Protein AF-A0A942V6X8-F1 (afdb_monomer)

pLDDT: mean 91.42, std 11.96, range [37.09, 98.81]

Radius of gyration: 31.57 Å; Cα contacts (8 Å, |Δi|>4): 1277; chains: 1; bounding box: 63×37×101 Å

Foldseek 3Di:
DDFAWDPDFPAQWPPQWTWGAGPPDPQWIFTAHNVRDTQWIFRHDPLETEATGGPPPDQDDLVRLVRVLVVNVVSVRHYDPHRLLSSQWKWKDAPPDDIDTDHQVRVVVVQVDAGELMEIDHNEHADAERERDAQRENYEAECCNHQYQEYEYDEQYEYHYENANRARHQEYHYDYNYEYEYEQEQYAHAEYEAEEQYEYHYHYHCHPDAHEAEAEYNYEYEAAHECEHYAEAEHYYQYAYHYAAELYEYNEEYEHEECAAHEHEAEQYAYAEYEAYYLHAHHYEWAHDPLHGYQEYEHEYNAAHEYHQQRVQNHAYYEHYEQHAHEAHNALPARHAAYEAEEQHAHEHEQENYQYQEYEYFHNAQHEYEYHNHPNHAKYKYFPNYNYHYHYDDAAPDWDDDPTIIIRGRDPDDDDPVSDDPPVVCVVVVVVCVVVVDDD

Solvent-accessible surface area (backbone atoms only — not comparable to full-atom values): 20235 Å² total; per-residue (Å²): 132,85,84,57,67,43,82,59,75,76,41,85,48,75,91,59,21,34,30,23,41,36,61,95,40,91,37,36,36,34,35,26,42,68,86,70,48,73,50,28,39,31,39,36,53,96,59,32,32,61,36,54,44,45,40,95,79,49,78,80,48,74,67,56,33,51,49,52,51,51,49,34,62,75,70,64,42,44,67,42,70,62,22,23,41,68,48,42,22,20,43,40,29,44,67,92,49,75,76,40,80,26,45,44,72,54,43,61,58,55,49,71,45,69,48,58,37,24,43,36,42,41,41,41,43,82,43,69,65,48,58,45,41,53,59,20,32,69,21,38,38,39,38,36,50,34,44,23,39,26,42,33,40,34,40,47,21,27,38,39,38,37,31,40,65,16,79,42,33,39,31,41,38,36,33,36,42,27,35,42,35,40,37,38,28,43,13,37,42,36,39,39,39,35,38,36,52,22,40,39,35,40,38,36,33,46,37,74,35,59,20,37,41,40,36,37,35,37,32,30,45,38,40,40,41,30,51,27,37,29,48,35,42,40,37,32,38,47,26,54,26,44,37,39,39,33,51,25,46,36,76,36,44,42,37,40,31,32,42,27,54,22,37,42,40,39,32,21,30,32,29,54,41,38,39,37,31,33,50,22,51,19,42,39,36,39,32,40,44,98,92,19,24,36,36,32,38,41,36,36,30,42,26,52,22,39,41,40,32,38,52,19,55,45,26,33,35,40,41,37,29,35,48,25,46,21,42,37,40,28,48,50,8,67,19,35,32,35,42,35,42,30,41,35,27,53,20,42,36,36,37,26,49,12,42,33,30,36,42,36,42,30,56,57,23,45,19,40,41,37,36,42,74,36,81,52,38,26,38,43,36,35,29,68,74,45,65,46,53,71,49,62,80,75,78,59,79,42,77,49,72,61,100,60,33,34,37,39,28,52,46,94,65,81,75,64,76,81,79,46,81,60,71,62,58,58,52,51,50,53,52,47,33,71,73,68,74,51,85,135

Mean predicted aligned error: 8.02 Å

Nearest PDB structures (foldseek):
  5vae-assembly5_G  TM=2.318E-01  e=8.429E+00  Streptococcus gordonii

Sequence (440 aa):
MALEFDSSILYKLDNGYYITKVTGEECSLVFKDPENAVVAILESCGGKVTRVAPYRGRILKTLEKHILHKFIRAYKYRLNTEAAEALDLSILRIGDEPEQYLSERQLKKRLKERLSNAHLFVSKLRMNTLRIPSFSKGGIYNLCRAQVSRLIVEKNCDLLIDMRDNPYIDALRVHESFTGSINMSRNTVESIIIDNNCRCDLAVYDSLRCFNLIIADVYSGNLNIKNSCFHAVSIGFYCYAVIKLSDNWGRRDITVGDSFRGSLSINGVNISDVNIGKDCKGKISVTSTEKHGPHQMKIDSDFAGILDVREADELEKIEIGQHARGKFNLLGCPGVKVVKFDKYFSGYADFSESAVEYVRAKYGCSGEMVFLNCENLALLKLPKDKNSAITIEREPLAVESDSNNLYYQFSDTRLPPHYFTPFYRKLYNGIKSMISGEPN

Structure (mmCIF, N/CA/C/O backbone):
data_AF-A0A942V6X8-F1
#
_entry.id   AF-A0A942V6X8-F1
#
loop_
_atom_site.group_PDB
_atom_site.id
_atom_site.type_symbol
_atom_site.label_atom_id
_atom_site.label_alt_id
_atom_site.label_comp_id
_atom_site.label_asym_id
_atom_site.label_entity_id
_atom_site.label_seq_id
_atom_site.pdbx_PDB_ins_code
_atom_site.Cartn_x
_atom_site.Cartn_y
_atom_site.Cartn_z
_atom_site.occupancy
_atom_site.B_iso_or_equiv
_atom_site.auth_seq_id
_atom_site.auth_comp_id
_atom_site.auth_asym_id
_atom_site.auth_atom_id
_atom_site.pdbx_PDB_model_num
ATOM 1 N N . MET A 1 1 ? -1.190 -21.991 47.013 1.00 37.88 1 MET A N 1
ATOM 2 C CA . MET A 1 1 ? -1.628 -21.232 48.203 1.00 37.88 1 MET A CA 1
ATOM 3 C C . MET A 1 1 ? -3.116 -20.971 48.080 1.00 37.88 1 MET A C 1
ATOM 5 O O . MET A 1 1 ? -3.544 -20.543 47.014 1.00 37.88 1 MET A O 1
ATOM 9 N N . ALA A 1 2 ? -3.904 -21.307 49.100 1.00 52.84 2 ALA A N 1
ATOM 10 C CA . ALA A 1 2 ? -5.318 -20.948 49.141 1.00 52.84 2 ALA A CA 1
ATOM 11 C C . ALA A 1 2 ? -5.419 -19.459 49.504 1.00 52.84 2 ALA A C 1
ATOM 13 O O . ALA A 1 2 ? -4.864 -19.049 50.515 1.00 52.84 2 ALA A O 1
ATOM 14 N N . LEU A 1 3 ? -6.058 -18.657 48.651 1.00 57.16 3 LEU A N 1
ATOM 15 C CA . LEU A 1 3 ? -6.374 -17.261 48.963 1.00 57.16 3 LEU A CA 1
ATOM 16 C C . LEU A 1 3 ? -7.417 -17.239 50.087 1.00 57.16 3 LEU A C 1
ATOM 18 O O . LEU A 1 3 ? -8.493 -17.821 49.926 1.00 57.16 3 LEU A O 1
ATOM 22 N N . GLU A 1 4 ? -7.107 -16.581 51.204 1.00 62.81 4 GLU A N 1
ATOM 23 C CA . GLU A 1 4 ? -8.079 -16.302 52.261 1.00 62.81 4 GLU A CA 1
ATOM 24 C C . GLU A 1 4 ? -8.837 -15.012 51.928 1.00 62.81 4 GLU A C 1
ATOM 26 O O . GLU A 1 4 ? -8.256 -13.939 51.749 1.00 62.81 4 GLU A O 1
ATOM 31 N N . PHE A 1 5 ? -10.158 -15.123 51.794 1.00 69.62 5 PHE A N 1
ATOM 32 C CA . PHE A 1 5 ? -11.020 -13.996 51.455 1.00 69.62 5 PHE A CA 1
ATOM 33 C C . PHE A 1 5 ? -11.613 -13.386 52.718 1.00 69.62 5 PHE A C 1
ATOM 35 O O . PHE A 1 5 ? -12.253 -14.093 53.498 1.00 69.62 5 PHE A O 1
ATOM 42 N N . ASP A 1 6 ? -11.474 -12.071 52.871 1.00 63.72 6 ASP A N 1
ATOM 43 C CA . ASP A 1 6 ? -12.158 -11.345 53.931 1.00 63.72 6 ASP A CA 1
ATOM 44 C C . ASP A 1 6 ? -13.679 -11.419 53.687 1.00 63.72 6 ASP A C 1
ATOM 46 O O . ASP A 1 6 ? -14.174 -11.372 52.551 1.00 63.72 6 ASP A O 1
ATOM 50 N N . SER A 1 7 ? -14.429 -11.580 54.773 1.00 64.94 7 SER A N 1
ATOM 51 C CA . SER A 1 7 ? -15.892 -11.590 54.771 1.00 64.94 7 SER A CA 1
ATOM 52 C C . SER A 1 7 ? -16.490 -10.180 54.829 1.00 64.94 7 SER A C 1
ATOM 54 O O . SER A 1 7 ? -17.687 -10.023 54.579 1.00 64.94 7 SER A O 1
ATOM 56 N N . SER A 1 8 ? -15.677 -9.150 55.100 1.00 79.75 8 SER A N 1
ATOM 57 C CA . SER A 1 8 ? -16.140 -7.766 55.151 1.00 79.75 8 SER A CA 1
ATOM 58 C C . SER A 1 8 ? -16.627 -7.281 53.774 1.00 79.75 8 SER A C 1
ATOM 60 O O . SER A 1 8 ? -15.899 -7.238 52.777 1.00 79.75 8 SER A O 1
ATOM 62 N N . ILE A 1 9 ? -17.919 -6.945 53.699 1.00 84.69 9 ILE A N 1
ATOM 63 C CA . ILE A 1 9 ? -18.539 -6.414 52.480 1.00 84.69 9 ILE A CA 1
ATOM 64 C C . ILE A 1 9 ? -18.102 -4.961 52.310 1.00 84.69 9 ILE A C 1
ATOM 66 O O . ILE A 1 9 ? -18.476 -4.097 53.100 1.00 84.69 9 ILE A O 1
ATOM 70 N N . LEU A 1 10 ? -17.353 -4.695 51.242 1.00 88.50 10 LEU A N 1
ATOM 71 C CA . LEU A 1 10 ? -16.885 -3.361 50.880 1.00 88.50 10 LEU A CA 1
ATOM 72 C C . LEU A 1 10 ? -17.953 -2.598 50.082 1.00 88.50 10 LEU A C 1
ATOM 74 O O . LEU A 1 10 ? -18.201 -1.421 50.334 1.00 88.50 10 LEU A O 1
ATOM 78 N N . TYR A 1 11 ? -18.611 -3.281 49.137 1.00 90.81 11 TYR A N 1
ATOM 79 C CA . TYR A 1 11 ? -19.662 -2.706 48.293 1.00 90.81 11 TYR A CA 1
ATOM 80 C C . TYR A 1 11 ? -20.818 -3.684 48.101 1.00 90.81 11 TYR A C 1
ATOM 82 O O . TYR A 1 11 ? -20.599 -4.839 47.742 1.00 90.81 11 TYR A O 1
ATOM 90 N N . LYS A 1 12 ? -22.054 -3.203 48.269 1.00 92.44 12 LYS A N 1
ATOM 91 C CA . LYS A 1 12 ? -23.270 -3.919 47.856 1.00 92.44 12 LYS A CA 1
ATOM 92 C C . LYS A 1 12 ? -23.644 -3.488 46.441 1.00 92.44 12 LYS A C 1
ATOM 94 O O . LYS A 1 12 ? -23.682 -2.292 46.162 1.00 92.44 12 LYS A O 1
ATOM 99 N N . LEU A 1 13 ? -23.896 -4.450 45.561 1.00 93.94 13 LEU A N 1
ATOM 100 C CA . LEU A 1 13 ? -24.188 -4.235 44.145 1.00 93.94 13 LEU A CA 1
ATOM 101 C C . LEU A 1 13 ? -25.603 -4.727 43.801 1.00 93.94 13 LEU A C 1
ATOM 103 O O . LEU A 1 13 ? -26.303 -5.322 44.622 1.00 93.94 13 LEU A O 1
ATOM 107 N N . ASP A 1 14 ? -26.031 -4.463 42.567 1.00 89.31 14 ASP A N 1
ATOM 108 C CA . ASP A 1 14 ? -27.338 -4.891 42.063 1.00 89.31 14 ASP A CA 1
ATOM 109 C C . ASP A 1 14 ? -27.523 -6.419 42.146 1.00 89.31 14 ASP A C 1
ATOM 111 O O . ASP A 1 14 ? -26.570 -7.194 42.050 1.00 89.31 14 ASP A O 1
ATOM 115 N N . ASN A 1 15 ? -28.783 -6.856 42.253 1.00 89.75 15 ASN A N 1
ATOM 116 C CA . ASN A 1 15 ? -29.190 -8.268 42.271 1.00 89.75 15 ASN A CA 1
ATOM 117 C C . ASN A 1 15 ? -28.545 -9.107 43.388 1.00 89.75 15 ASN A C 1
ATOM 119 O O . ASN A 1 15 ? -28.395 -10.313 43.227 1.00 89.75 15 ASN A O 1
ATOM 123 N N . GLY A 1 16 ? -28.152 -8.478 44.499 1.00 91.38 16 GLY A N 1
ATOM 124 C CA . GLY A 1 16 ? -27.569 -9.160 45.657 1.00 91.38 16 GLY A CA 1
ATOM 125 C C . GLY A 1 16 ? -26.090 -9.519 45.507 1.00 91.38 16 GLY A C 1
ATOM 126 O O . GLY A 1 16 ? -25.532 -10.130 46.411 1.00 91.38 16 GLY A O 1
ATOM 127 N N . TYR A 1 17 ? -25.447 -9.139 44.399 1.00 95.81 17 TYR A N 1
ATOM 128 C CA . TYR A 1 17 ? -24.000 -9.279 44.243 1.00 95.81 17 TYR A CA 1
ATOM 129 C C . TYR A 1 17 ? -23.266 -8.290 45.152 1.00 95.81 17 TYR A C 1
ATOM 131 O O . TYR A 1 17 ? -23.802 -7.244 45.526 1.00 95.81 17 TYR A O 1
ATOM 139 N N . TYR A 1 18 ? -22.014 -8.580 45.492 1.00 95.38 18 TYR A N 1
ATOM 140 C CA . TYR A 1 18 ? -21.214 -7.697 46.340 1.00 95.38 18 TYR A CA 1
ATOM 141 C C . TYR A 1 18 ? -19.714 -7.867 46.104 1.00 95.38 18 TYR A C 1
ATOM 143 O O . TYR A 1 18 ? -19.267 -8.812 45.453 1.00 95.38 18 TYR A O 1
ATOM 151 N N . ILE A 1 19 ? -18.932 -6.912 46.607 1.00 94.25 19 ILE A N 1
ATOM 152 C CA . ILE A 1 19 ? -17.469 -6.936 46.561 1.00 94.25 19 ILE A CA 1
ATOM 153 C C . ILE A 1 19 ? -16.912 -6.977 47.983 1.00 94.25 19 ILE A C 1
ATOM 155 O O . ILE A 1 19 ? -17.315 -6.172 48.825 1.00 94.25 19 ILE A O 1
ATOM 159 N N . THR A 1 20 ? -15.966 -7.883 48.232 1.00 92.06 20 THR A N 1
ATOM 160 C CA . THR A 1 20 ? -15.156 -7.951 49.463 1.00 92.06 20 THR A CA 1
ATOM 161 C C . THR A 1 20 ? -13.679 -7.688 49.154 1.00 92.06 20 THR A C 1
ATOM 163 O O . THR A 1 20 ? -13.299 -7.545 47.988 1.00 92.06 20 THR A O 1
ATOM 166 N N . LYS A 1 21 ? -12.834 -7.601 50.185 1.00 85.44 21 LYS A N 1
ATOM 167 C CA . LYS A 1 21 ? -11.371 -7.555 50.032 1.00 85.44 21 LYS A CA 1
ATOM 168 C C . LYS A 1 21 ? -10.755 -8.955 50.101 1.00 85.44 21 LYS A C 1
ATOM 170 O O . LYS A 1 21 ? -11.362 -9.891 50.626 1.00 85.44 21 LYS A O 1
ATOM 175 N N . VAL A 1 22 ? -9.543 -9.093 49.572 1.00 78.81 22 VAL A N 1
ATOM 176 C CA . VAL A 1 22 ? -8.662 -10.225 49.889 1.00 78.81 22 VAL A CA 1
ATOM 177 C C . VAL A 1 22 ? -7.899 -9.884 51.169 1.00 78.81 22 VAL A C 1
ATOM 179 O O . VAL A 1 22 ? -7.382 -8.773 51.306 1.00 78.81 22 VAL A O 1
ATOM 182 N N . THR A 1 23 ? -7.842 -10.811 52.123 1.00 69.06 23 THR A N 1
ATOM 183 C CA . THR A 1 23 ? -7.132 -10.576 53.385 1.00 69.06 23 THR A CA 1
ATOM 184 C C . THR A 1 23 ? -5.634 -10.445 53.104 1.00 69.06 23 THR A C 1
ATOM 186 O O . THR A 1 23 ? -5.041 -11.329 52.494 1.00 69.06 23 THR A O 1
ATOM 189 N N . GLY A 1 24 ? -5.018 -9.338 53.529 1.00 70.06 24 GLY A N 1
ATOM 190 C CA . GLY A 1 24 ? -3.582 -9.090 53.341 1.00 70.06 24 GLY A CA 1
ATOM 191 C C . GLY A 1 24 ? -3.171 -8.517 51.976 1.00 70.06 24 GLY A C 1
ATOM 192 O O . GLY A 1 24 ? -1.995 -8.210 51.801 1.00 70.06 24 GLY A O 1
ATOM 193 N N . GLU A 1 25 ? -4.102 -8.306 51.037 1.00 77.69 25 GLU A N 1
ATOM 194 C CA . GLU A 1 25 ? -3.820 -7.654 49.749 1.00 77.69 25 GLU A CA 1
ATOM 195 C C . GLU A 1 25 ? -4.627 -6.357 49.589 1.00 77.69 25 GLU A C 1
ATOM 197 O O . GLU A 1 25 ? -5.843 -6.368 49.397 1.00 77.69 25 GLU A O 1
ATOM 202 N N . GLU A 1 26 ? -3.944 -5.210 49.615 1.00 76.19 26 GLU A N 1
ATOM 203 C CA . GLU A 1 26 ? -4.601 -3.897 49.497 1.00 76.19 26 GLU A CA 1
ATOM 204 C C . GLU A 1 26 ? -5.165 -3.613 48.099 1.00 76.19 26 GLU A C 1
ATOM 206 O O . GLU A 1 26 ? -6.080 -2.801 47.947 1.00 76.19 26 GLU A O 1
ATOM 211 N N . CYS A 1 27 ? -4.638 -4.296 47.085 1.00 87.81 27 CYS A N 1
ATOM 212 C CA . CYS A 1 27 ? -4.957 -4.066 45.683 1.00 87.81 27 CYS A CA 1
ATOM 213 C C . CYS A 1 27 ? -5.860 -5.136 45.063 1.00 87.81 27 CYS A C 1
ATOM 215 O O . CYS A 1 27 ? -5.900 -5.255 43.841 1.00 87.81 27 CYS A O 1
ATOM 217 N N . SER A 1 28 ? -6.591 -5.906 45.867 1.00 89.81 28 SER A N 1
ATOM 218 C CA . SER A 1 28 ? -7.409 -7.010 45.362 1.00 89.81 28 SER A CA 1
ATOM 219 C C . SER A 1 28 ? -8.838 -6.933 45.881 1.00 89.81 28 SER A C 1
ATOM 221 O O . SER A 1 28 ? -9.101 -6.926 47.086 1.00 89.81 28 SER A O 1
ATOM 223 N N . LEU A 1 29 ? -9.785 -6.889 44.945 1.00 91.88 29 LEU A N 1
ATOM 224 C CA . LEU A 1 29 ? -11.220 -6.905 45.208 1.00 91.88 29 LEU A CA 1
ATOM 225 C C . LEU A 1 29 ? -11.816 -8.233 44.739 1.00 91.88 29 LEU A C 1
ATOM 227 O O . LEU A 1 29 ? -11.479 -8.743 43.673 1.00 91.88 29 LEU A O 1
ATOM 231 N N . VAL A 1 30 ? -12.740 -8.785 45.516 1.00 93.62 30 VAL A N 1
ATOM 232 C CA . VAL A 1 30 ? -13.366 -10.084 45.249 1.00 93.62 30 VAL A CA 1
ATOM 233 C C . VAL A 1 30 ? -14.831 -9.858 44.926 1.00 93.62 30 VAL A C 1
ATOM 235 O O . VAL A 1 30 ? -15.603 -9.466 45.795 1.00 93.62 30 VAL A O 1
ATOM 238 N N . PHE A 1 31 ? -15.226 -10.112 43.683 1.00 95.06 31 PHE A N 1
ATOM 239 C CA . PHE A 1 31 ? -16.615 -10.042 43.246 1.00 95.06 31 PHE A CA 1
ATOM 240 C C . PHE A 1 31 ? -17.327 -11.363 43.550 1.00 95.06 31 PHE A C 1
ATOM 242 O O . PHE A 1 31 ? -16.908 -12.421 43.069 1.00 95.06 31 PHE A O 1
ATOM 249 N N . LYS A 1 32 ? -18.395 -11.296 44.347 1.00 94.25 32 LYS A N 1
ATOM 250 C CA . LYS A 1 32 ? -19.170 -12.443 44.829 1.00 94.25 32 LYS A CA 1
ATOM 251 C C . LYS A 1 32 ? -20.635 -12.344 44.412 1.00 94.25 32 LYS A C 1
ATOM 253 O O . LYS A 1 32 ? -21.176 -11.245 44.260 1.00 94.25 32 LYS A O 1
ATOM 258 N N . ASP A 1 33 ? -21.254 -13.499 44.204 1.00 94.19 33 ASP A N 1
ATOM 259 C CA . ASP A 1 33 ? -22.684 -13.616 43.912 1.00 94.19 33 ASP A CA 1
ATOM 260 C C . ASP A 1 33 ? -23.535 -13.659 45.201 1.00 94.19 33 ASP A C 1
ATOM 262 O O . ASP A 1 33 ? -22.978 -13.670 46.303 1.00 94.19 33 ASP A O 1
ATOM 266 N N . PRO A 1 34 ? -24.879 -13.647 45.097 1.00 93.38 34 PRO A N 1
ATOM 267 C CA . PRO A 1 34 ? -25.763 -13.654 46.267 1.00 93.38 34 PRO A CA 1
ATOM 268 C C . PRO A 1 34 ? -25.620 -14.886 47.171 1.00 93.38 34 PRO A C 1
ATOM 270 O O . PRO A 1 34 ? -26.017 -14.832 48.332 1.00 93.38 34 PRO A O 1
ATOM 273 N N . GLU A 1 35 ? -25.051 -15.982 46.660 1.00 92.44 35 GLU A N 1
ATOM 274 C CA . GLU A 1 35 ? -24.819 -17.234 47.389 1.00 92.44 35 GLU A CA 1
ATOM 275 C C . GLU A 1 35 ? -23.420 -17.276 48.038 1.00 92.44 35 GLU A C 1
ATOM 277 O O . GLU A 1 35 ? -22.990 -18.316 48.536 1.00 92.44 35 GLU A O 1
ATOM 282 N N . ASN A 1 36 ? -22.704 -16.142 48.064 1.00 89.31 36 ASN A N 1
ATOM 283 C CA . ASN A 1 36 ? -21.338 -15.990 48.581 1.00 89.31 36 ASN A CA 1
ATOM 284 C C . ASN A 1 36 ? -20.272 -16.777 47.796 1.00 89.31 36 ASN A C 1
ATOM 286 O O . ASN A 1 36 ? -19.142 -16.936 48.271 1.00 89.31 36 ASN A O 1
ATOM 290 N N . ALA A 1 37 ? -20.572 -17.221 46.572 1.00 91.31 37 ALA A N 1
ATOM 291 C CA . ALA A 1 37 ? -19.572 -17.832 45.711 1.00 91.31 37 ALA A CA 1
ATOM 292 C C . ALA A 1 37 ? -18.709 -16.756 45.036 1.00 91.31 37 ALA A C 1
ATOM 294 O O . ALA A 1 37 ? -19.188 -15.710 44.591 1.00 91.31 37 ALA A O 1
ATOM 295 N N . VAL A 1 38 ? -17.401 -17.016 44.943 1.00 92.75 38 VAL A N 1
ATOM 296 C CA . VAL A 1 38 ? -16.462 -16.112 44.266 1.00 92.75 38 VAL A CA 1
ATOM 297 C C . VAL A 1 38 ? -16.652 -16.215 42.756 1.00 92.75 38 VAL A C 1
ATOM 299 O O . VAL A 1 38 ? -16.515 -17.287 42.164 1.00 92.75 38 VAL A O 1
ATOM 302 N N . VAL A 1 39 ? -16.946 -15.079 42.128 1.00 94.56 39 VAL A N 1
ATOM 303 C CA . VAL A 1 39 ? -17.205 -14.966 40.690 1.00 94.56 39 VAL A CA 1
ATOM 304 C C . VAL A 1 39 ? -15.951 -14.501 39.953 1.00 94.56 39 VAL A C 1
ATOM 306 O O . VAL A 1 39 ? -15.571 -15.103 38.948 1.00 94.56 39 VAL A O 1
ATOM 309 N N . ALA A 1 40 ? -15.294 -13.452 40.452 1.00 94.94 40 ALA A N 1
ATOM 310 C CA . ALA A 1 40 ? -14.061 -12.914 39.880 1.00 94.94 40 ALA A CA 1
ATOM 311 C C . ALA A 1 40 ? -13.207 -12.185 40.922 1.00 94.94 40 ALA A C 1
ATOM 313 O O . ALA A 1 40 ? -13.708 -11.726 41.946 1.00 94.94 40 ALA A O 1
ATOM 314 N N . ILE A 1 41 ? -11.920 -12.048 40.618 1.00 93.44 41 ILE A N 1
ATOM 315 C CA . ILE A 1 41 ? -10.956 -11.230 41.353 1.00 93.44 41 ILE A CA 1
ATOM 316 C C . ILE A 1 41 ? -10.588 -10.040 40.465 1.00 93.44 41 ILE A C 1
ATOM 318 O O . ILE A 1 41 ? -10.298 -10.209 39.279 1.00 93.44 41 ILE A O 1
ATOM 322 N N . LEU A 1 42 ? -10.638 -8.835 41.022 1.00 94.25 42 LEU A N 1
ATOM 323 C CA . LEU A 1 42 ? -10.249 -7.601 40.360 1.00 94.25 42 LEU A CA 1
ATOM 324 C C . LEU A 1 42 ? -8.959 -7.090 41.002 1.00 94.25 42 LEU A C 1
ATOM 326 O O . LEU A 1 42 ? -8.958 -6.737 42.181 1.00 94.25 42 LEU A O 1
ATOM 330 N N . GLU A 1 43 ? -7.888 -7.007 40.216 1.00 93.25 43 GLU A N 1
ATOM 331 C CA . GLU A 1 43 ? -6.659 -6.326 40.630 1.00 93.25 43 GLU A CA 1
ATOM 332 C C . GLU A 1 43 ? -6.879 -4.820 40.455 1.00 93.25 43 GLU A C 1
ATOM 334 O O . GLU A 1 43 ? -7.160 -4.335 39.354 1.00 93.25 43 GLU A O 1
ATOM 339 N N . SER A 1 44 ? -6.836 -4.087 41.561 1.00 90.25 44 SER A N 1
ATOM 340 C CA . SER A 1 44 ? -7.285 -2.710 41.668 1.00 90.25 44 SER A CA 1
ATOM 341 C C . SER A 1 44 ? -6.468 -1.917 42.693 1.00 90.25 44 SER A C 1
ATOM 343 O O . SER A 1 44 ? -6.756 -1.968 43.888 1.00 90.25 44 SER A O 1
ATOM 345 N N . CYS A 1 45 ? -5.547 -1.074 42.223 1.00 86.94 45 CYS A N 1
ATOM 346 C CA . CYS A 1 45 ? -4.826 -0.102 43.054 1.00 86.94 45 CYS A CA 1
ATOM 347 C C . CYS A 1 45 ? -5.226 1.336 42.683 1.00 86.94 45 CYS A C 1
ATOM 349 O O . CYS A 1 45 ? -5.349 1.667 41.502 1.00 86.94 45 CYS A O 1
ATOM 351 N N . GLY A 1 46 ? -5.391 2.223 43.673 1.00 84.62 46 GLY A N 1
ATOM 352 C CA . GLY A 1 46 ? -5.522 3.672 43.436 1.00 84.62 46 GLY A CA 1
ATOM 353 C C . GLY A 1 46 ? -6.681 4.083 42.514 1.00 84.62 46 GLY A C 1
ATOM 354 O O . GLY A 1 46 ? -6.543 5.011 41.717 1.00 84.62 46 GLY A O 1
ATOM 355 N N . GLY A 1 47 ? -7.808 3.362 42.564 1.00 87.88 47 GLY A N 1
ATOM 356 C CA . GLY A 1 47 ? -8.969 3.635 41.708 1.00 87.88 47 GLY A CA 1
ATOM 357 C C . GLY A 1 47 ? -8.798 3.195 40.248 1.00 87.88 47 GLY A C 1
ATOM 358 O O . GLY A 1 47 ? -9.547 3.644 39.379 1.00 87.88 47 GLY A O 1
ATOM 359 N N . LYS A 1 48 ? -7.821 2.334 39.945 1.00 93.50 48 LYS A N 1
ATOM 360 C CA . LYS A 1 48 ? -7.610 1.751 38.617 1.00 93.50 48 LYS A CA 1
ATOM 361 C C . LYS A 1 48 ? -7.659 0.231 38.705 1.00 93.50 48 LYS A C 1
ATOM 363 O O . LYS A 1 48 ? -6.857 -0.361 39.417 1.00 93.50 48 LYS A O 1
ATOM 368 N N . VAL A 1 49 ? -8.559 -0.381 37.944 1.00 95.12 49 VAL A N 1
ATOM 369 C CA . VAL A 1 49 ? -8.620 -1.830 37.754 1.00 95.12 49 VAL A CA 1
ATOM 370 C C . VAL A 1 49 ? -7.712 -2.194 36.583 1.00 95.12 49 VAL A C 1
ATOM 372 O O . VAL A 1 49 ? -7.905 -1.719 35.459 1.00 95.12 49 VAL A O 1
ATOM 375 N N . THR A 1 50 ? -6.702 -3.012 36.852 1.00 94.44 50 THR A N 1
ATOM 376 C CA . THR A 1 50 ? -5.729 -3.478 35.855 1.00 94.44 50 THR A CA 1
ATOM 377 C C . THR A 1 50 ? -6.053 -4.863 35.325 1.00 94.44 50 THR A C 1
ATOM 379 O O . THR A 1 50 ? -5.599 -5.212 34.240 1.00 94.44 50 THR A O 1
ATOM 382 N N . ARG A 1 51 ? -6.868 -5.636 36.050 1.00 94.00 51 ARG A N 1
ATOM 383 C CA . ARG A 1 51 ? -7.256 -6.983 35.640 1.00 94.00 51 ARG A CA 1
ATOM 384 C C . ARG A 1 51 ? -8.601 -7.378 36.228 1.00 94.00 51 ARG A C 1
ATOM 386 O O . ARG A 1 51 ? -8.909 -7.035 37.366 1.00 94.00 51 ARG A O 1
ATOM 393 N N . VAL A 1 52 ? -9.377 -8.143 35.464 1.00 94.81 52 VAL A N 1
ATOM 394 C CA . VAL A 1 52 ? -10.589 -8.821 35.941 1.00 94.81 52 VAL A CA 1
ATOM 395 C C . VAL A 1 52 ? -10.453 -10.301 35.607 1.00 94.81 52 VAL A C 1
ATOM 397 O O . VAL A 1 52 ? -10.614 -10.703 34.457 1.00 94.81 52 VAL A O 1
ATOM 400 N N . ALA A 1 53 ? -10.127 -11.110 36.610 1.00 93.00 53 ALA A N 1
ATOM 401 C CA . ALA A 1 53 ? -9.872 -12.536 36.467 1.00 93.00 53 ALA A CA 1
ATOM 402 C C . ALA A 1 53 ? -11.080 -13.343 36.968 1.00 93.00 53 ALA A C 1
ATOM 404 O O . ALA A 1 53 ? -11.369 -13.331 38.167 1.00 93.00 53 ALA A O 1
ATOM 405 N N . PRO A 1 54 ? -11.798 -14.066 36.094 1.00 92.69 54 PRO A N 1
ATOM 406 C CA . PRO A 1 54 ? -12.833 -14.988 36.538 1.00 92.69 54 PRO A CA 1
ATOM 407 C C . PRO A 1 54 ? -12.261 -16.072 37.462 1.00 92.69 54 PRO A C 1
ATOM 409 O O . PRO A 1 54 ? -11.182 -16.617 37.218 1.00 92.69 54 PRO A O 1
ATOM 412 N N . TYR A 1 55 ? -12.985 -16.414 38.525 1.00 90.88 55 TYR A N 1
ATOM 413 C CA . TYR A 1 55 ? -12.492 -17.367 39.515 1.00 90.88 55 TYR A CA 1
ATOM 414 C C . TYR A 1 55 ? -12.518 -18.805 38.978 1.00 90.88 55 TYR A C 1
ATOM 416 O O . TYR A 1 55 ? -13.509 -19.242 38.392 1.00 90.88 55 TYR A O 1
ATOM 424 N N . ARG A 1 56 ? -11.416 -19.546 39.179 1.00 87.31 56 ARG A N 1
ATOM 425 C CA . ARG A 1 56 ? -11.243 -20.963 38.784 1.00 87.31 56 ARG A CA 1
ATOM 426 C C . ARG A 1 56 ? -11.640 -21.275 37.329 1.00 87.31 56 ARG A C 1
ATOM 428 O O . ARG A 1 56 ? -12.231 -22.313 37.055 1.00 87.31 56 ARG A O 1
ATOM 435 N N . GLY A 1 57 ? -11.327 -20.377 36.394 1.00 76.50 57 GLY A N 1
ATOM 436 C CA . GLY A 1 57 ? -11.579 -20.604 34.964 1.00 76.50 57 GLY A CA 1
ATOM 437 C C . GLY A 1 57 ? -13.049 -20.494 34.542 1.00 76.50 57 GLY A C 1
ATOM 438 O O . GLY A 1 57 ? -13.390 -20.863 33.420 1.00 76.50 57 GLY A O 1
ATOM 439 N N . ARG A 1 58 ? -13.929 -19.973 35.409 1.00 88.00 58 ARG A N 1
ATOM 440 C CA . ARG A 1 58 ? -15.310 -19.621 35.046 1.00 88.00 58 ARG A CA 1
ATOM 441 C C . ARG A 1 58 ? -15.325 -18.592 33.906 1.00 88.00 58 ARG A C 1
ATOM 443 O O . ARG A 1 58 ? -14.403 -17.804 33.751 1.00 88.00 58 ARG A O 1
ATOM 450 N N . ILE A 1 59 ? -16.408 -18.538 33.135 1.00 88.31 59 ILE A N 1
ATOM 451 C CA . ILE A 1 59 ? -16.664 -17.439 32.193 1.00 88.31 59 ILE A CA 1
ATOM 452 C C . ILE A 1 59 ? -17.685 -16.491 32.823 1.00 88.31 59 ILE A C 1
ATOM 454 O O . ILE A 1 59 ? -18.749 -16.927 33.266 1.00 88.31 59 ILE A O 1
ATOM 458 N N . LEU A 1 60 ? -17.369 -15.193 32.858 1.00 92.31 60 LEU A N 1
ATOM 459 C CA . LEU A 1 60 ? -18.293 -14.173 33.356 1.00 92.31 60 LEU A CA 1
ATOM 460 C C . LEU A 1 60 ? -19.544 -14.088 32.478 1.00 92.31 60 LEU A C 1
ATOM 462 O O . LEU A 1 60 ? -19.460 -13.872 31.264 1.00 92.31 60 LEU A O 1
ATOM 466 N N . LYS A 1 61 ? -20.714 -14.192 33.110 1.00 93.44 61 LYS A N 1
ATOM 467 C CA . LYS A 1 61 ? -22.017 -14.029 32.458 1.00 93.44 61 LYS A CA 1
ATOM 468 C C . LYS A 1 61 ? -22.226 -12.570 32.044 1.00 93.44 61 LYS A C 1
ATOM 470 O O . LYS A 1 61 ? -21.692 -11.645 32.653 1.00 93.44 61 LYS A O 1
ATOM 475 N N . THR A 1 62 ? -23.084 -12.333 31.052 1.00 91.69 62 THR A N 1
ATOM 476 C CA . THR A 1 62 ? -23.424 -10.969 30.601 1.00 91.69 62 THR A CA 1
ATOM 477 C C . THR A 1 62 ? -23.960 -10.090 31.736 1.00 91.69 62 THR A C 1
ATOM 479 O O . THR A 1 62 ? -23.603 -8.917 31.818 1.00 91.69 62 THR A O 1
ATOM 482 N N . LEU A 1 63 ? -24.771 -10.660 32.635 1.00 93.56 63 LEU A N 1
ATOM 483 C CA . LEU A 1 63 ? -25.288 -9.953 33.809 1.00 93.56 63 LEU A CA 1
ATOM 484 C C . LEU A 1 63 ? -24.164 -9.515 34.758 1.00 93.56 63 LEU A C 1
ATOM 486 O O . LEU A 1 63 ? -24.145 -8.373 35.200 1.00 93.56 63 LEU A O 1
ATOM 490 N N . GLU A 1 64 ? -23.208 -10.401 35.026 1.00 95.12 64 GLU A N 1
ATOM 491 C CA . GLU A 1 64 ? -22.066 -10.152 35.915 1.00 95.12 64 GLU A CA 1
ATOM 492 C C . GLU A 1 64 ? -21.168 -9.038 35.370 1.00 95.12 64 GLU A C 1
ATOM 494 O O . GLU A 1 64 ? -20.834 -8.100 36.092 1.00 95.12 64 GLU A O 1
ATOM 499 N N . LYS A 1 65 ? -20.862 -9.077 34.065 1.00 94.88 65 LYS A N 1
ATOM 500 C CA . LYS A 1 65 ? -20.126 -7.999 33.385 1.00 94.88 65 LYS A CA 1
ATOM 501 C C . LYS A 1 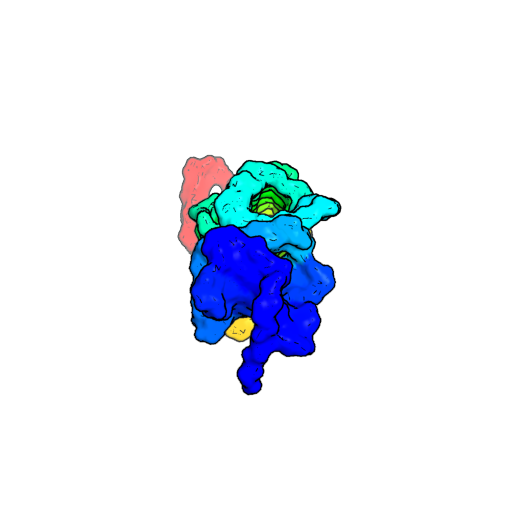65 ? -20.863 -6.662 33.484 1.00 94.88 65 LYS A C 1
ATOM 503 O O . LYS A 1 65 ? -20.243 -5.631 33.730 1.00 94.88 65 LYS A O 1
ATOM 508 N N . HIS A 1 66 ? -22.189 -6.669 33.327 1.00 93.94 66 HIS A N 1
ATOM 509 C CA . HIS A 1 66 ? -23.018 -5.464 33.437 1.00 93.94 66 HIS A CA 1
ATOM 510 C C . HIS A 1 66 ? -23.034 -4.882 34.856 1.00 93.94 66 HIS A C 1
ATOM 512 O O . HIS A 1 66 ? -22.944 -3.664 35.016 1.00 93.94 66 HIS A O 1
ATOM 518 N N . ILE A 1 67 ? -23.097 -5.733 35.883 1.00 95.56 67 ILE A N 1
ATOM 519 C CA . ILE A 1 67 ? -23.008 -5.316 37.290 1.00 95.56 67 ILE A CA 1
ATOM 520 C C . ILE A 1 67 ? -21.643 -4.673 37.568 1.00 95.56 67 ILE A C 1
ATOM 522 O O . ILE A 1 67 ? -21.588 -3.563 38.099 1.00 95.56 67 ILE A O 1
ATOM 526 N N . LEU A 1 68 ? -20.548 -5.310 37.138 1.00 95.44 68 LEU A N 1
ATOM 527 C CA . LEU A 1 68 ? -19.198 -4.756 37.288 1.00 95.44 68 LEU A CA 1
ATOM 528 C C . LEU A 1 68 ? -19.023 -3.439 36.521 1.00 95.44 68 LEU A C 1
ATOM 530 O O . LEU A 1 68 ? -18.441 -2.493 37.045 1.00 95.44 68 LEU A O 1
ATOM 534 N N . HIS A 1 69 ? -19.588 -3.324 35.319 1.00 94.94 69 HIS A N 1
ATOM 535 C CA . HIS A 1 69 ? -19.589 -2.074 34.564 1.00 94.94 69 HIS A CA 1
ATOM 536 C C . HIS A 1 69 ? -20.307 -0.940 35.320 1.00 94.94 69 HIS A C 1
ATOM 538 O O . HIS A 1 69 ? -19.782 0.175 35.399 1.00 94.94 69 HIS A O 1
ATOM 544 N N . LYS A 1 70 ? -21.482 -1.204 35.912 1.00 94.12 70 LYS A N 1
ATOM 545 C CA . LYS A 1 70 ? -22.183 -0.218 36.752 1.00 94.12 70 LYS A CA 1
ATOM 546 C C . LYS A 1 70 ? -21.348 0.192 37.961 1.00 94.12 70 LYS A C 1
ATOM 548 O O . LYS A 1 70 ? -21.252 1.387 38.231 1.00 94.12 70 LYS A O 1
ATOM 553 N N . PHE A 1 71 ? -20.728 -0.772 38.641 1.00 94.06 71 PHE A N 1
ATOM 554 C CA . PHE A 1 71 ? -19.823 -0.523 39.762 1.00 94.06 71 PHE A CA 1
ATOM 555 C C . PHE A 1 71 ? -18.674 0.413 39.358 1.00 94.06 71 PHE A C 1
ATOM 557 O O . PHE A 1 71 ? -18.502 1.474 39.956 1.00 94.06 71 PHE A O 1
ATOM 564 N N . ILE A 1 72 ? -17.958 0.086 38.280 1.00 93.00 72 ILE A N 1
ATOM 565 C CA . ILE A 1 72 ? -16.830 0.883 37.776 1.00 93.00 72 ILE A CA 1
ATOM 566 C C . ILE A 1 72 ? -17.255 2.328 37.501 1.00 93.00 72 ILE A C 1
ATOM 568 O O . ILE A 1 72 ? -16.562 3.264 37.896 1.00 93.00 72 ILE A O 1
ATOM 572 N N . ARG A 1 73 ? -18.427 2.524 36.886 1.00 91.38 73 ARG A N 1
ATOM 573 C CA . ARG A 1 73 ? -18.967 3.861 36.610 1.00 91.38 73 ARG A CA 1
ATOM 574 C C . ARG A 1 73 ? -19.390 4.613 37.868 1.00 91.38 73 ARG A C 1
ATOM 576 O O . ARG A 1 73 ? -19.083 5.796 37.980 1.00 91.38 73 ARG A O 1
ATOM 583 N N . ALA A 1 74 ? -20.094 3.956 38.788 1.00 91.75 74 ALA A N 1
ATOM 584 C CA . ALA A 1 74 ? -20.606 4.578 40.008 1.00 91.75 74 ALA A CA 1
ATOM 585 C C . ALA A 1 74 ? -19.471 5.076 40.914 1.00 91.75 74 ALA A C 1
ATOM 587 O O . ALA A 1 74 ? -19.548 6.177 41.454 1.00 91.75 74 ALA A O 1
ATOM 588 N N . TYR A 1 75 ? -18.393 4.298 41.010 1.00 90.75 75 TYR A N 1
ATOM 589 C CA . TYR A 1 75 ? -17.241 4.598 41.860 1.00 90.75 75 TYR A CA 1
ATOM 590 C C . TYR A 1 75 ? -16.059 5.220 41.099 1.00 90.75 75 TYR A C 1
ATOM 592 O O . TYR A 1 75 ? -14.988 5.396 41.671 1.00 90.75 75 TYR A O 1
ATOM 600 N N . LYS A 1 76 ? -16.256 5.594 39.825 1.00 91.00 76 LYS A N 1
ATOM 601 C CA . LYS A 1 76 ? -15.263 6.267 38.963 1.00 91.00 76 LYS A CA 1
ATOM 602 C C . LYS A 1 76 ? -13.922 5.525 38.858 1.00 91.00 76 LYS A C 1
ATOM 604 O O . LYS A 1 76 ? -12.866 6.154 38.780 1.00 91.00 76 LYS A O 1
ATOM 609 N N . TYR A 1 77 ? -13.962 4.195 38.828 1.00 92.69 77 TYR A N 1
ATOM 610 C CA . TYR A 1 77 ? -12.770 3.399 38.557 1.00 92.69 77 TYR A CA 1
ATOM 611 C C . TYR A 1 77 ? -12.326 3.574 37.108 1.00 92.69 77 TYR A C 1
ATOM 613 O O . TYR A 1 77 ? -13.152 3.622 36.195 1.00 92.69 77 TYR A O 1
ATOM 621 N N . ARG A 1 78 ? -11.010 3.618 36.897 1.00 94.81 78 ARG A N 1
ATOM 622 C CA . ARG A 1 78 ? -10.412 3.542 35.563 1.00 94.81 78 ARG A CA 1
ATOM 623 C C . ARG A 1 78 ? -10.100 2.101 35.189 1.00 94.81 78 ARG A C 1
ATOM 625 O O . ARG A 1 78 ? -9.702 1.322 36.050 1.00 94.81 78 ARG A O 1
ATOM 632 N N . LEU A 1 79 ? -10.229 1.763 33.913 1.00 95.38 79 LEU A N 1
ATOM 633 C CA . LEU A 1 79 ? -9.842 0.467 33.359 1.00 95.38 79 LEU A CA 1
ATOM 634 C C . LEU A 1 79 ? -8.654 0.643 32.419 1.00 95.38 79 LEU A C 1
ATOM 636 O O . LEU A 1 79 ? -8.619 1.582 31.628 1.00 95.38 79 LEU A O 1
ATOM 640 N N . ASN A 1 80 ? -7.698 -0.281 32.463 1.00 94.19 80 ASN A N 1
ATOM 641 C CA . ASN A 1 80 ? -6.815 -0.489 31.315 1.00 94.19 80 ASN A CA 1
ATOM 642 C C . ASN A 1 80 ? -7.535 -1.319 30.231 1.00 94.19 80 ASN A C 1
ATOM 644 O O . ASN A 1 80 ? -8.666 -1.778 30.405 1.00 94.19 80 ASN A O 1
ATOM 648 N N . THR A 1 81 ? -6.862 -1.524 29.100 1.00 94.19 81 THR A N 1
ATOM 649 C CA . THR A 1 81 ? -7.387 -2.304 27.973 1.00 94.19 81 THR A CA 1
ATOM 650 C C . THR A 1 81 ? -7.695 -3.755 28.346 1.00 94.19 81 THR A C 1
ATOM 652 O O . THR A 1 81 ? -8.729 -4.262 27.927 1.00 94.19 81 THR A O 1
ATOM 655 N N . GLU A 1 82 ? -6.865 -4.397 29.175 1.00 94.44 82 GLU A N 1
ATOM 656 C CA . GLU A 1 82 ? -7.056 -5.786 29.627 1.00 94.44 82 GLU A CA 1
ATOM 657 C C . GLU A 1 82 ? -8.318 -5.951 30.490 1.00 94.44 82 GLU A C 1
ATOM 659 O O . GLU A 1 82 ? -9.160 -6.813 30.232 1.00 94.44 82 GLU A O 1
ATOM 664 N N . ALA A 1 83 ? -8.507 -5.088 31.491 1.00 94.88 83 ALA A N 1
ATOM 665 C CA . ALA A 1 83 ? -9.698 -5.118 32.333 1.00 94.88 83 ALA A CA 1
ATOM 666 C C . ALA A 1 83 ? -10.968 -4.773 31.538 1.00 94.88 83 ALA A C 1
ATOM 668 O O . ALA A 1 83 ? -12.013 -5.398 31.731 1.00 94.88 83 ALA A O 1
ATOM 669 N N . ALA A 1 84 ? -10.885 -3.803 30.622 1.00 95.38 84 ALA A N 1
ATOM 670 C CA . ALA A 1 84 ? -11.994 -3.452 29.740 1.00 95.38 84 ALA A CA 1
ATOM 671 C C . ALA A 1 84 ? -12.357 -4.610 28.795 1.00 95.38 84 ALA A C 1
ATOM 673 O O . ALA A 1 84 ? -13.538 -4.894 28.585 1.00 95.38 84 ALA A O 1
ATOM 674 N N . GLU A 1 85 ? -11.359 -5.332 28.286 1.00 93.50 85 GLU A N 1
ATOM 675 C CA . GLU A 1 85 ? -11.541 -6.537 27.482 1.00 93.50 85 GLU A CA 1
ATOM 676 C C . GLU A 1 85 ? -12.308 -7.627 28.230 1.00 93.50 85 GLU A C 1
ATOM 678 O O . GLU A 1 85 ? -13.328 -8.103 27.731 1.00 93.50 85 GLU A O 1
ATOM 683 N N . ALA A 1 86 ? -11.876 -7.978 29.442 1.00 93.38 86 ALA A N 1
ATOM 684 C CA . ALA A 1 86 ? -12.527 -9.007 30.255 1.00 93.38 86 ALA A CA 1
ATOM 685 C C . ALA A 1 86 ? -14.023 -8.716 30.507 1.00 93.38 86 ALA A C 1
ATOM 687 O O . ALA A 1 86 ? -14.845 -9.631 30.643 1.00 93.38 86 ALA A O 1
ATOM 688 N N . LEU A 1 87 ? -14.391 -7.432 30.515 1.00 94.81 87 LEU A N 1
ATOM 689 C CA . LEU A 1 87 ? -15.755 -6.948 30.713 1.00 94.81 87 LEU A CA 1
ATOM 690 C C . LEU A 1 87 ? -16.534 -6.682 29.414 1.00 94.81 87 LEU A C 1
ATOM 692 O O . LEU A 1 87 ? -17.685 -6.254 29.488 1.00 94.81 87 LEU A O 1
ATOM 696 N N . ASP A 1 88 ? -15.968 -6.964 28.237 1.00 94.81 88 ASP A N 1
ATOM 697 C CA . ASP A 1 88 ? -16.540 -6.623 26.923 1.00 94.81 88 ASP A CA 1
ATOM 698 C C . ASP A 1 88 ? -16.829 -5.110 26.752 1.00 94.81 88 ASP A C 1
ATOM 700 O O . ASP A 1 88 ? -17.776 -4.714 26.061 1.00 94.81 88 ASP A O 1
ATOM 704 N N . LEU A 1 89 ? -16.035 -4.248 27.397 1.00 96.50 89 LEU A N 1
ATOM 705 C CA . LEU A 1 89 ? -16.173 -2.792 27.356 1.00 96.50 89 LEU A CA 1
ATOM 706 C C . LEU A 1 89 ? -15.124 -2.175 26.435 1.00 96.50 89 LEU A C 1
ATOM 708 O O . LEU A 1 89 ? -13.940 -2.484 26.511 1.00 96.50 89 LEU A O 1
ATOM 712 N N . SER A 1 90 ? -15.565 -1.267 25.574 1.00 97.62 90 SER A N 1
ATOM 713 C CA . SER A 1 90 ? -14.669 -0.439 24.765 1.00 97.62 90 SER A CA 1
ATOM 714 C C . SER A 1 90 ? -14.351 0.857 25.502 1.00 97.62 90 SER A C 1
ATOM 716 O O . SER A 1 90 ? -15.193 1.359 26.250 1.00 97.62 90 SER A O 1
ATOM 718 N N . ILE A 1 91 ? -13.153 1.396 25.290 1.00 97.56 91 ILE A N 1
ATOM 719 C CA . ILE A 1 91 ? -12.697 2.635 25.930 1.00 97.56 91 ILE A CA 1
ATOM 720 C C . ILE A 1 91 ? -12.736 3.742 24.886 1.00 97.56 91 ILE A C 1
ATOM 722 O O . ILE A 1 91 ? -12.155 3.599 23.810 1.00 97.56 91 ILE A O 1
ATOM 726 N N . LEU A 1 92 ? -13.416 4.839 25.200 1.00 97.38 92 LEU A N 1
ATOM 727 C CA . LEU A 1 92 ? -13.452 6.036 24.371 1.00 97.38 92 LEU A CA 1
ATOM 728 C C . LEU A 1 92 ? -13.044 7.250 25.202 1.00 97.38 92 LEU A C 1
ATOM 730 O O . LEU A 1 92 ? -13.661 7.535 26.224 1.00 97.38 92 LEU A O 1
ATOM 734 N N . ARG A 1 93 ? -12.053 7.998 24.727 1.00 96.44 93 ARG A N 1
ATOM 735 C CA . ARG A 1 93 ? -11.671 9.311 25.261 1.00 96.44 93 ARG A CA 1
ATOM 736 C C . ARG A 1 93 ? -11.788 10.351 24.156 1.00 96.44 93 ARG A C 1
ATOM 738 O O . ARG A 1 93 ? -11.373 10.068 23.037 1.00 96.44 93 ARG A O 1
ATOM 745 N N . ILE A 1 94 ? -12.335 11.527 24.445 1.00 95.56 94 ILE A N 1
ATOM 746 C CA . ILE A 1 94 ? -12.520 12.608 23.466 1.00 95.56 94 ILE A CA 1
ATOM 747 C C . ILE A 1 94 ? -11.850 13.862 24.014 1.00 95.56 94 ILE A C 1
ATOM 749 O O . ILE A 1 94 ? -12.306 14.401 25.016 1.00 95.56 94 ILE A O 1
ATOM 753 N N . GLY A 1 95 ? -10.767 14.315 23.376 1.00 91.81 95 GLY A N 1
ATOM 754 C CA . GLY A 1 95 ? -9.965 15.424 23.902 1.00 91.81 95 GLY A CA 1
ATOM 755 C C . GLY A 1 95 ? -9.558 15.179 25.360 1.00 91.81 95 GLY A C 1
ATOM 756 O O . GLY A 1 95 ? -9.027 14.112 25.679 1.00 91.81 95 GLY A O 1
ATOM 757 N N . ASP A 1 96 ? -9.876 16.140 26.227 1.00 90.19 96 ASP A N 1
ATOM 758 C CA . ASP A 1 96 ? -9.582 16.106 27.667 1.00 90.19 96 ASP A CA 1
ATOM 759 C C . ASP A 1 96 ? -10.729 15.532 28.522 1.00 90.19 96 ASP A C 1
ATOM 761 O O . ASP A 1 96 ? -10.670 15.554 29.754 1.00 90.19 96 ASP A O 1
ATOM 765 N N . GLU A 1 97 ? -11.792 15.013 27.898 1.00 92.50 97 GLU A N 1
ATOM 766 C CA . GLU A 1 97 ? -12.895 14.394 28.633 1.00 92.50 97 GLU A CA 1
ATOM 767 C C . GLU A 1 97 ? -12.454 13.097 29.340 1.00 92.50 97 GLU A C 1
ATOM 769 O O . GLU A 1 97 ? -11.602 12.360 28.828 1.00 92.50 97 GLU A O 1
ATOM 774 N N . PRO A 1 98 ? -13.067 12.754 30.491 1.00 91.25 98 PRO A N 1
ATOM 775 C CA . PRO A 1 98 ? -12.838 11.472 31.145 1.00 91.25 98 PRO A CA 1
ATOM 776 C C . PRO A 1 98 ? -13.134 10.284 30.225 1.00 91.25 98 PRO A C 1
ATOM 778 O O . PRO A 1 98 ? -14.045 10.323 29.396 1.00 91.25 98 PRO A O 1
ATOM 781 N N . GLU A 1 99 ? -12.399 9.190 30.423 1.00 94.62 99 GLU A N 1
ATOM 782 C CA . GLU A 1 99 ? -12.632 7.946 29.693 1.00 94.62 99 GLU A CA 1
ATOM 783 C C . GLU A 1 99 ? -14.062 7.434 29.890 1.00 94.62 99 GLU A C 1
ATOM 785 O O . GLU A 1 99 ? -14.587 7.338 31.003 1.00 94.62 99 GLU A O 1
ATOM 790 N N . GLN A 1 100 ? -14.680 7.059 28.778 1.00 94.88 100 GLN A N 1
ATOM 791 C CA . GLN A 1 100 ? -15.989 6.442 28.732 1.00 94.88 100 GLN A CA 1
ATOM 792 C C . GLN A 1 100 ? -15.817 4.948 28.480 1.00 94.88 100 GLN A C 1
ATOM 794 O O . GLN A 1 100 ? -15.249 4.536 27.467 1.00 94.88 100 GLN A O 1
ATOM 799 N N . TYR A 1 101 ? -16.361 4.136 29.382 1.00 96.50 101 TYR A N 1
ATOM 800 C CA . TYR A 1 101 ? -16.441 2.689 29.215 1.00 96.50 101 TYR A CA 1
ATOM 801 C C . TYR A 1 101 ? -17.794 2.341 28.608 1.00 96.50 101 TYR A C 1
ATOM 803 O O . TYR A 1 101 ? -18.849 2.602 29.192 1.00 96.50 101 TYR A O 1
ATOM 811 N N . LEU A 1 102 ? -17.769 1.821 27.386 1.00 96.00 102 LEU A N 1
ATOM 812 C CA . LEU A 1 102 ? -18.955 1.637 26.566 1.00 96.00 102 LEU A CA 1
ATOM 813 C C . LEU A 1 102 ? -19.190 0.151 26.320 1.00 96.00 102 LEU A C 1
ATOM 815 O O . LEU A 1 102 ? -18.343 -0.543 25.758 1.00 96.00 102 LEU A O 1
ATOM 819 N N . SER A 1 103 ? -20.387 -0.320 26.669 1.00 94.56 103 SER A N 1
ATOM 820 C CA . SER A 1 103 ? -20.887 -1.592 26.141 1.00 94.56 103 SER A CA 1
ATOM 821 C C . SER A 1 103 ? -21.010 -1.523 24.617 1.00 94.56 103 SER A C 1
ATOM 823 O O . SER A 1 103 ? -21.172 -0.443 24.044 1.00 94.56 103 SER A O 1
ATOM 825 N N . GLU A 1 104 ? -21.040 -2.677 23.952 1.00 95.56 104 GLU A N 1
ATOM 826 C CA . GLU A 1 104 ? -21.195 -2.754 22.495 1.00 95.56 104 GLU A CA 1
ATOM 827 C C . GLU A 1 104 ? -22.385 -1.921 21.971 1.00 95.56 104 GLU A C 1
ATOM 829 O O . GLU A 1 104 ? -22.259 -1.187 20.990 1.00 95.56 104 GLU A O 1
ATOM 834 N N . ARG A 1 105 ? -23.545 -1.977 22.644 1.00 94.88 105 ARG A N 1
ATOM 835 C CA . ARG A 1 105 ? -24.738 -1.199 22.260 1.00 94.88 105 ARG A CA 1
ATOM 836 C C . ARG A 1 105 ? -24.494 0.310 22.354 1.00 94.88 105 ARG A C 1
ATOM 838 O O . ARG A 1 105 ? -24.960 1.056 21.492 1.00 94.88 105 ARG A O 1
ATOM 845 N N . GLN A 1 106 ? -23.797 0.761 23.394 1.00 95.62 106 GLN A N 1
ATOM 846 C CA . GLN A 1 106 ? -23.471 2.176 23.585 1.00 95.62 106 GLN A CA 1
ATOM 847 C C . GLN A 1 106 ? -22.445 2.645 22.554 1.00 95.62 106 GLN A C 1
ATOM 849 O O . GLN A 1 106 ? -22.651 3.690 21.939 1.00 95.62 106 GLN A O 1
ATOM 854 N N . LEU A 1 107 ? -21.409 1.841 22.295 1.00 97.06 107 LEU A N 1
ATOM 855 C CA . LEU A 1 107 ? -20.414 2.128 21.267 1.00 97.06 107 LEU A CA 1
ATOM 856 C C . LEU A 1 107 ? -21.070 2.258 19.886 1.00 97.06 107 LEU A C 1
ATOM 858 O O . LEU A 1 107 ? -20.867 3.257 19.204 1.00 97.06 107 LEU A O 1
ATOM 862 N N . LYS A 1 108 ? -21.939 1.313 19.506 1.00 96.69 108 LYS A N 1
ATOM 863 C CA . LYS A 1 108 ? -22.701 1.368 18.245 1.00 96.69 108 LYS A CA 1
ATOM 864 C C . LYS A 1 108 ? -23.494 2.658 18.085 1.00 96.69 108 LYS A C 1
ATOM 866 O O . LYS A 1 108 ? -23.590 3.172 16.978 1.00 96.69 108 LYS A O 1
ATOM 871 N N . LYS A 1 109 ? -24.091 3.169 19.166 1.00 96.06 109 LYS A N 1
ATOM 872 C CA . LYS A 1 109 ? -24.794 4.457 19.136 1.00 96.06 109 LYS A CA 1
ATOM 873 C C . LYS A 1 109 ? -23.801 5.604 18.945 1.00 96.06 109 LYS A C 1
ATOM 875 O O . LYS A 1 109 ? -24.044 6.460 18.105 1.00 96.06 109 LYS A O 1
ATOM 880 N N . ARG A 1 110 ? -22.684 5.588 19.678 1.00 94.94 110 ARG A N 1
ATOM 881 C CA . ARG A 1 110 ? -21.689 6.665 19.666 1.00 94.94 110 ARG A CA 1
ATOM 882 C C . ARG A 1 110 ? -20.959 6.814 18.331 1.00 94.94 110 ARG A C 1
ATOM 884 O O . ARG A 1 110 ? -20.696 7.942 17.933 1.00 94.94 110 ARG A O 1
ATOM 891 N N . LEU A 1 111 ? -20.682 5.702 17.645 1.00 95.25 111 LEU A N 1
ATOM 892 C CA . LEU A 1 111 ? -19.997 5.672 16.345 1.00 95.25 111 LEU A CA 1
ATOM 893 C C . LEU A 1 111 ? -20.861 6.164 15.172 1.00 95.25 111 LEU A C 1
ATOM 895 O O . LEU A 1 111 ? -20.340 6.351 14.079 1.00 95.25 111 LEU A O 1
ATOM 899 N N . LYS A 1 112 ? -22.169 6.384 15.373 1.00 93.06 112 LYS A N 1
ATOM 900 C CA . LYS A 1 112 ? -23.026 7.024 14.356 1.00 93.06 112 LYS A CA 1
ATOM 901 C C . LYS A 1 112 ? -22.726 8.510 14.193 1.00 93.06 112 LYS A C 1
ATOM 903 O O . LYS A 1 112 ? -23.048 9.088 13.161 1.00 93.06 112 LYS A O 1
ATOM 908 N N . GLU A 1 113 ? -22.164 9.121 15.226 1.00 92.75 113 GLU A N 1
ATOM 909 C CA . GLU A 1 113 ? -21.867 10.542 15.276 1.00 92.75 113 GLU A CA 1
ATOM 910 C C . GLU A 1 113 ? -20.379 10.777 15.047 1.00 92.75 113 GLU A C 1
ATOM 912 O O . GLU A 1 113 ? -19.535 9.940 15.374 1.00 92.75 113 GLU A O 1
ATOM 917 N N . ARG A 1 114 ? -20.058 11.954 14.509 1.00 93.88 114 ARG A N 1
ATOM 918 C CA . ARG A 1 114 ? -18.677 12.384 14.309 1.00 93.88 114 ARG A CA 1
ATOM 919 C C . ARG A 1 114 ? -17.913 12.386 15.634 1.00 93.88 114 ARG A C 1
ATOM 921 O O . ARG A 1 114 ? -18.437 12.765 16.687 1.00 93.88 114 ARG A O 1
ATOM 928 N N . LEU A 1 115 ? -16.649 11.998 15.551 1.00 92.75 115 LEU A N 1
ATOM 929 C CA . LEU A 1 115 ? -15.717 11.942 16.666 1.00 92.75 115 LEU A CA 1
ATOM 930 C C . LEU A 1 115 ? -14.466 12.745 16.299 1.00 92.75 115 LEU A C 1
ATOM 932 O O . LEU A 1 115 ? -13.759 12.402 15.353 1.00 92.75 115 LEU A O 1
ATOM 936 N N . SER A 1 116 ? -14.208 13.820 17.040 1.00 93.19 116 SER A N 1
ATOM 937 C CA . SER A 1 116 ? -13.015 14.661 16.891 1.00 93.19 116 SER A CA 1
ATOM 938 C C . SER A 1 116 ? -12.081 14.427 18.075 1.00 93.19 116 SER A C 1
ATOM 940 O O . SER A 1 116 ? -12.557 14.363 19.204 1.00 93.19 116 SER A O 1
ATOM 942 N N . ASN A 1 117 ? -10.776 14.297 17.829 1.00 95.88 117 ASN A N 1
ATOM 943 C CA . ASN A 1 117 ? -9.744 14.050 18.846 1.00 95.88 117 ASN A CA 1
ATOM 944 C C . ASN A 1 117 ? -10.059 12.833 19.734 1.00 95.88 117 ASN A C 1
ATOM 946 O O . ASN A 1 117 ? -9.858 12.848 20.950 1.00 95.88 117 ASN A O 1
ATOM 950 N N . ALA A 1 118 ? -10.636 11.797 19.123 1.00 96.62 118 ALA A N 1
ATOM 951 C CA . ALA A 1 118 ? -11.090 10.610 19.826 1.00 96.62 118 ALA A CA 1
ATOM 952 C C . ALA A 1 118 ? -9.992 9.547 19.881 1.00 96.62 118 ALA A C 1
ATOM 954 O O . ALA A 1 118 ? -9.450 9.175 18.848 1.00 96.62 118 ALA A O 1
ATOM 955 N N . HIS A 1 119 ? -9.729 9.002 21.064 1.00 97.81 119 HIS A N 1
ATOM 956 C CA . HIS A 1 119 ? -8.954 7.781 21.254 1.00 97.81 119 HIS A CA 1
ATOM 957 C C . HIS A 1 119 ? -9.924 6.647 21.561 1.00 97.81 119 HIS A C 1
ATOM 959 O O . HIS A 1 119 ? -10.573 6.642 22.610 1.00 97.81 119 HIS A O 1
ATOM 965 N N . LEU A 1 120 ? -10.042 5.707 20.631 1.00 97.88 120 LEU A N 1
ATOM 966 C CA . LEU A 1 120 ? -10.960 4.586 20.711 1.00 97.88 120 LEU A CA 1
ATOM 967 C C . LEU A 1 120 ? -10.182 3.273 20.765 1.00 97.88 120 LEU A C 1
ATOM 969 O O . LEU A 1 120 ? -9.452 2.938 19.836 1.00 97.88 120 LEU A O 1
ATOM 973 N N . PHE A 1 121 ? -10.415 2.497 21.819 1.00 98.00 121 PHE A N 1
ATOM 974 C CA . PHE A 1 121 ? -10.057 1.085 21.894 1.00 98.00 121 PHE A CA 1
ATOM 975 C C . PHE A 1 121 ? -11.323 0.237 21.806 1.00 98.00 121 PHE A C 1
ATOM 977 O O . PHE A 1 121 ? -12.186 0.300 22.689 1.00 98.00 121 PHE A O 1
ATOM 984 N N . VAL A 1 122 ? -11.436 -0.564 20.746 1.00 97.19 122 VAL A N 1
ATOM 985 C CA . VAL A 1 122 ? -12.561 -1.482 20.557 1.00 97.19 122 VAL A CA 1
ATOM 986 C C . VAL A 1 122 ? -12.229 -2.841 21.161 1.00 97.19 122 VAL A C 1
ATOM 988 O O . VAL A 1 122 ? -11.421 -3.589 20.624 1.00 97.19 122 VAL A O 1
ATOM 991 N N . SER A 1 123 ? -12.917 -3.183 22.249 1.00 94.62 123 SER A N 1
ATOM 992 C CA . SER A 1 123 ? -12.862 -4.522 22.853 1.00 94.62 123 SER A CA 1
ATOM 993 C C . SER A 1 123 ? -13.817 -5.493 22.153 1.00 94.62 123 SER A C 1
ATOM 995 O O . SER A 1 123 ? -13.434 -6.596 21.758 1.00 94.62 123 SER A O 1
ATOM 997 N N . LYS A 1 124 ? -15.073 -5.059 21.965 1.00 91.56 124 LYS A N 1
ATOM 998 C CA . LYS A 1 124 ? -16.146 -5.851 21.360 1.00 91.56 124 LYS A CA 1
ATOM 999 C C . LYS A 1 124 ? -17.065 -4.968 20.526 1.00 91.56 124 LYS A C 1
ATOM 1001 O O . LYS A 1 124 ? -17.761 -4.096 21.045 1.00 91.56 124 LYS A O 1
ATOM 1006 N N . LEU A 1 125 ? -17.100 -5.241 19.227 1.00 96.38 125 LEU A N 1
ATOM 1007 C CA . LEU A 1 125 ? -18.000 -4.597 18.277 1.00 96.38 125 LEU A CA 1
ATOM 1008 C C . LEU A 1 125 ? -18.323 -5.578 17.155 1.00 96.38 125 LEU A C 1
ATOM 1010 O O . LEU A 1 125 ? -17.427 -5.917 16.392 1.00 96.38 125 LEU A O 1
ATOM 1014 N N . ARG A 1 126 ? -19.581 -6.016 17.044 1.00 96.38 126 ARG A N 1
ATOM 1015 C CA . ARG A 1 126 ? -20.051 -6.874 15.949 1.00 96.38 126 ARG A CA 1
ATOM 1016 C C . ARG A 1 126 ? -20.975 -6.110 15.022 1.00 96.38 126 ARG A C 1
ATOM 1018 O O . ARG A 1 126 ? -22.062 -5.695 15.435 1.00 96.38 126 ARG A O 1
ATOM 1025 N N . MET A 1 127 ? -20.586 -5.931 13.769 1.00 95.69 127 MET A N 1
ATOM 1026 C CA . MET A 1 127 ? -21.461 -5.345 12.749 1.00 95.69 127 MET A CA 1
ATOM 1027 C C . MET A 1 127 ? -20.977 -5.667 11.344 1.00 95.69 127 MET A C 1
ATOM 1029 O O . MET A 1 127 ? -19.791 -5.812 11.119 1.00 95.69 127 MET A O 1
ATOM 1033 N N . ASN A 1 128 ? -21.888 -5.709 10.377 1.00 96.81 128 ASN A N 1
ATOM 1034 C CA . ASN A 1 128 ? -21.500 -5.935 8.985 1.00 96.81 128 ASN A CA 1
ATOM 1035 C C . ASN A 1 128 ? -20.643 -4.785 8.423 1.00 96.81 128 ASN A C 1
ATOM 1037 O O . ASN A 1 128 ? -19.698 -4.991 7.672 1.00 96.81 128 ASN A O 1
ATOM 1041 N N . THR A 1 129 ? -20.977 -3.541 8.767 1.00 98.00 129 THR A N 1
ATOM 1042 C CA . THR A 1 129 ? -20.261 -2.370 8.259 1.00 98.00 129 THR A CA 1
ATOM 1043 C C . THR A 1 129 ? -20.092 -1.338 9.358 1.00 98.00 129 THR A C 1
ATOM 1045 O O . THR A 1 129 ? -21.084 -0.871 9.923 1.00 98.00 129 THR A O 1
ATOM 1048 N N . LEU A 1 130 ? -18.841 -0.968 9.622 1.00 97.75 130 LEU A N 1
ATOM 1049 C CA . LEU A 1 130 ? -18.488 0.205 10.409 1.00 97.75 130 LEU A CA 1
ATOM 1050 C C . LEU A 1 130 ? -18.227 1.358 9.447 1.00 97.75 130 LEU A C 1
ATOM 1052 O O . LEU A 1 130 ? -17.351 1.270 8.592 1.00 97.75 130 LEU A O 1
ATOM 1056 N N . ARG A 1 131 ? -18.993 2.436 9.597 1.00 98.19 131 ARG A N 1
ATOM 1057 C CA . ARG A 1 131 ? -18.795 3.682 8.861 1.00 98.19 131 ARG A CA 1
ATOM 1058 C C . ARG A 1 131 ? -18.280 4.744 9.825 1.00 98.19 131 ARG A C 1
ATOM 1060 O O . ARG A 1 131 ? -18.997 5.086 10.762 1.00 98.19 131 ARG A O 1
ATOM 1067 N N . ILE A 1 132 ? -17.072 5.251 9.595 1.00 97.88 132 ILE A N 1
ATOM 1068 C CA . ILE A 1 132 ? -16.536 6.406 10.319 1.00 97.88 132 ILE A CA 1
ATOM 1069 C C . ILE A 1 132 ? -17.061 7.673 9.629 1.00 97.88 132 ILE A C 1
ATOM 1071 O O . ILE A 1 132 ? -16.790 7.840 8.440 1.00 97.88 132 ILE A O 1
ATOM 1075 N N . PRO A 1 133 ? -17.826 8.542 10.321 1.00 97.75 133 PRO A N 1
ATOM 1076 C CA . PRO A 1 133 ? -18.477 9.694 9.698 1.00 97.75 133 PRO A CA 1
ATOM 1077 C C . PRO A 1 133 ? -17.501 10.726 9.132 1.00 97.75 133 PRO A C 1
ATOM 1079 O O . PRO A 1 133 ? -16.413 10.926 9.679 1.00 97.75 133 PRO A O 1
ATOM 1082 N N . SER A 1 134 ? -17.946 11.442 8.095 1.00 97.81 134 SER A N 1
ATOM 1083 C CA . SER A 1 134 ? -17.167 12.489 7.432 1.00 97.81 134 SER A CA 1
ATOM 1084 C C . SER A 1 134 ? -16.663 13.535 8.423 1.00 97.81 134 SER A C 1
ATOM 1086 O O . SER A 1 134 ? -17.325 13.847 9.419 1.00 97.81 134 SER A O 1
ATOM 1088 N N . PHE A 1 135 ? -15.517 14.138 8.110 1.00 96.56 135 PHE A N 1
ATOM 1089 C CA . PHE A 1 135 ? -14.905 15.197 8.921 1.00 96.56 135 PHE A CA 1
ATOM 1090 C C . PHE A 1 135 ? -14.489 14.765 10.338 1.00 96.56 135 PHE A C 1
ATOM 1092 O O . PHE A 1 135 ? -14.278 15.624 11.195 1.00 96.56 135 PHE A O 1
ATOM 1099 N N . SER A 1 136 ? -14.370 13.464 10.619 1.00 96.62 136 SER A N 1
ATOM 1100 C CA . SER A 1 136 ? -13.746 12.985 11.861 1.00 96.62 136 SER A CA 1
ATOM 1101 C C . SER A 1 136 ? -12.246 13.295 11.812 1.00 96.62 136 SER A C 1
ATOM 1103 O O . SER A 1 136 ? -11.577 12.895 10.862 1.00 96.62 136 SER A O 1
ATOM 1105 N N . LYS A 1 137 ? -11.724 14.050 12.786 1.00 96.19 137 LYS A N 1
ATOM 11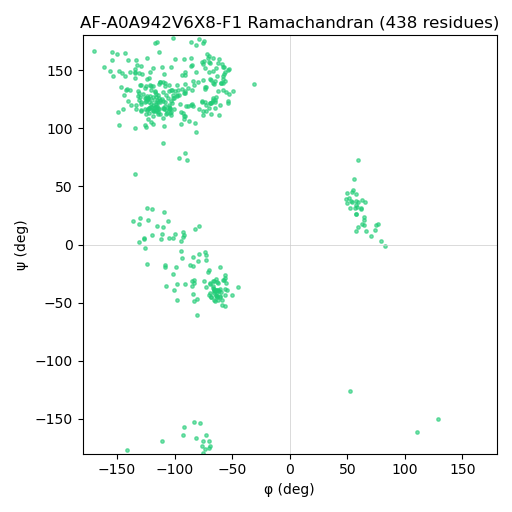06 C CA . LYS A 1 137 ? -10.357 14.611 12.761 1.00 96.19 137 LYS A CA 1
ATOM 1107 C C . LYS A 1 137 ? -9.578 14.290 14.034 1.00 96.19 137 LYS A C 1
ATOM 1109 O O . LYS A 1 137 ? -10.183 14.249 15.103 1.00 96.19 137 LYS A O 1
ATOM 1114 N N . GLY A 1 138 ? -8.261 14.110 13.921 1.00 95.69 138 GLY A N 1
ATOM 1115 C CA . GLY A 1 138 ? -7.341 13.903 15.048 1.00 95.69 138 GLY A CA 1
ATOM 1116 C C . GLY A 1 138 ? -7.587 12.611 15.835 1.00 95.69 138 GLY A C 1
ATOM 1117 O O . GLY A 1 138 ? -7.260 12.534 17.016 1.00 95.69 138 GLY A O 1
ATOM 1118 N N . GLY A 1 139 ? -8.249 11.624 15.230 1.00 96.19 139 GLY A N 1
ATOM 1119 C CA . GLY A 1 139 ? -8.689 10.421 15.931 1.00 96.19 139 GLY A CA 1
ATOM 1120 C C . GLY A 1 139 ? -7.698 9.258 15.851 1.00 96.19 139 GLY A C 1
ATOM 1121 O O . GLY A 1 139 ? -7.075 9.047 14.818 1.00 96.19 139 GLY A O 1
ATOM 1122 N N . ILE A 1 140 ? -7.609 8.460 16.916 1.00 98.25 140 ILE A N 1
ATOM 1123 C CA . ILE A 1 140 ? -6.834 7.215 16.996 1.00 98.25 140 ILE A CA 1
ATOM 1124 C C . ILE A 1 140 ? -7.790 6.057 17.280 1.00 98.25 140 ILE A C 1
ATOM 1126 O O . ILE A 1 140 ? -8.420 6.003 18.336 1.00 98.25 140 ILE A O 1
ATOM 1130 N N . TYR A 1 141 ? -7.908 5.136 16.329 1.00 98.38 141 TYR A N 1
ATOM 1131 C CA . TYR A 1 141 ? -8.890 4.057 16.329 1.00 98.38 141 TYR A CA 1
ATOM 1132 C C . TYR A 1 141 ? -8.157 2.720 16.339 1.00 98.38 141 TYR A C 1
ATOM 1134 O O . TYR A 1 141 ? -7.653 2.269 15.315 1.00 98.38 141 TYR A O 1
ATOM 1142 N N . ASN A 1 142 ? -8.123 2.070 17.499 1.00 98.06 142 ASN A N 1
ATOM 1143 C CA . ASN A 1 142 ? -7.679 0.690 17.618 1.00 98.06 142 ASN A CA 1
ATOM 1144 C C . ASN A 1 142 ? -8.878 -0.234 17.372 1.00 98.06 142 ASN A C 1
ATOM 1146 O O . ASN A 1 142 ? -9.784 -0.357 18.204 1.00 98.06 142 ASN A O 1
ATOM 1150 N N . LEU A 1 143 ? -8.868 -0.857 16.197 1.00 97.38 143 LEU A N 1
ATOM 1151 C CA . LEU A 1 143 ? -9.888 -1.769 15.702 1.00 97.38 143 LEU A CA 1
ATOM 1152 C C . LEU A 1 143 ? -9.385 -3.216 15.655 1.00 97.38 143 LEU A C 1
ATOM 1154 O O . LEU A 1 143 ? -10.045 -4.045 15.041 1.00 97.38 143 LEU A O 1
ATOM 1158 N N . CYS A 1 144 ? -8.270 -3.559 16.307 1.00 95.62 144 CYS A N 1
ATOM 1159 C CA . CYS A 1 144 ? -7.648 -4.889 16.218 1.00 95.62 144 CYS A CA 1
ATOM 1160 C C . CYS A 1 144 ? -8.596 -6.039 16.605 1.00 95.62 144 CYS A C 1
ATOM 1162 O O . CYS A 1 144 ? -8.456 -7.161 16.133 1.00 95.62 144 CYS A O 1
ATOM 1164 N N . ARG A 1 145 ? -9.598 -5.762 17.448 1.00 93.69 145 ARG A N 1
ATOM 1165 C CA . ARG A 1 145 ? -10.582 -6.751 17.924 1.00 93.69 145 ARG A CA 1
ATOM 1166 C C . ARG A 1 145 ? -11.999 -6.510 17.405 1.00 93.69 145 ARG A C 1
ATOM 1168 O O . ARG A 1 145 ? -12.945 -7.178 17.828 1.00 93.69 145 ARG A O 1
ATOM 1175 N N . ALA A 1 146 ? -12.174 -5.531 16.522 1.00 95.88 146 ALA A N 1
ATOM 1176 C CA . ALA A 1 146 ? -13.472 -5.217 15.953 1.00 95.88 146 ALA A CA 1
ATOM 1177 C C . ALA A 1 146 ? -13.915 -6.358 15.025 1.00 95.88 146 ALA A C 1
ATOM 1179 O O . ALA A 1 146 ? -13.243 -6.677 14.051 1.00 95.88 146 ALA A O 1
ATOM 1180 N N . GLN A 1 147 ? -15.067 -6.960 15.304 1.00 96.38 147 GLN A N 1
ATOM 1181 C CA . GLN A 1 147 ? -15.656 -8.017 14.483 1.00 96.38 147 GLN A CA 1
ATOM 1182 C C . GLN A 1 147 ? -16.554 -7.375 13.425 1.00 96.38 147 GLN A C 1
ATOM 1184 O O . GLN A 1 147 ? -17.786 -7.369 13.533 1.00 96.38 147 GLN A O 1
ATOM 1189 N N . VAL A 1 148 ? -15.909 -6.748 12.444 1.00 95.94 148 VAL A N 1
ATOM 1190 C CA . VAL A 1 148 ? -16.569 -5.967 11.400 1.00 95.94 148 VAL A CA 1
ATOM 1191 C C . VAL A 1 148 ? -16.159 -6.469 10.031 1.00 95.94 148 VAL A C 1
ATOM 1193 O O . VAL A 1 148 ? -14.978 -6.455 9.750 1.00 95.94 148 VAL A O 1
ATOM 1196 N N . SER A 1 149 ? -17.105 -6.811 9.157 1.00 96.44 149 SER A N 1
ATOM 1197 C CA . SER A 1 149 ? -16.768 -7.307 7.811 1.00 96.44 149 SER A CA 1
ATOM 1198 C C . SER A 1 149 ? -16.247 -6.210 6.876 1.00 96.44 149 SER A C 1
ATOM 1200 O O . SER A 1 149 ? -15.352 -6.441 6.068 1.00 96.44 149 SER A O 1
ATOM 1202 N N . ARG A 1 150 ? -16.787 -4.988 6.977 1.00 98.06 150 ARG A N 1
ATOM 1203 C CA . ARG A 1 150 ? -16.395 -3.847 6.134 1.00 98.06 150 ARG A CA 1
ATOM 1204 C C . ARG A 1 150 ? -16.138 -2.580 6.943 1.00 98.06 150 ARG A C 1
ATOM 1206 O O . ARG A 1 150 ? -17.028 -2.120 7.661 1.00 98.06 150 ARG A O 1
ATOM 1213 N N . LEU A 1 151 ? -14.978 -1.962 6.744 1.00 98.44 151 LEU A N 1
ATOM 1214 C CA . LEU A 1 151 ? -14.676 -0.618 7.232 1.00 98.44 151 LEU A CA 1
ATOM 1215 C C . LEU A 1 151 ? -14.827 0.403 6.100 1.00 98.44 151 LEU A C 1
ATOM 1217 O O . LEU A 1 151 ? -14.221 0.265 5.039 1.00 98.44 151 LEU A O 1
ATOM 1221 N N . ILE A 1 152 ? -15.632 1.436 6.339 1.00 98.69 152 ILE A N 1
ATOM 1222 C CA . ILE A 1 152 ? -15.782 2.593 5.455 1.00 98.69 152 ILE A CA 1
ATOM 1223 C C . ILE A 1 152 ? -15.346 3.837 6.223 1.00 98.69 152 ILE A C 1
ATOM 1225 O O . ILE A 1 152 ? -15.935 4.171 7.251 1.00 98.69 152 ILE A O 1
ATOM 1229 N N . VAL A 1 153 ? -14.337 4.534 5.714 1.00 98.62 153 VAL A N 1
ATOM 1230 C CA . VAL A 1 153 ? -13.932 5.857 6.189 1.00 98.62 153 VAL A CA 1
ATOM 1231 C C . VAL A 1 153 ? -14.509 6.881 5.225 1.00 98.62 153 VAL A C 1
ATOM 1233 O O . VAL A 1 153 ? -14.186 6.866 4.041 1.00 98.62 153 VAL A O 1
ATOM 1236 N N . GLU A 1 154 ? -15.406 7.731 5.713 1.00 98.50 154 GLU A N 1
ATOM 1237 C CA . GLU A 1 154 ? -16.046 8.752 4.886 1.00 98.50 154 GLU A CA 1
ATOM 1238 C C . GLU A 1 154 ? -15.110 9.933 4.581 1.00 98.50 154 GLU A C 1
ATOM 1240 O O . GLU A 1 154 ? -13.994 10.036 5.094 1.00 98.50 154 GLU A O 1
ATOM 1245 N N . LYS A 1 155 ? -15.582 10.842 3.723 1.00 98.31 155 LYS A N 1
ATOM 1246 C CA . LYS A 1 155 ? -14.786 11.948 3.180 1.00 98.31 155 LYS A CA 1
ATOM 1247 C C . LYS A 1 155 ? -14.189 12.854 4.259 1.00 98.31 155 LYS A C 1
ATOM 1249 O O . LYS A 1 155 ? -14.786 13.079 5.318 1.00 98.31 155 LYS A O 1
ATOM 1254 N N . ASN A 1 156 ? -13.067 13.490 3.926 1.00 98.12 156 ASN A N 1
ATOM 1255 C CA . ASN A 1 156 ? -12.432 14.530 4.737 1.00 98.12 156 ASN A CA 1
ATOM 1256 C C . ASN A 1 156 ? -12.055 14.072 6.155 1.00 98.12 156 ASN A C 1
ATOM 1258 O O . ASN A 1 156 ? -12.094 14.874 7.090 1.00 98.12 156 ASN A O 1
ATOM 1262 N N . CYS A 1 157 ? -11.696 12.807 6.354 1.00 98.38 157 CYS A N 1
ATOM 1263 C CA . CYS A 1 157 ? -11.246 12.320 7.658 1.00 98.38 157 CYS A CA 1
ATOM 1264 C C . CYS A 1 157 ? -9.743 12.566 7.887 1.00 98.38 157 CYS A C 1
ATOM 1266 O O . CYS A 1 157 ? -8.983 12.726 6.939 1.00 98.38 157 CYS A O 1
ATOM 1268 N N . ASP A 1 158 ? -9.333 12.663 9.151 1.00 98.19 158 ASP A N 1
ATOM 1269 C CA . ASP A 1 158 ? -7.930 12.695 9.589 1.00 98.19 158 ASP A CA 1
ATOM 1270 C C . ASP A 1 158 ? -7.760 11.746 10.779 1.00 98.19 158 ASP A C 1
ATOM 1272 O O . ASP A 1 158 ? -8.226 12.062 11.882 1.00 98.19 158 ASP A O 1
ATOM 1276 N N . LEU A 1 159 ? -7.234 10.543 10.529 1.00 98.44 159 LEU A N 1
ATOM 1277 C CA . LEU A 1 159 ? -7.299 9.428 11.477 1.00 98.44 159 LEU A CA 1
ATOM 1278 C C . LEU A 1 159 ? -6.058 8.534 11.425 1.00 98.44 159 LEU A C 1
ATOM 1280 O O . LEU A 1 159 ? -5.501 8.268 10.362 1.00 98.44 159 LEU A O 1
ATOM 1284 N N . LEU A 1 160 ? -5.707 7.975 12.580 1.00 98.62 160 LEU A N 1
ATOM 1285 C CA . LEU A 1 160 ? -4.810 6.831 12.705 1.00 98.62 160 LEU A CA 1
ATOM 1286 C C . LEU A 1 160 ? -5.658 5.595 13.014 1.00 98.62 160 LEU A C 1
ATOM 1288 O O . LEU A 1 160 ? -6.331 5.548 14.046 1.00 98.62 160 LEU A O 1
ATOM 1292 N N . ILE A 1 161 ? -5.650 4.608 12.124 1.00 98.62 161 ILE A N 1
ATOM 1293 C CA . ILE A 1 161 ? -6.465 3.397 12.238 1.00 98.62 161 ILE A CA 1
ATOM 1294 C C . ILE A 1 161 ? -5.538 2.186 12.336 1.00 98.62 161 ILE A C 1
ATOM 1296 O O . ILE A 1 161 ? -4.800 1.877 11.403 1.00 98.62 161 ILE A O 1
ATOM 1300 N N . ASP A 1 162 ? -5.594 1.476 13.459 1.00 98.31 162 ASP A N 1
ATOM 1301 C CA . ASP A 1 162 ? -4.863 0.224 13.649 1.00 98.31 162 ASP A CA 1
ATOM 1302 C C . ASP A 1 162 ? -5.827 -0.958 13.565 1.00 98.31 162 ASP A C 1
ATOM 1304 O O . ASP A 1 162 ? -6.773 -1.071 14.349 1.00 98.31 162 ASP A O 1
ATOM 1308 N N . MET A 1 163 ? -5.595 -1.823 12.584 1.00 96.88 163 MET A N 1
ATOM 1309 C CA . MET A 1 163 ? -6.351 -3.047 12.323 1.00 96.88 163 MET A CA 1
ATOM 1310 C C . MET A 1 163 ? -5.436 -4.273 12.328 1.00 96.88 163 MET A C 1
ATOM 1312 O O . MET A 1 163 ? -5.780 -5.296 11.727 1.00 96.88 163 MET A O 1
ATOM 1316 N N . ARG A 1 164 ? -4.259 -4.179 12.962 1.00 96.69 164 ARG A N 1
ATOM 1317 C CA . ARG A 1 164 ? -3.348 -5.321 13.042 1.00 96.69 164 ARG A CA 1
ATOM 1318 C C . ARG A 1 164 ? -4.012 -6.524 13.691 1.00 96.69 164 ARG A C 1
ATOM 1320 O O . ARG A 1 164 ? -4.834 -6.364 14.596 1.00 96.69 164 ARG A O 1
ATOM 1327 N N . ASP A 1 165 ? -3.617 -7.709 13.242 1.00 96.00 165 ASP A N 1
ATOM 1328 C CA . ASP A 1 165 ? -4.041 -8.984 13.829 1.00 96.00 165 ASP A CA 1
ATOM 1329 C C . ASP A 1 165 ? -5.564 -9.206 13.810 1.00 96.00 165 ASP A C 1
ATOM 1331 O O . ASP A 1 165 ? -6.071 -10.073 14.519 1.00 96.00 165 ASP A O 1
ATOM 1335 N N . ASN A 1 166 ? -6.313 -8.423 13.024 1.00 95.25 166 ASN A N 1
ATOM 1336 C CA . ASN A 1 166 ? -7.762 -8.535 12.946 1.00 95.25 166 ASN A CA 1
ATOM 1337 C C . ASN A 1 166 ? -8.165 -9.482 11.795 1.00 95.25 166 ASN A C 1
ATOM 1339 O O . ASN A 1 166 ? -7.983 -9.124 10.633 1.00 95.25 166 ASN A O 1
ATOM 1343 N N . PRO A 1 167 ? -8.757 -10.659 12.078 1.00 94.50 167 PRO A N 1
ATOM 1344 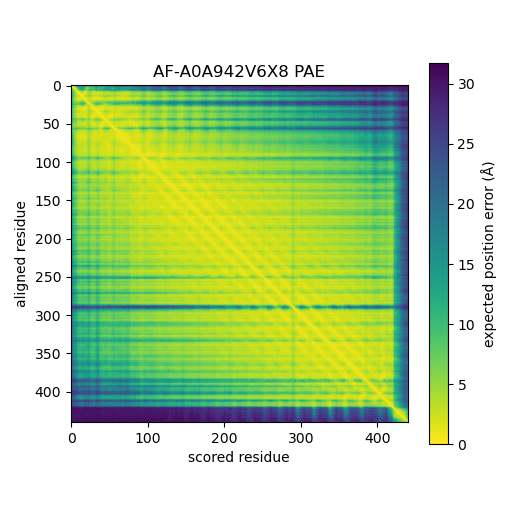C CA . PRO A 1 167 ? -9.137 -11.632 11.052 1.00 94.50 167 PRO A CA 1
ATOM 1345 C C . PRO A 1 167 ? -10.579 -11.468 10.537 1.00 94.50 167 PRO A C 1
ATOM 1347 O O . PRO A 1 167 ? -11.098 -12.369 9.882 1.00 94.50 167 PRO A O 1
ATOM 1350 N N . TYR A 1 168 ? -11.278 -10.396 10.921 1.00 95.00 168 TYR A N 1
ATOM 1351 C CA . TYR A 1 168 ? -12.714 -10.236 10.666 1.00 95.00 168 TYR A CA 1
ATOM 1352 C C . TYR A 1 168 ? -13.044 -9.193 9.599 1.00 95.00 168 TYR A C 1
ATOM 1354 O O . TYR A 1 168 ? -14.180 -9.176 9.128 1.00 95.00 168 TYR A O 1
ATOM 1362 N N . ILE A 1 169 ? -12.101 -8.306 9.265 1.00 93.62 169 ILE A N 1
ATOM 1363 C CA . ILE A 1 169 ? -12.302 -7.252 8.268 1.00 93.62 169 ILE A CA 1
ATOM 1364 C C . ILE A 1 169 ? -11.899 -7.799 6.902 1.00 93.62 169 ILE A C 1
ATOM 1366 O O . ILE A 1 169 ? -10.744 -8.144 6.684 1.00 93.62 169 ILE A O 1
ATOM 1370 N N . ASP A 1 170 ? -12.854 -7.839 5.978 1.00 94.75 170 ASP A N 1
ATOM 1371 C CA . ASP A 1 170 ? -12.657 -8.351 4.619 1.00 94.75 170 ASP A CA 1
ATOM 1372 C C . ASP A 1 170 ? -12.485 -7.212 3.602 1.00 94.75 170 ASP A C 1
ATOM 1374 O O . ASP A 1 170 ? -11.875 -7.387 2.547 1.00 94.75 170 ASP A O 1
ATOM 1378 N N . ALA A 1 171 ? -13.020 -6.022 3.897 1.00 97.88 171 ALA A N 1
ATOM 1379 C CA . ALA A 1 171 ? -12.991 -4.889 2.977 1.00 97.88 171 ALA A CA 1
ATOM 1380 C C . ALA A 1 171 ? -12.747 -3.547 3.678 1.00 97.88 171 ALA A C 1
ATOM 1382 O O . ALA A 1 171 ? -13.423 -3.202 4.653 1.00 97.88 171 ALA A O 1
ATOM 1383 N N . LEU A 1 172 ? -11.844 -2.754 3.101 1.00 98.56 172 LEU A N 1
ATOM 1384 C CA . LEU A 1 172 ? -11.565 -1.371 3.469 1.00 98.56 172 LEU A CA 1
ATOM 1385 C C . LEU A 1 172 ? -11.909 -0.441 2.301 1.00 98.56 172 LEU A C 1
ATOM 1387 O O . LEU A 1 172 ? -11.395 -0.600 1.193 1.00 98.56 172 LEU A O 1
ATOM 1391 N N . ARG A 1 173 ? -12.735 0.573 2.570 1.00 98.69 173 ARG A N 1
ATOM 1392 C CA . ARG A 1 173 ? -12.951 1.704 1.665 1.00 98.69 173 ARG A CA 1
ATOM 1393 C C . ARG A 1 173 ? -12.651 3.018 2.372 1.00 98.69 173 ARG A C 1
ATOM 1395 O O . ARG A 1 173 ? -13.248 3.309 3.405 1.00 98.69 173 ARG A O 1
ATOM 1402 N N . VAL A 1 174 ? -11.771 3.816 1.787 1.00 98.81 174 VAL A N 1
ATOM 1403 C CA . VAL A 1 174 ? -11.416 5.156 2.250 1.00 98.81 174 VAL A CA 1
ATOM 1404 C C . VAL A 1 174 ? -11.868 6.150 1.195 1.00 98.81 174 VAL A C 1
ATOM 1406 O O . VAL A 1 174 ? -11.423 6.091 0.054 1.00 98.81 174 VAL A O 1
ATOM 1409 N N . HIS A 1 175 ? -12.787 7.032 1.567 1.00 98.69 175 HIS A N 1
ATOM 1410 C CA . HIS A 1 175 ? -13.277 8.080 0.687 1.00 98.69 175 HIS A CA 1
ATOM 1411 C C . HIS A 1 175 ? -12.330 9.285 0.636 1.00 98.69 175 HIS A C 1
ATOM 1413 O O . HIS A 1 175 ? -11.369 9.394 1.394 1.00 98.69 175 HIS A O 1
ATOM 1419 N N . GLU A 1 176 ? -12.642 10.189 -0.289 1.00 98.25 176 GLU A N 1
ATOM 1420 C CA . GLU A 1 176 ? -11.798 11.309 -0.699 1.00 98.25 176 GLU A CA 1
ATOM 1421 C C . GLU A 1 176 ? -11.302 12.186 0.458 1.00 98.25 176 GLU A C 1
ATOM 1423 O O . GLU A 1 176 ? -11.997 12.393 1.463 1.00 98.25 176 GLU A O 1
ATOM 1428 N N . SER A 1 177 ? -10.129 12.793 0.262 1.00 98.19 177 SER A N 1
ATOM 1429 C CA . SER A 1 177 ? -9.548 13.764 1.201 1.00 98.19 177 SER A CA 1
ATOM 1430 C C . SER A 1 177 ? -9.255 13.182 2.587 1.00 98.19 177 SER A C 1
ATOM 1432 O O . SER A 1 177 ? -9.337 13.883 3.601 1.00 98.19 177 SER A O 1
ATOM 1434 N N . PHE A 1 178 ? -8.927 11.890 2.640 1.00 98.69 178 PHE A N 1
ATOM 1435 C CA . PHE A 1 178 ? -8.401 11.256 3.841 1.00 98.69 178 PHE A CA 1
ATOM 1436 C C . PHE A 1 178 ? -6.953 11.680 4.090 1.00 98.69 178 PHE A C 1
ATOM 1438 O O . PHE A 1 178 ? -6.120 11.651 3.182 1.00 98.69 178 PHE A O 1
ATOM 1445 N N . THR A 1 179 ? -6.651 11.995 5.345 1.00 98.56 179 THR A N 1
ATOM 1446 C CA . THR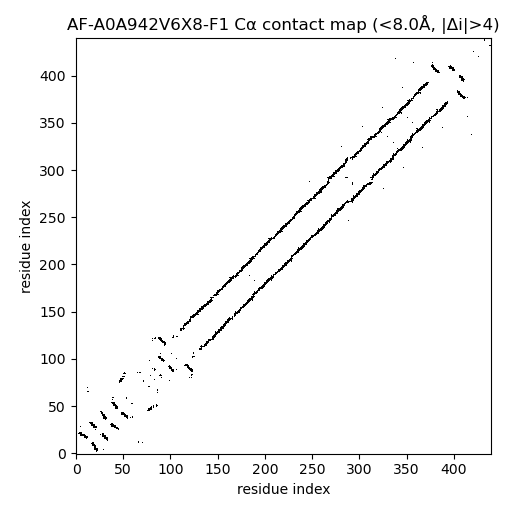 A 1 179 ? -5.288 12.167 5.846 1.00 98.56 179 THR A CA 1
ATOM 1447 C C . THR A 1 179 ? -5.049 11.195 6.999 1.00 98.56 179 THR A C 1
ATOM 1449 O O . THR A 1 179 ? -5.949 10.942 7.794 1.00 98.56 179 THR A O 1
ATOM 1452 N N . GLY A 1 180 ? -3.844 10.647 7.111 1.00 98.31 180 GLY A N 1
ATOM 1453 C CA . GLY A 1 180 ? -3.434 9.875 8.285 1.00 98.31 180 GLY A CA 1
ATOM 1454 C C . GLY A 1 180 ? -2.861 8.515 7.923 1.00 98.31 180 GLY A C 1
ATOM 1455 O O . GLY A 1 180 ? -2.243 8.366 6.871 1.00 98.31 180 GLY A O 1
ATOM 1456 N N . SER A 1 181 ? -3.023 7.529 8.804 1.00 98.62 181 SER A N 1
ATOM 1457 C CA . SER A 1 181 ? -2.390 6.219 8.639 1.00 98.62 181 SER A CA 1
ATOM 1458 C C . SER A 1 181 ? -3.342 5.064 8.897 1.00 98.62 181 SER A C 1
ATOM 1460 O O . SER A 1 181 ? -4.261 5.148 9.714 1.00 98.62 181 SER A O 1
ATOM 1462 N N . ILE A 1 182 ? -3.109 3.967 8.181 1.00 98.75 182 ILE A N 1
ATOM 1463 C CA . ILE A 1 182 ? -3.867 2.731 8.316 1.00 98.75 182 ILE A CA 1
ATOM 1464 C C . ILE A 1 182 ? -2.879 1.566 8.375 1.00 98.75 182 ILE A C 1
ATOM 1466 O O . ILE A 1 182 ? -2.111 1.329 7.441 1.00 98.75 182 ILE A O 1
ATOM 1470 N N . ASN A 1 183 ? -2.906 0.824 9.481 1.00 98.50 183 ASN A N 1
ATOM 1471 C CA . ASN A 1 183 ? -2.111 -0.385 9.657 1.00 98.50 183 ASN A CA 1
ATOM 1472 C C . ASN A 1 183 ? -3.001 -1.623 9.528 1.00 98.50 183 ASN A C 1
ATOM 1474 O O . ASN A 1 183 ? -3.934 -1.803 10.307 1.00 98.50 183 ASN A O 1
ATOM 1478 N N . MET A 1 184 ? -2.692 -2.478 8.557 1.00 96.19 184 MET A N 1
ATOM 1479 C CA . MET A 1 184 ? -3.424 -3.714 8.260 1.00 96.19 184 MET A CA 1
ATOM 1480 C C . MET A 1 184 ? -2.509 -4.939 8.298 1.00 96.19 184 MET A C 1
ATOM 1482 O O . MET A 1 184 ? -2.694 -5.890 7.543 1.00 96.19 184 MET A O 1
ATOM 1486 N N . SER A 1 185 ? -1.485 -4.908 9.149 1.00 96.88 185 SER A N 1
ATOM 1487 C CA . SER A 1 185 ? -0.546 -6.026 9.271 1.00 96.88 185 SER A CA 1
ATOM 1488 C C . SER A 1 185 ? -1.241 -7.273 9.822 1.00 96.88 185 SER A C 1
ATOM 1490 O O . SER A 1 185 ? -2.006 -7.162 10.781 1.00 96.88 185 SER A O 1
ATOM 1492 N N . ARG A 1 186 ? -0.950 -8.458 9.275 1.00 97.06 186 ARG A N 1
ATOM 1493 C CA . ARG A 1 186 ? -1.529 -9.742 9.713 1.00 97.06 186 ARG A CA 1
ATOM 1494 C C . ARG A 1 186 ? -3.060 -9.715 9.721 1.00 97.06 186 ARG A C 1
ATOM 1496 O O . ARG A 1 186 ? -3.705 -10.120 10.684 1.00 97.06 186 ARG A O 1
ATOM 1503 N N . ASN A 1 187 ? -3.636 -9.179 8.648 1.00 93.56 187 ASN A N 1
ATOM 1504 C CA . ASN A 1 187 ? -5.078 -9.048 8.452 1.00 93.56 187 ASN A CA 1
ATOM 1505 C C . ASN A 1 187 ? -5.561 -9.930 7.282 1.00 93.56 187 ASN A C 1
ATOM 1507 O O . ASN A 1 187 ? -4.760 -10.420 6.483 1.00 93.56 187 ASN A O 1
ATOM 1511 N N . THR A 1 188 ? -6.873 -10.132 7.187 1.00 94.50 188 THR A N 1
ATOM 1512 C CA . THR A 1 188 ? -7.571 -10.891 6.143 1.00 94.50 188 THR A CA 1
ATOM 1513 C C . THR A 1 188 ? -8.238 -10.023 5.069 1.00 94.50 188 THR A C 1
ATOM 1515 O O . THR A 1 188 ? -8.932 -10.593 4.234 1.00 94.50 188 THR A O 1
ATOM 1518 N N . VAL A 1 189 ? -8.058 -8.691 5.062 1.00 96.56 189 VAL A N 1
ATOM 1519 C CA . VAL A 1 189 ? -8.659 -7.796 4.048 1.00 96.56 189 VAL A CA 1
ATOM 1520 C C . VAL A 1 189 ? -8.337 -8.278 2.630 1.00 96.56 189 VAL A C 1
ATOM 1522 O O . VAL A 1 189 ? -7.173 -8.457 2.289 1.00 96.56 189 VAL A O 1
ATOM 1525 N N . GLU A 1 190 ? -9.357 -8.407 1.782 1.00 96.75 190 GLU A N 1
ATOM 1526 C CA . GLU A 1 190 ? -9.241 -8.838 0.379 1.00 96.75 190 GLU A CA 1
ATOM 1527 C C . GLU A 1 190 ? -9.489 -7.694 -0.619 1.00 96.75 190 GLU A C 1
ATOM 1529 O O . GLU A 1 190 ? -9.091 -7.774 -1.783 1.00 96.75 190 GLU A O 1
ATOM 1534 N N . SER A 1 191 ? -10.140 -6.609 -0.188 1.00 97.81 191 SER A N 1
ATOM 1535 C CA . SER A 1 191 ? -10.445 -5.449 -1.033 1.00 97.81 191 SER A CA 1
ATOM 1536 C C . SER A 1 191 ? -10.096 -4.146 -0.328 1.00 97.81 191 SER A C 1
ATOM 1538 O O . SER A 1 191 ? -10.731 -3.786 0.664 1.00 97.81 191 SER A O 1
ATOM 1540 N N . ILE A 1 192 ? -9.144 -3.404 -0.890 1.00 98.50 192 ILE A N 1
ATOM 1541 C CA . ILE A 1 192 ? -8.700 -2.102 -0.395 1.00 98.50 192 ILE A CA 1
ATOM 1542 C C . ILE A 1 192 ? -8.930 -1.065 -1.492 1.00 98.50 192 ILE A C 1
ATOM 1544 O O . ILE A 1 192 ? -8.356 -1.160 -2.577 1.00 98.50 192 ILE A O 1
ATOM 1548 N N . ILE A 1 193 ? -9.771 -0.074 -1.203 1.00 98.69 193 ILE A N 1
ATOM 1549 C CA . ILE A 1 193 ? -10.065 1.036 -2.112 1.00 98.69 193 ILE A CA 1
ATOM 1550 C C . ILE A 1 193 ? -9.788 2.350 -1.386 1.00 98.69 193 ILE A C 1
ATOM 1552 O O . ILE A 1 193 ? -10.374 2.601 -0.332 1.00 98.69 193 ILE A O 1
ATOM 1556 N N . ILE A 1 194 ? -8.920 3.181 -1.957 1.00 98.62 194 ILE A N 1
ATOM 1557 C CA . ILE A 1 194 ? -8.636 4.542 -1.496 1.00 98.62 194 ILE A CA 1
ATOM 1558 C C . ILE A 1 194 ? -9.017 5.502 -2.624 1.00 98.62 194 ILE A C 1
ATOM 1560 O O . ILE A 1 194 ? -8.434 5.441 -3.702 1.00 98.62 194 ILE A O 1
ATOM 1564 N N . ASP A 1 195 ? -10.008 6.358 -2.383 1.00 98.44 195 ASP A N 1
ATOM 1565 C CA . ASP A 1 195 ? -10.500 7.344 -3.349 1.00 98.44 195 ASP A CA 1
ATOM 1566 C C . ASP A 1 195 ? -9.533 8.552 -3.467 1.00 98.44 195 ASP A C 1
ATOM 1568 O O . ASP A 1 195 ? -8.435 8.574 -2.907 1.00 98.44 195 ASP A O 1
ATOM 1572 N N . ASN A 1 196 ? -9.943 9.572 -4.222 1.00 97.62 196 ASN A N 1
ATOM 1573 C CA . ASN A 1 196 ? -9.075 10.662 -4.660 1.00 97.62 196 ASN A CA 1
ATOM 1574 C C . ASN A 1 196 ? -8.566 11.577 -3.531 1.00 97.62 196 ASN A C 1
ATOM 1576 O O . ASN A 1 196 ? -9.207 11.742 -2.489 1.00 97.62 196 ASN A O 1
ATOM 1580 N N . ASN A 1 197 ? -7.481 12.303 -3.804 1.00 97.81 197 ASN A N 1
ATOM 1581 C CA . ASN A 1 197 ? -6.949 13.377 -2.956 1.00 97.81 197 ASN A CA 1
ATOM 1582 C C . ASN A 1 197 ? -6.572 12.911 -1.541 1.00 97.81 197 ASN A C 1
ATOM 1584 O O . ASN A 1 197 ? -6.783 13.640 -0.571 1.00 97.81 197 ASN A O 1
ATOM 1588 N N . CYS A 1 198 ? -6.042 11.697 -1.404 1.00 98.31 198 CYS A N 1
ATOM 1589 C CA . CYS A 1 198 ? -5.685 11.133 -0.106 1.00 98.31 198 CYS A CA 1
ATOM 1590 C C . CYS A 1 198 ? -4.190 11.304 0.208 1.00 98.31 198 CYS A C 1
ATOM 1592 O O . CYS A 1 198 ? -3.316 11.059 -0.628 1.00 98.31 198 CYS A O 1
ATOM 1594 N N . ARG A 1 199 ? -3.890 11.670 1.458 1.00 98.31 199 ARG A N 1
ATOM 1595 C CA . ARG A 1 199 ? -2.550 11.626 2.054 1.00 98.31 199 ARG A CA 1
ATOM 1596 C C . ARG A 1 199 ? -2.511 10.518 3.104 1.00 98.31 199 ARG A C 1
ATOM 1598 O O . ARG A 1 199 ? -2.787 10.761 4.277 1.00 98.31 199 ARG A O 1
ATOM 1605 N N . CYS A 1 200 ? -2.203 9.300 2.676 1.00 98.00 200 CYS A N 1
ATOM 1606 C CA . CYS A 1 200 ? -2.323 8.104 3.503 1.00 98.00 200 CYS A CA 1
ATOM 1607 C C . CYS A 1 200 ? -0.979 7.391 3.660 1.00 98.00 200 CYS A C 1
ATOM 1609 O O . CYS A 1 200 ? -0.296 7.106 2.679 1.00 98.00 200 CYS A O 1
ATOM 1611 N N . ASP A 1 201 ? -0.653 7.023 4.894 1.00 98.62 201 ASP A N 1
ATOM 1612 C CA . ASP A 1 201 ? 0.366 6.022 5.186 1.00 98.62 201 ASP A CA 1
ATOM 1613 C C . ASP A 1 201 ? -0.312 4.655 5.352 1.00 98.62 201 ASP A C 1
ATOM 1615 O O . ASP A 1 201 ? -0.946 4.384 6.373 1.00 98.62 201 ASP A O 1
ATOM 1619 N N . LEU A 1 202 ? -0.209 3.798 4.336 1.00 98.56 202 LEU A N 1
ATOM 1620 C CA . LEU A 1 202 ? -0.774 2.451 4.332 1.00 98.56 202 LEU A CA 1
ATOM 1621 C C . LEU A 1 202 ? 0.320 1.410 4.588 1.00 98.56 202 LEU A C 1
ATOM 1623 O O . LEU A 1 202 ? 1.284 1.308 3.826 1.00 98.56 202 LEU A O 1
ATOM 1627 N N . ALA A 1 203 ? 0.148 0.611 5.641 1.00 98.50 203 ALA A N 1
ATOM 1628 C CA . ALA A 1 203 ? 1.035 -0.501 5.969 1.00 98.50 203 ALA A CA 1
ATOM 1629 C C . ALA A 1 203 ? 0.299 -1.842 5.855 1.00 98.50 203 ALA A C 1
ATOM 1631 O O . ALA A 1 203 ? -0.664 -2.092 6.585 1.00 98.50 203 ALA A O 1
ATOM 1632 N N . VAL A 1 204 ? 0.787 -2.709 4.967 1.00 98.06 204 VAL A N 1
ATOM 1633 C CA . VAL A 1 204 ? 0.306 -4.079 4.764 1.00 98.06 204 VAL A CA 1
ATOM 1634 C C . VAL A 1 204 ? 1.490 -5.028 4.902 1.00 98.06 204 VAL A C 1
ATOM 1636 O O . VAL A 1 204 ? 2.311 -5.155 3.997 1.00 98.06 204 VAL A O 1
ATOM 1639 N N . TYR A 1 205 ? 1.597 -5.670 6.059 1.00 97.94 205 TYR A N 1
ATOM 1640 C CA . TYR A 1 205 ? 2.660 -6.629 6.351 1.00 97.94 205 TYR A CA 1
ATOM 1641 C C . TYR A 1 205 ? 2.057 -7.985 6.669 1.00 97.94 205 TYR A C 1
ATOM 1643 O O . TYR A 1 205 ? 1.089 -8.044 7.427 1.00 97.94 205 TYR A O 1
ATOM 1651 N N . ASP A 1 206 ? 2.629 -9.056 6.124 1.00 97.38 206 ASP A N 1
ATOM 1652 C CA . ASP A 1 206 ? 2.230 -10.428 6.447 1.00 97.38 206 ASP A CA 1
ATOM 1653 C C . ASP A 1 206 ? 0.722 -10.667 6.219 1.00 97.38 206 ASP A C 1
ATOM 1655 O O . ASP A 1 206 ? 0.014 -11.161 7.100 1.00 97.38 206 ASP A O 1
ATOM 1659 N N . SER A 1 207 ? 0.188 -10.239 5.066 1.00 95.69 207 SER A N 1
ATOM 1660 C CA . SER A 1 207 ? -1.235 -10.418 4.746 1.00 95.69 207 SER A CA 1
ATOM 1661 C C . SER A 1 207 ? -1.627 -11.896 4.838 1.00 95.69 207 SER A C 1
ATOM 1663 O O . SER A 1 207 ? -0.988 -12.743 4.214 1.00 95.69 207 SER A O 1
ATOM 1665 N N . LEU A 1 208 ? -2.719 -12.212 5.534 1.00 95.12 208 LEU A N 1
ATOM 1666 C CA . LEU A 1 208 ? -3.186 -13.594 5.687 1.00 95.12 208 LEU A CA 1
ATOM 1667 C C . LEU A 1 208 ? -3.959 -14.096 4.457 1.00 95.12 208 LEU A C 1
ATOM 1669 O O . LEU A 1 208 ? -4.212 -15.294 4.329 1.00 95.12 208 LEU A O 1
ATOM 1673 N N . ARG A 1 209 ? -4.356 -13.184 3.561 1.00 95.06 209 ARG A N 1
ATOM 1674 C CA . ARG A 1 209 ? -5.048 -13.468 2.299 1.00 95.06 209 ARG A CA 1
ATOM 1675 C C . ARG A 1 209 ? -4.539 -12.569 1.179 1.00 95.06 209 ARG A C 1
ATOM 1677 O O . ARG A 1 209 ? -3.995 -11.499 1.433 1.00 95.06 209 ARG A O 1
ATOM 1684 N N . CYS A 1 210 ? -4.744 -13.011 -0.060 1.00 95.75 210 CYS A N 1
ATOM 1685 C CA . CYS A 1 210 ? -4.455 -12.199 -1.236 1.00 95.75 210 CYS A CA 1
ATOM 1686 C C . CYS A 1 210 ? -5.494 -11.079 -1.386 1.00 95.75 210 CYS A C 1
ATOM 1688 O O . CYS A 1 210 ? -6.691 -11.345 -1.294 1.00 95.75 210 CYS A O 1
ATOM 1690 N N . PHE A 1 211 ? -5.052 -9.855 -1.680 1.00 97.31 211 PHE A N 1
ATOM 1691 C CA . PHE A 1 211 ? -5.943 -8.693 -1.788 1.00 97.31 211 PHE A CA 1
ATOM 1692 C C . PHE A 1 211 ? -5.855 -7.960 -3.127 1.00 97.31 211 PHE A C 1
ATOM 1694 O O . PHE A 1 211 ? -4.871 -8.056 -3.855 1.00 97.31 211 PHE A O 1
ATOM 1701 N N . ASN A 1 212 ? -6.887 -7.184 -3.446 1.00 97.62 212 ASN A N 1
ATOM 1702 C CA . ASN A 1 212 ? -6.840 -6.152 -4.477 1.00 97.62 212 ASN A CA 1
ATOM 1703 C C . ASN A 1 212 ? -6.636 -4.787 -3.821 1.00 97.62 212 ASN A C 1
ATOM 1705 O O . ASN A 1 212 ? -7.363 -4.443 -2.886 1.00 97.62 212 ASN A O 1
ATOM 1709 N N . LEU A 1 213 ? -5.687 -4.006 -4.338 1.00 98.19 213 LEU A N 1
ATOM 1710 C CA . LEU A 1 213 ? -5.473 -2.620 -3.936 1.00 98.19 213 LEU A CA 1
ATOM 1711 C C . LEU A 1 213 ? -5.729 -1.689 -5.117 1.00 98.19 213 LEU A C 1
ATOM 1713 O O . LEU A 1 213 ? -5.059 -1.777 -6.147 1.00 98.19 213 LEU A O 1
ATOM 1717 N N . ILE A 1 214 ? -6.679 -0.777 -4.932 1.00 98.38 214 ILE A N 1
ATOM 1718 C CA . ILE A 1 214 ? -6.964 0.311 -5.860 1.00 98.38 214 ILE A CA 1
ATOM 1719 C C . ILE A 1 214 ? -6.818 1.621 -5.098 1.00 98.38 214 ILE A C 1
ATOM 1721 O O . ILE A 1 214 ? -7.557 1.893 -4.153 1.00 98.38 214 ILE A O 1
ATOM 1725 N N . ILE A 1 215 ? -5.865 2.431 -5.529 1.00 98.06 215 ILE A N 1
ATOM 1726 C CA . ILE A 1 215 ? -5.706 3.812 -5.097 1.00 98.06 215 ILE A CA 1
ATOM 1727 C C . ILE A 1 215 ? -6.073 4.679 -6.295 1.00 98.06 215 ILE A C 1
ATOM 1729 O O . ILE A 1 215 ? -5.515 4.491 -7.373 1.00 98.06 215 ILE A O 1
ATOM 1733 N N . ALA A 1 216 ? -7.033 5.578 -6.119 1.00 96.75 216 ALA A N 1
ATOM 1734 C CA . ALA A 1 216 ? -7.479 6.502 -7.150 1.00 96.75 216 ALA A CA 1
ATOM 1735 C C . ALA A 1 216 ? -6.485 7.672 -7.309 1.00 96.75 216 ALA A C 1
ATOM 1737 O O . ALA A 1 216 ? -5.288 7.529 -7.044 1.00 96.75 216 ALA A O 1
ATOM 1738 N N . ASP A 1 217 ? -6.962 8.823 -7.771 1.00 95.81 217 ASP A N 1
ATOM 1739 C CA . ASP A 1 217 ? -6.105 9.910 -8.235 1.00 95.81 217 ASP A CA 1
ATOM 1740 C C . ASP A 1 217 ? -5.656 10.827 -7.102 1.00 95.81 217 ASP A C 1
ATOM 1742 O O . ASP A 1 217 ? -6.348 11.018 -6.103 1.00 95.81 217 ASP A O 1
ATOM 1746 N N . VAL A 1 218 ? -4.506 11.471 -7.288 1.00 96.00 218 VAL A N 1
ATOM 1747 C CA . VAL A 1 218 ? -3.923 12.411 -6.326 1.00 96.00 218 VAL A CA 1
ATOM 1748 C C . VAL A 1 218 ? -3.672 11.721 -4.984 1.00 96.00 218 VAL A C 1
ATOM 1750 O O . VAL A 1 218 ? -4.360 11.937 -3.984 1.00 96.00 218 VAL A O 1
ATOM 1753 N N . TYR A 1 219 ? -2.651 10.867 -4.972 1.00 97.12 219 TYR A N 1
ATOM 1754 C CA . TYR A 1 219 ? -2.231 10.120 -3.791 1.00 97.12 219 TYR A CA 1
ATOM 1755 C C . TYR A 1 219 ? -0.845 10.551 -3.306 1.00 97.12 219 TYR A C 1
ATOM 1757 O O . TYR A 1 219 ? 0.089 10.736 -4.091 1.00 97.12 219 TYR A O 1
ATOM 1765 N N . SER A 1 220 ? -0.694 10.683 -1.990 1.00 97.19 220 SER A N 1
ATOM 1766 C CA . SER A 1 220 ? 0.585 10.957 -1.327 1.00 97.19 220 SER A CA 1
ATOM 1767 C C . SER A 1 220 ? 0.692 10.208 0.003 1.00 97.19 220 SER A C 1
ATOM 1769 O O . SER A 1 220 ? -0.310 9.738 0.537 1.00 97.19 220 SER A O 1
ATOM 1771 N N . GLY A 1 221 ? 1.906 10.116 0.548 1.00 97.19 221 GLY A N 1
ATOM 1772 C CA . GLY A 1 221 ? 2.206 9.347 1.761 1.00 97.19 221 GLY A CA 1
ATOM 1773 C C . GLY A 1 221 ? 3.059 8.119 1.458 1.00 97.19 221 GLY A C 1
ATOM 1774 O O . GLY A 1 221 ? 3.720 8.055 0.418 1.00 97.19 221 GLY A O 1
ATOM 1775 N N . ASN A 1 222 ? 3.076 7.162 2.379 1.00 98.31 222 ASN A N 1
ATOM 1776 C CA . ASN A 1 222 ? 3.844 5.930 2.255 1.00 98.31 222 ASN A CA 1
ATOM 1777 C C . ASN A 1 222 ? 2.917 4.742 1.988 1.00 98.31 222 ASN A C 1
ATOM 1779 O O . ASN A 1 222 ? 1.984 4.492 2.744 1.00 98.31 222 ASN A O 1
ATOM 1783 N N . LEU A 1 223 ? 3.206 3.964 0.951 1.00 98.50 223 LEU A N 1
ATOM 1784 C CA . LEU A 1 223 ? 2.588 2.663 0.719 1.00 98.50 223 LEU A CA 1
ATOM 1785 C C . LEU A 1 223 ? 3.642 1.586 0.952 1.00 98.50 223 LEU A C 1
ATOM 1787 O O . LEU A 1 223 ? 4.558 1.446 0.148 1.00 98.50 223 LEU A O 1
ATOM 1791 N N . ASN A 1 224 ? 3.511 0.828 2.038 1.00 98.50 224 ASN A N 1
ATOM 1792 C CA . ASN A 1 224 ? 4.422 -0.267 2.353 1.00 98.50 224 ASN A CA 1
ATOM 1793 C C . ASN A 1 224 ? 3.664 -1.593 2.302 1.00 98.50 224 ASN A C 1
ATOM 1795 O O . ASN A 1 224 ? 2.765 -1.822 3.113 1.00 98.50 224 ASN A O 1
ATOM 1799 N N . ILE A 1 225 ? 4.050 -2.462 1.369 1.00 98.19 225 ILE A N 1
ATOM 1800 C CA . ILE A 1 225 ? 3.525 -3.823 1.247 1.00 98.19 225 ILE A CA 1
ATOM 1801 C C . ILE A 1 225 ? 4.702 -4.785 1.373 1.00 98.19 225 ILE A C 1
ATOM 1803 O O . ILE A 1 225 ? 5.618 -4.743 0.546 1.00 98.19 225 ILE A O 1
ATOM 1807 N N . LYS A 1 226 ? 4.693 -5.635 2.402 1.00 97.44 226 LYS A N 1
ATOM 1808 C CA . LYS A 1 226 ? 5.766 -6.606 2.643 1.00 97.44 226 LYS A CA 1
ATOM 1809 C C . LYS A 1 226 ? 5.244 -7.994 2.975 1.00 97.44 226 LYS A C 1
ATOM 1811 O O . LYS A 1 226 ? 4.271 -8.104 3.725 1.00 97.44 226 LYS A O 1
ATOM 1816 N N . ASN A 1 227 ? 5.936 -9.027 2.490 1.00 96.56 227 ASN A N 1
ATOM 1817 C CA . ASN A 1 227 ? 5.660 -10.428 2.814 1.00 96.56 227 ASN A CA 1
ATOM 1818 C C . ASN A 1 227 ? 4.172 -10.771 2.643 1.00 96.56 227 ASN A C 1
ATOM 1820 O O . ASN A 1 227 ? 3.522 -11.309 3.536 1.00 96.56 227 ASN A O 1
ATOM 1824 N N . SER A 1 228 ? 3.586 -10.305 1.543 1.00 96.56 228 SER A N 1
ATOM 1825 C CA . SER A 1 228 ? 2.141 -10.308 1.336 1.00 96.56 228 SER A CA 1
ATOM 1826 C C . SER A 1 228 ? 1.770 -10.825 -0.050 1.00 96.56 228 SER A C 1
ATOM 1828 O O . SER A 1 228 ? 2.572 -10.797 -0.986 1.00 96.56 228 SER A O 1
ATOM 1830 N N . CYS A 1 229 ? 0.525 -11.278 -0.195 1.00 95.38 229 CYS A N 1
ATOM 1831 C CA . CYS A 1 229 ? -0.033 -11.687 -1.478 1.00 95.38 229 CYS A CA 1
ATOM 1832 C C . CYS A 1 229 ? -1.000 -10.624 -2.005 1.00 95.38 229 CYS A C 1
ATOM 1834 O O . CYS A 1 229 ? -1.858 -10.145 -1.267 1.00 95.38 229 CYS A O 1
ATOM 1836 N N . PHE A 1 230 ? -0.946 -10.314 -3.299 1.00 95.88 230 PHE A N 1
ATOM 1837 C CA . PHE A 1 230 ? -1.962 -9.487 -3.947 1.00 95.88 230 PHE A CA 1
ATOM 1838 C C . PHE A 1 230 ? -2.418 -10.069 -5.285 1.00 95.88 230 PHE A C 1
ATOM 1840 O O . PHE A 1 230 ? -1.701 -10.768 -6.000 1.00 95.88 230 PHE A O 1
ATOM 1847 N N . HIS A 1 231 ? -3.663 -9.777 -5.634 1.00 94.50 231 HIS A N 1
ATOM 1848 C CA . HIS A 1 231 ? -4.216 -10.043 -6.949 1.00 94.50 231 HIS A CA 1
ATOM 1849 C C . HIS A 1 231 ? -3.802 -8.971 -7.944 1.00 94.50 231 HIS A C 1
ATOM 1851 O O . HIS A 1 231 ? -3.367 -9.327 -9.028 1.00 94.50 231 HIS A O 1
ATOM 1857 N N . ALA A 1 232 ? -3.925 -7.697 -7.578 1.00 93.50 232 ALA A N 1
ATOM 1858 C CA . ALA A 1 232 ? -3.498 -6.559 -8.381 1.00 93.50 232 ALA A CA 1
ATOM 1859 C C . ALA A 1 232 ? -3.228 -5.351 -7.476 1.00 93.50 232 ALA A C 1
ATOM 1861 O O . ALA A 1 232 ? -3.892 -5.177 -6.447 1.00 93.50 232 ALA A O 1
ATOM 1862 N N . VAL A 1 233 ? -2.291 -4.505 -7.902 1.00 96.81 233 VAL A N 1
ATOM 1863 C CA . VAL A 1 233 ? -2.034 -3.191 -7.306 1.00 96.81 233 VAL A CA 1
ATOM 1864 C C . VAL A 1 233 ? -2.161 -2.150 -8.409 1.00 96.81 233 VAL A C 1
ATOM 1866 O O . VAL A 1 233 ? -1.385 -2.152 -9.363 1.00 96.81 233 VAL A O 1
ATOM 1869 N N . SER A 1 234 ? -3.149 -1.269 -8.277 1.00 97.50 234 SER A N 1
ATOM 1870 C CA . SER A 1 234 ? -3.405 -0.181 -9.217 1.00 97.50 234 SER A CA 1
ATOM 1871 C C . SER A 1 234 ? -3.374 1.147 -8.482 1.00 97.50 234 SER A C 1
ATOM 1873 O O . SER A 1 234 ? -4.107 1.337 -7.511 1.00 97.50 234 SER A O 1
ATOM 1875 N N . ILE A 1 235 ? -2.548 2.067 -8.963 1.00 97.00 235 ILE A N 1
ATOM 1876 C CA . ILE A 1 235 ? -2.415 3.417 -8.421 1.00 97.00 235 ILE A CA 1
ATOM 1877 C C . ILE A 1 235 ? -2.747 4.406 -9.533 1.00 97.00 235 ILE A C 1
ATOM 1879 O O . ILE A 1 235 ? -2.208 4.287 -10.631 1.00 97.00 235 ILE A O 1
ATOM 1883 N N . GLY A 1 236 ? -3.661 5.333 -9.256 1.00 93.12 236 GLY A N 1
ATOM 1884 C CA . GLY A 1 236 ? -4.192 6.298 -10.210 1.00 93.12 236 GLY A CA 1
ATOM 1885 C C . GLY A 1 236 ? -3.216 7.412 -10.588 1.00 93.12 236 GLY A C 1
ATOM 1886 O O . GLY A 1 236 ? -2.001 7.324 -10.386 1.00 93.12 236 GLY A O 1
ATOM 1887 N N . PHE A 1 237 ? -3.774 8.468 -11.171 1.00 92.56 237 PHE A N 1
ATOM 1888 C CA . PHE A 1 237 ? -3.039 9.597 -11.735 1.00 92.56 237 PHE A CA 1
ATOM 1889 C C . PHE A 1 237 ? -2.483 10.528 -10.640 1.00 92.56 237 PHE A C 1
ATOM 1891 O O . PHE A 1 237 ? -3.027 10.612 -9.539 1.00 92.56 237 PHE A O 1
ATOM 1898 N N . TYR A 1 238 ? -1.417 11.278 -10.943 1.00 93.56 238 TYR A N 1
ATOM 1899 C CA . TYR A 1 238 ? -0.824 12.291 -10.049 1.00 93.56 238 TYR A CA 1
ATOM 1900 C C . TYR A 1 238 ? -0.410 11.757 -8.667 1.00 93.56 238 TYR A C 1
ATOM 1902 O O . TYR A 1 238 ? -0.824 12.257 -7.619 1.00 93.56 238 TYR A O 1
ATOM 1910 N N . CYS A 1 239 ? 0.445 10.738 -8.650 1.00 94.81 239 CYS A N 1
ATOM 1911 C CA . CYS A 1 239 ? 0.927 10.136 -7.410 1.00 94.81 239 CYS A CA 1
ATOM 1912 C C . CYS A 1 239 ? 2.311 10.678 -6.991 1.00 94.81 239 CYS 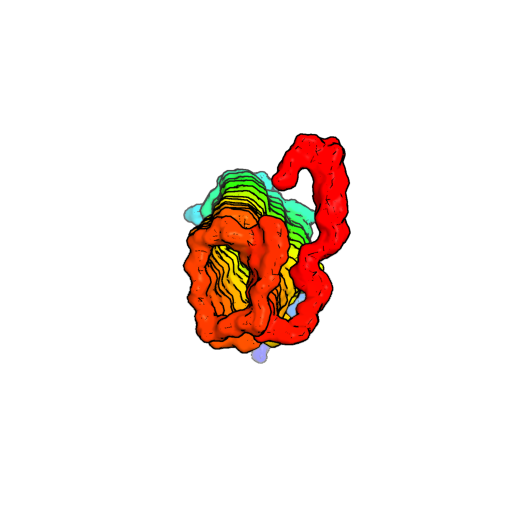A C 1
ATOM 1914 O O . CYS A 1 239 ? 3.278 10.656 -7.757 1.00 94.81 239 CYS A O 1
ATOM 1916 N N . TYR A 1 240 ? 2.404 11.132 -5.738 1.00 96.75 240 TYR A N 1
ATOM 1917 C CA . TYR A 1 240 ? 3.613 11.663 -5.084 1.00 96.75 240 TYR A CA 1
ATOM 1918 C C . TYR A 1 240 ? 4.135 10.734 -3.977 1.00 96.75 240 TYR A C 1
ATOM 1920 O O . TYR A 1 240 ? 4.983 11.126 -3.177 1.00 96.75 240 TYR A O 1
ATOM 1928 N N . ALA A 1 241 ? 3.583 9.526 -3.876 1.00 96.69 241 ALA A N 1
ATOM 1929 C CA . ALA A 1 241 ? 3.849 8.628 -2.765 1.00 96.69 241 ALA A CA 1
ATOM 1930 C C . ALA A 1 241 ? 5.216 7.939 -2.843 1.00 96.69 241 ALA A C 1
ATOM 1932 O O . ALA A 1 241 ? 5.793 7.742 -3.913 1.00 96.69 241 ALA A O 1
ATOM 1933 N N . VAL A 1 242 ? 5.692 7.518 -1.675 1.00 98.44 242 VAL A N 1
ATOM 1934 C CA . VAL A 1 242 ? 6.788 6.560 -1.541 1.00 98.44 242 VAL A CA 1
ATOM 1935 C C . VAL A 1 242 ? 6.169 5.171 -1.457 1.00 98.44 242 VAL A C 1
ATOM 1937 O O . VAL A 1 242 ? 5.512 4.835 -0.473 1.00 98.44 242 VAL A O 1
ATOM 1940 N N . ILE A 1 243 ? 6.356 4.372 -2.499 1.00 98.50 243 ILE A N 1
ATOM 1941 C CA . ILE A 1 243 ? 5.789 3.035 -2.641 1.00 98.50 243 ILE A CA 1
ATOM 1942 C C . ILE A 1 243 ? 6.918 2.020 -2.492 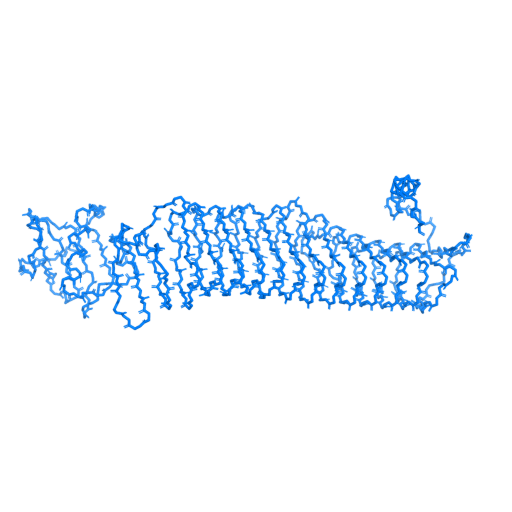1.00 98.50 243 ILE A C 1
ATOM 1944 O O . ILE A 1 243 ? 7.872 2.018 -3.269 1.00 98.50 243 ILE A O 1
ATOM 1948 N N . LYS A 1 244 ? 6.806 1.149 -1.492 1.00 98.38 244 LYS A N 1
ATOM 1949 C CA . LYS A 1 244 ? 7.766 0.085 -1.204 1.00 98.38 244 LYS A CA 1
ATOM 1950 C C . LYS A 1 244 ? 7.051 -1.253 -1.209 1.00 98.38 244 LYS A C 1
ATOM 1952 O O . LYS A 1 244 ? 6.172 -1.501 -0.383 1.00 98.38 244 LYS A O 1
ATOM 1957 N N . LEU A 1 245 ? 7.454 -2.103 -2.139 1.00 97.06 245 LEU A N 1
ATOM 1958 C CA . LEU A 1 245 ? 6.952 -3.454 -2.308 1.00 97.06 245 LEU A CA 1
ATOM 1959 C C . LEU A 1 245 ? 8.132 -4.398 -2.098 1.00 97.06 245 LEU A C 1
ATOM 1961 O O . LEU A 1 245 ? 9.085 -4.351 -2.871 1.00 97.06 245 LEU A O 1
ATOM 1965 N N . SER A 1 246 ? 8.088 -5.214 -1.048 1.00 95.38 246 SER A N 1
ATOM 1966 C CA . SER A 1 246 ? 9.176 -6.137 -0.711 1.00 95.38 246 SER A CA 1
ATOM 1967 C C . SER A 1 246 ? 8.682 -7.550 -0.421 1.00 95.38 246 SER A C 1
ATOM 1969 O O . SER A 1 246 ? 7.776 -7.705 0.395 1.00 95.38 246 SER A O 1
ATOM 1971 N N . ASP A 1 247 ? 9.305 -8.563 -1.013 1.00 94.38 247 ASP A N 1
ATOM 1972 C CA . ASP A 1 247 ? 9.058 -9.979 -0.706 1.00 94.38 247 ASP A CA 1
ATOM 1973 C C . ASP A 1 247 ? 7.580 -10.373 -0.901 1.00 94.38 247 ASP A C 1
ATOM 1975 O O . ASP A 1 247 ? 6.960 -10.991 -0.040 1.00 94.38 247 ASP A O 1
ATOM 1979 N N . ASN A 1 248 ? 6.958 -9.927 -1.996 1.00 94.44 248 ASN A N 1
ATOM 1980 C CA . ASN A 1 248 ? 5.521 -10.117 -2.225 1.00 94.44 248 ASN A CA 1
ATOM 1981 C C . ASN A 1 248 ? 5.240 -11.100 -3.363 1.00 94.44 248 ASN A C 1
ATOM 1983 O O . ASN A 1 248 ? 5.986 -11.172 -4.340 1.00 94.44 248 ASN A O 1
ATOM 1987 N N . TRP A 1 249 ? 4.088 -11.767 -3.292 1.00 93.38 249 TRP A N 1
ATOM 1988 C CA . TRP A 1 249 ? 3.567 -12.597 -4.377 1.00 93.38 249 TRP A CA 1
ATOM 1989 C C . TRP A 1 249 ? 2.375 -11.922 -5.058 1.00 93.38 249 TRP A C 1
ATOM 1991 O O . TRP A 1 249 ? 1.293 -11.806 -4.475 1.00 93.38 249 TRP A O 1
ATOM 2001 N N . GLY A 1 250 ? 2.538 -11.503 -6.310 1.00 90.62 250 GLY A N 1
ATOM 2002 C CA . GLY A 1 250 ? 1.468 -10.912 -7.105 1.00 90.62 250 GLY A CA 1
ATOM 2003 C C . GLY A 1 250 ? 0.932 -11.880 -8.158 1.00 90.62 250 GLY A C 1
ATOM 2004 O O . GLY A 1 250 ? 1.686 -12.509 -8.892 1.00 90.62 250 GLY A O 1
ATOM 2005 N N . ARG A 1 251 ? -0.396 -12.016 -8.258 1.00 87.69 251 ARG A N 1
ATOM 2006 C CA . ARG A 1 251 ? -1.024 -12.840 -9.315 1.00 87.69 251 ARG A CA 1
ATOM 2007 C C . ARG A 1 251 ? -1.215 -12.105 -10.642 1.00 87.69 251 ARG A C 1
ATOM 2009 O O . ARG A 1 251 ? -1.487 -12.753 -11.648 1.00 87.69 251 ARG A O 1
ATOM 2016 N N . ARG A 1 252 ? -1.174 -10.774 -10.625 1.00 88.62 252 ARG A N 1
ATOM 2017 C CA . ARG A 1 252 ? -1.295 -9.901 -11.798 1.00 88.62 252 ARG A CA 1
ATOM 2018 C C . ARG A 1 252 ? -0.344 -8.718 -11.649 1.00 88.62 252 ARG A C 1
ATOM 2020 O O . ARG A 1 252 ? 0.396 -8.614 -10.672 1.00 88.62 252 ARG A O 1
ATOM 2027 N N . ASP A 1 253 ? -0.426 -7.841 -12.632 1.00 89.25 253 ASP A N 1
ATOM 2028 C CA . ASP A 1 253 ? 0.430 -6.688 -12.830 1.00 89.25 253 ASP A CA 1
ATOM 2029 C C . ASP A 1 253 ? 0.347 -5.657 -11.699 1.00 89.25 253 ASP A C 1
ATOM 2031 O O . ASP A 1 253 ? -0.665 -5.509 -10.998 1.00 89.25 253 ASP A O 1
ATOM 2035 N N . ILE A 1 254 ? 1.429 -4.888 -11.594 1.00 95.31 254 ILE A N 1
ATOM 2036 C CA . ILE A 1 254 ? 1.456 -3.617 -10.877 1.00 95.31 254 ILE A CA 1
ATOM 2037 C C . ILE A 1 254 ? 1.288 -2.502 -11.904 1.00 95.31 254 ILE A C 1
ATOM 2039 O O . ILE A 1 254 ? 2.045 -2.433 -12.874 1.00 95.31 254 ILE A O 1
ATOM 2043 N N . THR A 1 255 ? 0.342 -1.599 -11.659 1.00 97.19 255 THR A N 1
ATOM 2044 C CA . THR A 1 255 ? 0.110 -0.430 -12.510 1.00 97.19 255 THR A CA 1
ATOM 2045 C C . THR A 1 255 ? 0.218 0.851 -11.697 1.00 97.19 255 THR A C 1
ATOM 2047 O O . THR A 1 255 ? -0.482 1.029 -10.699 1.00 97.19 255 THR A O 1
ATOM 2050 N N . VAL A 1 256 ? 1.067 1.766 -12.162 1.00 97.50 256 VAL A N 1
ATOM 2051 C CA . VAL A 1 256 ? 1.136 3.153 -11.696 1.00 97.50 256 VAL A CA 1
ATOM 2052 C C . VAL A 1 256 ? 0.686 4.054 -12.839 1.00 97.50 256 VAL A C 1
ATOM 2054 O O . VAL A 1 256 ? 1.252 3.986 -13.927 1.00 97.50 256 VAL A O 1
ATOM 2057 N N . GLY A 1 257 ? -0.340 4.867 -12.599 1.00 96.19 257 GLY A N 1
ATOM 2058 C CA . GLY A 1 257 ? -0.926 5.775 -13.579 1.00 96.19 257 GLY A CA 1
ATOM 2059 C C . GLY A 1 257 ? -0.017 6.943 -13.967 1.00 96.19 257 GLY A C 1
ATOM 2060 O O . GLY A 1 257 ? 1.153 7.019 -13.582 1.00 96.19 257 GLY A O 1
ATOM 2061 N N . ASP A 1 258 ? -0.570 7.862 -14.757 1.00 97.88 258 ASP A N 1
ATOM 2062 C CA . ASP A 1 258 ? 0.197 8.976 -15.321 1.00 97.88 258 ASP A CA 1
ATOM 2063 C C . ASP A 1 258 ? 0.619 10.005 -14.255 1.00 97.88 258 ASP A C 1
ATOM 2065 O O . ASP A 1 258 ? 0.070 10.097 -13.151 1.00 97.88 258 ASP A O 1
ATOM 2069 N N . SER A 1 259 ? 1.607 10.822 -14.614 1.00 97.56 259 SER A N 1
ATOM 2070 C CA . SER A 1 259 ? 2.167 11.902 -13.803 1.00 97.56 259 SER A CA 1
ATOM 2071 C C . SER A 1 259 ? 2.702 11.437 -12.444 1.00 97.56 259 SER A C 1
ATOM 2073 O O . SER A 1 259 ? 2.608 12.157 -11.448 1.00 97.56 259 SER A O 1
ATOM 2075 N N . PHE A 1 260 ? 3.314 10.251 -12.388 1.00 98.12 260 PHE A N 1
ATOM 2076 C CA . PHE A 1 260 ? 4.008 9.774 -11.191 1.00 98.12 260 PHE A CA 1
ATOM 2077 C C . PHE A 1 260 ? 5.255 10.615 -10.886 1.00 98.12 260 PHE A C 1
ATOM 2079 O O . PHE A 1 260 ? 6.137 10.778 -11.734 1.00 98.12 260 PHE A O 1
ATOM 2086 N N . ARG A 1 261 ? 5.349 11.136 -9.658 1.00 97.44 261 ARG A N 1
ATOM 2087 C CA . ARG A 1 261 ? 6.455 11.986 -9.172 1.00 97.44 261 ARG A CA 1
ATOM 2088 C C . ARG A 1 261 ? 7.117 11.469 -7.895 1.00 97.44 261 ARG A C 1
ATOM 2090 O O . ARG A 1 261 ? 8.073 12.080 -7.429 1.00 97.44 261 ARG A O 1
ATOM 2097 N N . GLY A 1 262 ? 6.605 10.379 -7.333 1.00 97.31 262 GLY A N 1
ATOM 2098 C CA . GLY A 1 262 ? 7.124 9.761 -6.119 1.00 97.31 262 GLY A CA 1
ATOM 2099 C C . GLY A 1 262 ? 8.303 8.816 -6.361 1.00 97.31 262 GLY A C 1
ATOM 2100 O O . GLY A 1 262 ? 9.058 8.945 -7.330 1.00 97.31 262 GLY A O 1
ATOM 2101 N N . SER A 1 263 ? 8.446 7.834 -5.474 1.00 98.38 263 SER A N 1
ATOM 2102 C CA . SER A 1 263 ? 9.396 6.733 -5.638 1.00 98.3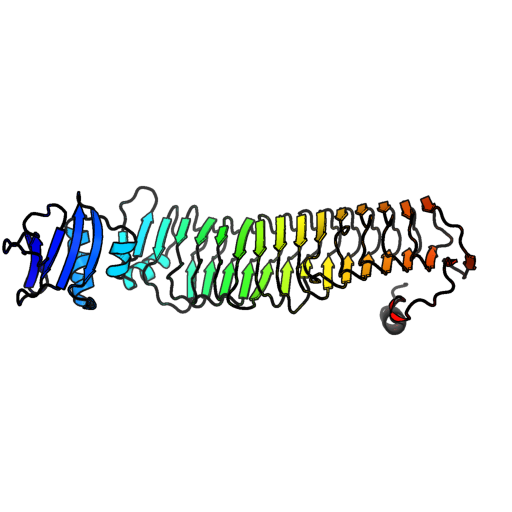8 263 SER A CA 1
ATOM 2103 C C . SER A 1 263 ? 8.696 5.383 -5.558 1.00 98.38 263 SER A C 1
ATOM 2105 O O . SER A 1 263 ? 7.835 5.170 -4.711 1.00 98.38 263 SER A O 1
ATOM 2107 N N . LEU A 1 264 ? 9.056 4.476 -6.461 1.00 98.44 264 LEU A N 1
ATOM 2108 C CA . LEU A 1 264 ? 8.607 3.092 -6.485 1.00 98.44 264 LEU A CA 1
ATOM 2109 C C . LEU A 1 264 ? 9.827 2.193 -6.300 1.00 98.44 264 LEU A C 1
ATOM 2111 O O . LEU A 1 264 ? 10.749 2.217 -7.113 1.00 98.44 264 LEU A O 1
ATOM 2115 N N . SER A 1 265 ? 9.834 1.413 -5.226 1.00 97.69 265 SER A N 1
ATOM 2116 C CA . SER A 1 265 ? 10.847 0.397 -4.951 1.00 97.69 265 SER A CA 1
ATOM 2117 C C . SER A 1 265 ? 10.189 -0.974 -4.938 1.00 97.69 265 SER A C 1
ATOM 2119 O O . SER A 1 265 ? 9.305 -1.227 -4.119 1.00 97.69 265 SER A O 1
ATOM 2121 N N . ILE A 1 266 ? 10.622 -1.838 -5.850 1.00 95.94 266 ILE A N 1
ATOM 2122 C CA . ILE A 1 266 ? 10.184 -3.226 -5.978 1.00 95.94 266 ILE A CA 1
ATOM 2123 C C . ILE A 1 266 ? 11.387 -4.100 -5.641 1.00 95.94 266 ILE A C 1
ATOM 2125 O O . ILE A 1 266 ? 12.385 -4.037 -6.347 1.00 95.94 266 ILE A O 1
ATOM 2129 N N . ASN A 1 267 ? 11.298 -4.884 -4.572 1.00 94.19 267 ASN A N 1
ATOM 2130 C CA . ASN A 1 267 ? 12.368 -5.770 -4.126 1.00 94.19 267 ASN A CA 1
ATOM 2131 C C . ASN A 1 267 ? 11.825 -7.185 -3.903 1.00 94.19 267 ASN A C 1
ATOM 2133 O O . ASN A 1 267 ? 10.966 -7.363 -3.045 1.00 94.19 267 ASN A O 1
ATOM 2137 N N . GLY A 1 268 ? 12.277 -8.182 -4.662 1.00 90.88 268 GLY A N 1
ATOM 2138 C CA . GLY A 1 268 ? 11.849 -9.568 -4.426 1.00 90.88 268 GLY A CA 1
ATOM 2139 C C . GLY A 1 268 ? 10.347 -9.788 -4.631 1.00 90.88 268 GLY A C 1
ATOM 2140 O O . GLY A 1 268 ? 9.693 -10.465 -3.841 1.00 90.88 268 GLY A O 1
ATOM 2141 N N . VAL A 1 269 ? 9.750 -9.136 -5.632 1.00 90.94 269 VAL A N 1
ATOM 2142 C CA . VAL A 1 269 ? 8.307 -9.237 -5.900 1.00 90.94 269 VAL A CA 1
ATOM 2143 C C . VAL A 1 269 ? 8.073 -10.120 -7.115 1.00 90.94 269 VAL A C 1
ATOM 2145 O O . VAL A 1 269 ? 8.457 -9.762 -8.226 1.00 90.94 269 VAL A O 1
ATOM 2148 N N . ASN A 1 270 ? 7.397 -11.248 -6.907 1.00 91.00 270 ASN A N 1
ATOM 2149 C CA . ASN A 1 270 ? 7.057 -12.183 -7.973 1.00 91.00 270 ASN A CA 1
ATOM 2150 C C . ASN A 1 270 ? 5.788 -11.724 -8.706 1.00 91.00 270 ASN A C 1
ATOM 2152 O O . ASN A 1 270 ? 4.686 -11.854 -8.168 1.00 91.00 270 ASN A O 1
ATOM 2156 N N . ILE A 1 271 ? 5.953 -11.168 -9.909 1.00 89.75 271 ILE A N 1
ATOM 2157 C CA . ILE A 1 271 ? 4.887 -10.699 -10.807 1.00 89.75 271 ILE A CA 1
ATOM 2158 C C . ILE A 1 271 ? 5.324 -10.834 -12.269 1.00 89.75 271 ILE A C 1
ATOM 2160 O O . ILE A 1 271 ? 6.507 -10.939 -12.564 1.00 89.75 271 ILE A O 1
ATOM 2164 N N . SER A 1 272 ? 4.379 -10.776 -13.207 1.00 86.69 272 SER A N 1
ATOM 2165 C CA . SER A 1 272 ? 4.716 -10.776 -14.637 1.00 86.69 272 SER A CA 1
ATOM 2166 C C . SER A 1 272 ? 5.145 -9.393 -15.129 1.00 86.69 272 SER A C 1
ATOM 2168 O O . SER A 1 272 ? 6.287 -9.225 -15.557 1.00 86.69 272 SER A O 1
ATOM 2170 N N . ASP A 1 273 ? 4.252 -8.404 -15.022 1.00 91.69 273 ASP A N 1
ATOM 2171 C CA . ASP A 1 273 ? 4.432 -7.099 -15.656 1.00 91.69 273 ASP A CA 1
ATOM 2172 C C . ASP A 1 273 ? 4.352 -5.940 -14.646 1.00 91.69 273 ASP A C 1
ATOM 2174 O O . ASP A 1 273 ? 3.512 -5.914 -13.738 1.00 91.69 273 ASP A O 1
ATOM 2178 N N . VAL A 1 274 ? 5.193 -4.926 -14.867 1.00 96.50 274 VAL A N 1
ATOM 2179 C CA . VAL A 1 274 ? 5.081 -3.594 -14.254 1.00 96.50 274 VAL A CA 1
ATOM 2180 C C . VAL A 1 274 ? 4.740 -2.574 -15.334 1.00 96.50 274 VAL A C 1
ATOM 2182 O O . VAL A 1 274 ? 5.478 -2.426 -16.309 1.00 96.50 274 VAL A O 1
ATOM 2185 N N . ASN A 1 275 ? 3.647 -1.837 -15.143 1.00 97.75 275 ASN A N 1
ATOM 2186 C CA . ASN A 1 275 ? 3.179 -0.805 -16.061 1.00 97.75 275 ASN A CA 1
ATOM 2187 C C . ASN A 1 275 ? 3.272 0.580 -15.406 1.00 97.75 275 ASN A C 1
ATOM 2189 O O . ASN A 1 275 ? 2.721 0.807 -14.328 1.00 97.75 275 ASN A O 1
ATOM 2193 N N . ILE A 1 276 ? 3.946 1.508 -16.079 1.00 98.25 276 ILE A N 1
ATOM 2194 C CA . ILE A 1 276 ? 4.142 2.893 -15.650 1.00 98.25 276 ILE A CA 1
ATOM 2195 C C . ILE A 1 276 ? 3.529 3.813 -16.702 1.00 98.25 276 ILE A C 1
ATOM 2197 O O . ILE A 1 276 ? 3.884 3.731 -17.879 1.00 98.25 276 ILE A O 1
ATOM 2201 N N . GLY A 1 277 ? 2.619 4.681 -16.270 1.00 97.69 277 GLY A N 1
ATOM 2202 C CA . GLY A 1 277 ? 1.925 5.642 -17.116 1.00 97.69 277 GLY A CA 1
ATOM 2203 C C . GLY A 1 277 ? 2.806 6.784 -17.629 1.00 97.69 277 GLY A C 1
ATOM 2204 O O . GLY A 1 277 ? 4.024 6.834 -17.422 1.00 97.69 277 GLY A O 1
ATOM 2205 N N . LYS A 1 278 ? 2.157 7.722 -18.317 1.00 98.12 278 LYS A N 1
ATOM 2206 C CA . LYS A 1 278 ? 2.777 8.860 -19.008 1.00 98.12 278 LYS A CA 1
ATOM 2207 C C . LYS A 1 278 ? 3.305 9.918 -18.040 1.00 98.12 278 LYS A C 1
ATOM 2209 O O . LYS A 1 278 ? 2.911 9.953 -16.879 1.00 98.12 278 LYS A O 1
ATOM 2214 N N . ASP A 1 279 ? 4.171 10.819 -18.510 1.00 97.94 279 ASP A N 1
ATOM 2215 C CA . ASP A 1 279 ? 4.701 11.967 -17.735 1.00 97.94 279 ASP A CA 1
ATOM 2216 C C . ASP A 1 279 ? 5.301 11.569 -16.364 1.00 97.94 279 ASP A C 1
ATOM 2218 O O . ASP A 1 279 ? 5.275 12.312 -15.374 1.00 97.94 279 ASP A O 1
ATOM 2222 N N . CYS A 1 280 ? 5.862 10.365 -16.281 1.00 98.06 280 CYS A N 1
ATOM 2223 C CA . CYS A 1 280 ? 6.529 9.907 -15.074 1.00 98.06 280 CYS A CA 1
ATOM 2224 C C . CYS A 1 280 ? 7.872 10.637 -14.908 1.00 98.06 280 CYS A C 1
ATOM 2226 O O . CYS A 1 280 ? 8.763 10.541 -15.753 1.00 98.06 280 CYS A O 1
ATOM 2228 N N . LYS A 1 281 ? 8.030 11.361 -13.793 1.00 98.25 281 LYS A N 1
ATOM 2229 C CA . LYS A 1 281 ? 9.297 12.004 -13.379 1.00 98.25 281 LYS A CA 1
ATOM 2230 C C . LYS A 1 281 ? 9.804 11.489 -12.033 1.00 98.25 281 LYS A C 1
ATOM 2232 O O . LYS A 1 281 ? 10.719 12.070 -11.457 1.00 98.25 281 LYS A O 1
ATOM 2237 N N . GLY A 1 282 ? 9.167 10.442 -11.513 1.00 97.62 282 GLY A N 1
ATOM 2238 C CA . GLY A 1 282 ? 9.552 9.784 -10.275 1.00 97.62 282 GLY A CA 1
ATOM 2239 C C . GLY A 1 282 ? 10.794 8.907 -10.424 1.00 97.62 282 GLY A C 1
ATOM 2240 O O . GLY A 1 282 ? 11.389 8.782 -11.498 1.00 97.62 282 GLY A O 1
ATOM 2241 N N . LYS A 1 283 ? 11.174 8.270 -9.317 1.00 98.44 283 LYS A N 1
ATOM 2242 C CA . LYS A 1 283 ? 12.233 7.257 -9.287 1.00 98.44 283 LYS A CA 1
ATOM 2243 C C . LYS A 1 283 ? 11.617 5.864 -9.236 1.00 98.44 283 LYS A C 1
ATOM 2245 O O . LYS A 1 283 ? 10.746 5.612 -8.411 1.00 98.44 283 LYS A O 1
ATOM 2250 N N . ILE A 1 284 ? 12.108 4.959 -10.067 1.00 98.38 284 ILE A N 1
ATOM 2251 C CA . ILE A 1 284 ? 11.699 3.559 -10.112 1.00 98.38 284 ILE A CA 1
ATOM 2252 C C . ILE A 1 284 ? 12.946 2.712 -9.904 1.00 98.38 284 ILE A C 1
ATOM 2254 O O . ILE A 1 284 ? 13.944 2.889 -10.602 1.00 98.38 284 ILE A O 1
ATOM 2258 N N . SER A 1 285 ? 12.898 1.813 -8.929 1.00 96.94 285 SER A N 1
ATOM 2259 C CA . SER A 1 285 ? 13.982 0.884 -8.637 1.00 96.94 285 SER A CA 1
ATOM 2260 C C . SER A 1 285 ? 13.439 -0.530 -8.508 1.00 96.94 285 SER A C 1
ATOM 2262 O O . SER A 1 285 ? 12.463 -0.745 -7.785 1.00 96.94 285 SER A O 1
ATOM 2264 N N . VAL A 1 286 ? 14.069 -1.468 -9.210 1.00 95.00 286 VAL A N 1
ATOM 2265 C CA . VAL A 1 286 ? 13.719 -2.891 -9.179 1.00 95.00 286 VAL A CA 1
ATOM 2266 C C . VAL A 1 286 ? 14.946 -3.697 -8.791 1.00 95.00 286 VAL A C 1
ATOM 2268 O O . VAL A 1 286 ? 15.998 -3.562 -9.412 1.00 95.00 286 VAL A O 1
ATOM 2271 N N . THR A 1 287 ? 14.781 -4.537 -7.778 1.00 91.00 287 THR A N 1
ATOM 2272 C CA . THR A 1 287 ? 15.768 -5.505 -7.311 1.00 91.00 287 THR A CA 1
ATOM 2273 C C . THR A 1 287 ? 15.093 -6.869 -7.160 1.00 91.00 287 THR A C 1
ATOM 2275 O O . THR A 1 287 ? 13.898 -6.957 -6.857 1.00 91.00 287 THR A O 1
ATOM 2278 N N . SER A 1 288 ? 15.839 -7.941 -7.398 1.00 83.62 288 SER A N 1
ATOM 2279 C CA . SER A 1 288 ? 15.361 -9.318 -7.255 1.00 83.62 288 SER A CA 1
ATOM 2280 C C . SER A 1 288 ? 16.018 -9.979 -6.046 1.00 83.62 288 SER A C 1
ATOM 2282 O O . SER A 1 288 ? 17.169 -9.706 -5.720 1.00 83.62 288 SER A O 1
ATOM 2284 N N . THR A 1 289 ? 15.284 -10.865 -5.381 1.00 75.25 289 THR A N 1
ATOM 2285 C CA . THR A 1 289 ? 15.818 -11.787 -4.371 1.00 75.25 289 THR A CA 1
ATOM 2286 C C . THR A 1 289 ? 15.347 -13.191 -4.738 1.00 75.25 289 THR A C 1
ATOM 2288 O O . THR A 1 289 ? 14.212 -13.363 -5.172 1.00 75.25 289 THR A O 1
ATOM 2291 N N . GLU A 1 290 ? 16.221 -14.196 -4.639 1.00 65.06 290 GLU A N 1
ATOM 2292 C CA . GLU A 1 290 ? 15.846 -15.621 -4.754 1.00 65.06 290 GLU A CA 1
ATOM 2293 C C . GLU A 1 290 ? 15.019 -16.004 -6.012 1.00 65.06 290 GLU A C 1
ATOM 2295 O O . GLU A 1 290 ? 14.111 -16.827 -5.932 1.00 65.06 290 GLU A O 1
ATOM 2300 N N . LYS A 1 291 ? 15.339 -15.446 -7.195 1.00 64.88 291 LYS A N 1
ATOM 2301 C CA . LYS A 1 291 ? 14.590 -15.641 -8.467 1.00 64.88 291 LYS A CA 1
ATOM 2302 C C . LYS A 1 291 ? 13.138 -15.139 -8.443 1.00 64.88 291 LYS A C 1
ATOM 2304 O O . LYS A 1 291 ? 12.251 -15.678 -9.109 1.00 64.88 291 LYS A O 1
ATOM 2309 N N . HIS A 1 292 ? 12.876 -14.098 -7.662 1.00 75.44 292 HIS A N 1
ATOM 2310 C CA . HIS A 1 292 ? 11.596 -13.403 -7.640 1.00 75.44 292 HIS A CA 1
ATOM 2311 C C . HIS A 1 292 ? 11.772 -11.958 -8.110 1.00 75.44 292 HIS A C 1
ATOM 2313 O O . HIS A 1 292 ? 12.419 -11.144 -7.450 1.00 75.44 292 HIS A O 1
ATOM 2319 N N . GLY A 1 293 ? 11.167 -11.634 -9.252 1.00 78.31 293 GLY A N 1
ATOM 2320 C CA . GLY A 1 293 ? 11.174 -10.298 -9.838 1.00 78.31 293 GLY A CA 1
ATOM 2321 C C . GLY A 1 293 ? 10.190 -10.190 -11.007 1.00 78.31 293 GLY A C 1
ATOM 2322 O O . GLY A 1 293 ? 9.690 -11.211 -11.481 1.00 78.31 293 GLY A O 1
ATOM 2323 N N . PRO A 1 294 ? 9.875 -8.966 -11.466 1.00 85.69 294 PRO A N 1
ATOM 2324 C CA . PRO A 1 294 ? 9.064 -8.770 -12.661 1.00 85.69 294 PRO A CA 1
ATOM 2325 C C . PRO A 1 294 ? 9.800 -9.251 -13.908 1.00 85.69 294 PRO A C 1
ATOM 2327 O O . PRO A 1 294 ? 10.972 -8.935 -14.067 1.00 85.69 294 PRO A O 1
ATOM 2330 N N . HIS A 1 295 ? 9.100 -9.909 -14.831 1.00 88.31 295 HIS A N 1
ATOM 2331 C CA . HIS A 1 295 ? 9.679 -10.334 -16.111 1.00 88.31 295 HIS A CA 1
ATOM 2332 C C . HIS A 1 295 ? 9.687 -9.229 -17.167 1.00 88.31 295 HIS A C 1
ATOM 2334 O O . HIS A 1 295 ? 10.586 -9.173 -18.011 1.00 88.31 295 HIS A O 1
ATOM 2340 N N . GLN A 1 296 ? 8.683 -8.347 -17.155 1.00 93.50 296 GLN A N 1
ATOM 2341 C CA . GLN A 1 296 ? 8.596 -7.243 -18.107 1.00 93.50 296 GLN A CA 1
ATOM 2342 C C . GLN A 1 296 ? 8.243 -5.923 -17.433 1.00 93.50 296 GLN A C 1
ATOM 2344 O O . GLN A 1 296 ? 7.462 -5.855 -16.484 1.00 93.50 296 GLN A O 1
ATOM 2349 N N . MET A 1 297 ? 8.769 -4.843 -18.002 1.00 96.19 297 MET A N 1
ATOM 2350 C CA . MET A 1 297 ? 8.390 -3.486 -17.648 1.00 96.19 297 MET A CA 1
ATOM 2351 C C . MET A 1 297 ? 7.967 -2.702 -18.888 1.00 96.19 297 MET A C 1
ATOM 2353 O O . MET A 1 297 ? 8.636 -2.721 -19.924 1.00 96.19 297 MET A O 1
ATOM 2357 N N . LYS A 1 298 ? 6.849 -1.986 -18.770 1.00 97.56 298 LYS A N 1
ATOM 2358 C CA . LYS A 1 298 ? 6.338 -1.063 -19.783 1.00 97.56 298 LYS A CA 1
ATOM 2359 C C . LYS A 1 298 ? 6.252 0.325 -19.170 1.00 97.56 298 LYS A C 1
ATOM 2361 O O . LYS A 1 298 ? 5.550 0.527 -18.183 1.00 97.56 298 LYS A O 1
ATOM 2366 N N . ILE A 1 299 ? 6.966 1.268 -19.763 1.00 97.94 299 ILE A N 1
ATOM 2367 C CA . ILE A 1 299 ? 6.944 2.680 -19.397 1.00 97.94 299 ILE A CA 1
ATOM 2368 C C . ILE A 1 299 ? 6.344 3.430 -20.578 1.00 97.94 299 ILE A C 1
ATOM 2370 O O . ILE A 1 299 ? 6.849 3.314 -21.693 1.00 97.94 299 ILE A O 1
ATOM 2374 N N . ASP A 1 300 ? 5.257 4.163 -20.359 1.00 97.69 300 ASP A N 1
ATOM 2375 C CA . ASP A 1 300 ? 4.615 4.952 -21.409 1.00 97.69 300 ASP A CA 1
ATOM 2376 C C . ASP A 1 300 ? 5.422 6.237 -21.709 1.00 97.69 300 ASP A C 1
ATOM 2378 O O . ASP A 1 300 ? 6.590 6.396 -21.345 1.00 97.69 300 ASP A O 1
ATOM 2382 N N . SER A 1 301 ? 4.818 7.131 -22.475 1.00 97.94 301 SER A N 1
ATOM 2383 C CA . SER A 1 301 ? 5.453 8.287 -23.088 1.00 97.94 301 SER A CA 1
ATOM 2384 C C . SER A 1 301 ? 5.820 9.368 -22.064 1.00 97.94 301 SER A C 1
ATOM 2386 O O . SER A 1 301 ? 5.288 9.420 -20.955 1.00 97.94 301 SER A O 1
ATOM 2388 N N . ASP A 1 302 ? 6.742 10.251 -22.440 1.00 98.06 302 ASP A N 1
ATOM 2389 C CA . ASP A 1 302 ? 7.184 11.406 -21.648 1.00 98.06 302 ASP A CA 1
ATOM 2390 C C . ASP A 1 302 ? 7.891 11.056 -20.326 1.00 98.06 302 ASP A C 1
ATOM 2392 O O . ASP A 1 302 ? 7.958 11.876 -19.403 1.00 98.06 302 ASP A O 1
ATOM 2396 N N . PHE A 1 303 ? 8.469 9.853 -20.223 1.00 98.44 303 PHE A N 1
ATOM 2397 C CA . PHE A 1 303 ? 9.291 9.480 -19.072 1.00 98.44 303 PHE A CA 1
ATOM 2398 C C . PHE A 1 303 ? 10.505 10.408 -18.938 1.00 98.44 303 PHE A C 1
ATOM 2400 O O . PHE A 1 303 ? 11.367 10.475 -19.816 1.00 98.44 303 PHE A O 1
ATOM 2407 N N . ALA A 1 304 ? 10.609 11.095 -17.806 1.00 98.19 304 ALA A N 1
ATOM 2408 C CA . ALA A 1 304 ? 11.702 12.005 -17.465 1.00 98.19 304 ALA A CA 1
ATOM 2409 C C . ALA A 1 304 ? 12.278 11.727 -16.066 1.00 98.19 304 ALA A C 1
ATOM 2411 O O . ALA A 1 304 ? 12.907 12.597 -15.468 1.00 98.19 304 ALA A O 1
ATOM 2412 N N . GLY A 1 305 ? 11.996 10.539 -15.528 1.00 98.12 305 GLY A N 1
ATOM 2413 C CA . GLY A 1 305 ? 12.428 10.097 -14.210 1.00 98.12 305 GLY A CA 1
ATOM 2414 C C . GLY A 1 305 ? 13.751 9.338 -14.226 1.00 98.12 305 GLY A C 1
ATOM 2415 O O . GLY A 1 305 ? 14.564 9.460 -15.146 1.00 98.12 305 GLY A O 1
ATOM 2416 N N . ILE A 1 306 ? 13.944 8.523 -13.190 1.00 98.62 306 ILE A N 1
ATOM 2417 C CA . ILE A 1 306 ? 15.085 7.611 -13.058 1.00 98.62 306 ILE A CA 1
ATOM 2418 C C . ILE A 1 306 ? 14.554 6.183 -12.999 1.00 98.62 306 ILE A C 1
ATOM 2420 O O . ILE A 1 306 ? 13.721 5.886 -12.145 1.00 98.62 306 ILE A O 1
ATOM 2424 N N . LEU A 1 307 ? 15.063 5.310 -13.863 1.00 98.38 307 LEU A N 1
ATOM 2425 C CA . LEU A 1 307 ? 14.892 3.864 -13.779 1.00 98.38 307 LEU A CA 1
ATOM 2426 C C . LEU A 1 307 ? 16.225 3.233 -13.361 1.00 98.38 307 LEU A C 1
ATOM 2428 O O . LEU A 1 307 ? 17.228 3.430 -14.042 1.00 98.38 307 LEU A O 1
ATOM 2432 N N . ASP A 1 308 ? 16.237 2.491 -12.256 1.00 97.56 308 ASP A N 1
ATOM 2433 C CA . ASP A 1 308 ? 17.404 1.759 -11.744 1.00 97.56 308 ASP A CA 1
ATOM 2434 C C . ASP A 1 308 ? 17.066 0.268 -11.619 1.00 97.56 308 ASP A C 1
ATOM 2436 O O . ASP A 1 308 ? 16.199 -0.106 -10.827 1.00 97.56 308 ASP A O 1
ATOM 2440 N N . VAL A 1 309 ? 17.714 -0.568 -12.431 1.00 95.75 309 VAL A N 1
ATOM 2441 C CA . VAL A 1 309 ? 17.434 -2.015 -12.535 1.00 95.75 309 VAL A CA 1
ATOM 2442 C C . VAL A 1 309 ? 18.704 -2.862 -12.427 1.00 95.75 309 VAL A C 1
ATOM 2444 O O . VAL A 1 309 ? 18.737 -3.995 -12.891 1.00 95.75 309 VAL A O 1
ATOM 2447 N N . ARG A 1 310 ? 19.768 -2.322 -11.820 1.00 91.94 310 ARG A N 1
ATOM 2448 C CA . ARG A 1 310 ? 21.082 -2.987 -11.733 1.00 91.94 310 ARG A CA 1
ATOM 2449 C C . ARG A 1 310 ? 21.033 -4.379 -11.097 1.00 91.94 310 ARG A C 1
ATOM 2451 O O . ARG A 1 310 ? 21.772 -5.256 -11.509 1.00 91.94 310 ARG A O 1
ATOM 2458 N N . GLU A 1 311 ? 20.131 -4.592 -10.145 1.00 88.31 311 GLU A N 1
ATOM 2459 C CA . GLU A 1 311 ? 19.981 -5.858 -9.408 1.00 88.31 311 GLU A CA 1
ATOM 2460 C C . GLU A 1 311 ? 18.680 -6.592 -9.801 1.00 88.31 311 GLU A C 1
ATOM 2462 O O . GLU A 1 311 ? 18.054 -7.275 -8.990 1.00 88.31 311 GLU A O 1
ATOM 2467 N N . ALA A 1 312 ? 18.189 -6.382 -11.028 1.00 90.56 312 ALA A N 1
ATOM 2468 C CA . ALA A 1 312 ? 16.941 -6.964 -11.521 1.00 90.56 312 ALA A CA 1
ATOM 2469 C C . ALA A 1 312 ? 17.181 -8.255 -12.330 1.00 90.56 312 ALA A C 1
ATOM 2471 O O . ALA A 1 312 ? 17.061 -8.261 -13.553 1.00 90.56 312 ALA A O 1
ATOM 2472 N N . ASP A 1 313 ? 17.496 -9.350 -11.638 1.00 88.56 313 ASP A N 1
ATOM 2473 C CA . ASP A 1 313 ? 17.882 -10.631 -12.253 1.00 88.56 313 ASP A CA 1
ATOM 2474 C C . ASP A 1 313 ? 16.802 -11.281 -13.132 1.00 88.56 313 ASP A C 1
ATOM 2476 O O . ASP A 1 313 ? 17.123 -11.912 -14.134 1.00 88.56 313 ASP A O 1
ATOM 2480 N N . GLU A 1 314 ? 15.523 -11.118 -12.790 1.00 88.56 314 GLU A N 1
ATOM 2481 C CA . GLU A 1 314 ? 14.407 -11.751 -13.518 1.00 88.56 314 GLU A CA 1
ATOM 2482 C C . GLU A 1 314 ? 13.782 -10.844 -14.596 1.00 88.56 314 GLU A C 1
ATOM 2484 O O . GLU A 1 314 ? 12.902 -11.280 -15.346 1.00 88.56 314 GLU A O 1
ATOM 2489 N N . LEU A 1 315 ? 14.216 -9.580 -14.684 1.00 91.38 315 LEU A N 1
ATOM 2490 C CA . LEU A 1 315 ? 13.654 -8.592 -15.604 1.00 91.38 315 LEU A CA 1
ATOM 2491 C C . LEU A 1 315 ? 14.240 -8.761 -16.997 1.00 91.38 315 LEU A C 1
ATOM 2493 O O . LEU A 1 315 ? 15.280 -8.201 -17.299 1.00 91.38 315 LEU A O 1
ATOM 2497 N N . GLU A 1 316 ? 13.538 -9.461 -17.882 1.00 92.88 316 GLU A N 1
ATOM 2498 C CA . GLU A 1 316 ? 14.051 -9.763 -19.221 1.00 92.88 316 GLU A CA 1
ATOM 2499 C C . GLU A 1 316 ? 13.845 -8.631 -20.230 1.00 92.88 316 GLU A C 1
ATOM 2501 O O . GLU A 1 316 ? 14.617 -8.488 -21.186 1.00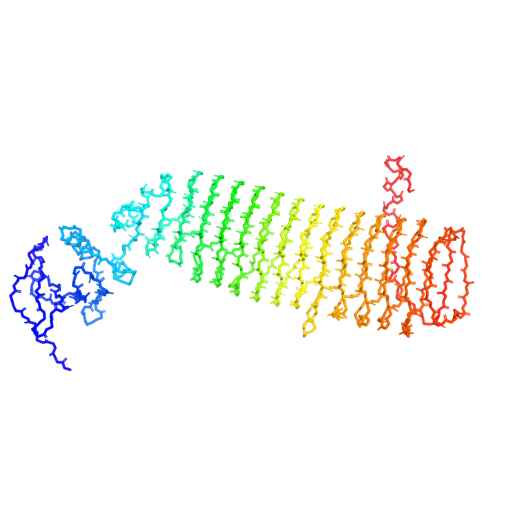 92.88 316 GLU A O 1
ATOM 2506 N N . LYS A 1 317 ? 12.775 -7.842 -20.072 1.00 95.25 317 LYS A N 1
ATOM 2507 C CA . LYS A 1 317 ? 12.320 -6.937 -21.132 1.00 95.25 317 LYS A CA 1
ATOM 2508 C C . LYS A 1 317 ? 11.802 -5.599 -20.628 1.00 95.25 317 LYS A C 1
ATOM 2510 O O . LYS A 1 317 ? 10.909 -5.542 -19.787 1.00 95.25 317 LYS A O 1
ATOM 2515 N N . ILE A 1 318 ? 12.262 -4.524 -21.267 1.00 97.31 318 ILE A N 1
ATOM 2516 C CA . ILE A 1 318 ? 11.814 -3.154 -21.005 1.00 97.31 318 ILE A CA 1
ATOM 2517 C C . ILE A 1 318 ? 11.337 -2.498 -22.310 1.00 97.31 318 ILE A C 1
ATOM 2519 O O . ILE A 1 318 ? 12.075 -2.403 -23.294 1.00 97.31 318 ILE A O 1
ATOM 2523 N N . GLU A 1 319 ? 10.084 -2.041 -22.336 1.00 97.62 319 GLU A N 1
ATOM 2524 C CA . GLU A 1 319 ? 9.526 -1.225 -23.423 1.00 97.62 319 GLU A CA 1
ATOM 2525 C C . GLU A 1 319 ? 9.266 0.199 -22.920 1.00 97.62 319 GLU A C 1
ATOM 2527 O O . GLU A 1 319 ? 8.562 0.391 -21.933 1.00 97.62 319 GLU A O 1
ATOM 2532 N N . ILE A 1 320 ? 9.830 1.190 -23.611 1.00 98.19 320 ILE A N 1
ATOM 2533 C CA . ILE A 1 320 ? 9.754 2.610 -23.275 1.00 98.19 320 ILE A CA 1
ATOM 2534 C C . ILE A 1 320 ? 9.026 3.359 -24.396 1.00 98.19 320 ILE A C 1
ATOM 2536 O O . ILE A 1 320 ? 9.351 3.190 -25.576 1.00 98.19 320 ILE A O 1
ATOM 2540 N N . GLY A 1 321 ? 8.051 4.185 -24.017 1.00 97.69 321 GLY A N 1
ATOM 2541 C CA . GLY A 1 321 ? 7.226 5.006 -24.895 1.00 97.69 321 GLY A CA 1
ATOM 2542 C C . GLY A 1 321 ? 7.967 6.169 -25.556 1.00 97.69 321 GLY A C 1
ATOM 2543 O O . GLY A 1 321 ? 9.197 6.253 -25.554 1.00 97.69 321 GLY A O 1
ATOM 2544 N N . GLN A 1 322 ? 7.197 7.059 -26.180 1.00 97.88 322 GLN A N 1
ATOM 2545 C CA . GLN A 1 322 ? 7.740 8.180 -26.950 1.00 97.88 322 GLN A CA 1
ATOM 2546 C C . GLN A 1 322 ? 8.290 9.274 -26.028 1.00 97.88 322 GLN A C 1
ATOM 2548 O O . GLN A 1 322 ? 7.879 9.375 -24.874 1.00 97.88 322 GLN A O 1
ATOM 2553 N N . HIS A 1 323 ? 9.195 10.115 -26.534 1.00 97.94 323 HIS A N 1
ATOM 2554 C CA . HIS A 1 323 ? 9.695 11.307 -25.823 1.00 97.94 323 HIS A CA 1
ATOM 2555 C C . HIS A 1 323 ? 10.341 11.021 -24.455 1.00 97.94 323 HIS A C 1
ATOM 2557 O O . HIS A 1 323 ? 10.377 11.875 -23.564 1.00 97.94 323 HIS A O 1
ATOM 2563 N N . ALA A 1 324 ? 10.872 9.812 -24.272 1.00 97.75 324 ALA A N 1
ATOM 2564 C CA . ALA A 1 324 ? 11.599 9.462 -23.065 1.00 97.75 324 ALA A CA 1
ATOM 2565 C C . ALA A 1 324 ? 12.939 10.214 -23.001 1.00 97.75 324 ALA A C 1
ATOM 2567 O O . ALA A 1 324 ? 13.798 10.081 -23.874 1.00 97.75 324 ALA A O 1
ATOM 2568 N N . ARG A 1 325 ? 13.115 10.985 -21.927 1.00 97.50 325 ARG A N 1
ATOM 2569 C CA . ARG A 1 325 ? 14.277 11.845 -21.642 1.00 97.50 325 ARG A CA 1
ATOM 2570 C C . ARG A 1 325 ? 14.913 11.583 -20.273 1.00 97.50 325 ARG A C 1
ATOM 2572 O O . ARG A 1 325 ? 15.770 12.342 -19.837 1.00 97.50 325 ARG A O 1
ATOM 2579 N N . GLY A 1 326 ? 14.433 10.563 -19.565 1.00 97.38 326 GLY A N 1
ATOM 2580 C CA . GLY A 1 326 ? 14.920 10.187 -18.240 1.00 97.38 326 GLY A CA 1
ATOM 2581 C C . GLY A 1 326 ? 16.294 9.516 -18.253 1.00 97.38 326 GLY A C 1
ATOM 2582 O O . GLY A 1 326 ? 16.937 9.366 -19.296 1.00 97.38 326 GLY A O 1
ATOM 2583 N N . LYS A 1 327 ? 16.719 9.087 -17.063 1.00 98.56 327 LYS A N 1
ATOM 2584 C CA . LYS A 1 327 ? 17.939 8.305 -16.851 1.00 98.56 327 LYS A CA 1
ATOM 2585 C C . LYS A 1 327 ? 17.587 6.831 -16.669 1.00 98.56 327 LYS A C 1
ATOM 2587 O O . LYS A 1 327 ? 16.810 6.494 -15.779 1.00 98.56 327 LYS A O 1
ATOM 2592 N N . PHE A 1 328 ? 18.198 5.970 -17.471 1.00 98.38 328 PHE A N 1
ATOM 2593 C CA . PHE A 1 328 ? 18.031 4.522 -17.430 1.00 98.38 328 PHE A CA 1
ATOM 2594 C C . PHE A 1 328 ? 19.360 3.894 -17.012 1.00 98.38 328 PHE A C 1
ATOM 2596 O O . PHE A 1 328 ? 20.352 3.992 -17.727 1.00 98.38 328 PHE A O 1
ATOM 2603 N N . ASN A 1 329 ? 19.390 3.300 -15.825 1.00 97.69 329 ASN A N 1
ATOM 2604 C CA . ASN A 1 329 ? 20.572 2.679 -15.248 1.00 97.69 329 ASN A CA 1
ATOM 2605 C C . ASN A 1 329 ? 20.403 1.158 -15.243 1.00 97.69 329 ASN A C 1
ATOM 2607 O O . ASN A 1 329 ? 19.687 0.616 -14.397 1.00 97.69 329 ASN A O 1
ATOM 2611 N N . LEU A 1 330 ? 21.052 0.503 -16.204 1.00 96.38 330 LEU A N 1
ATOM 2612 C CA . LEU A 1 330 ? 21.080 -0.948 -16.367 1.00 96.38 330 LEU A CA 1
ATOM 2613 C C . LEU A 1 330 ? 22.498 -1.509 -16.162 1.00 96.38 330 LEU A C 1
ATOM 2615 O O . LEU A 1 330 ? 22.755 -2.646 -16.542 1.00 96.38 330 LEU A O 1
ATOM 2619 N N . LEU A 1 331 ? 23.404 -0.728 -15.563 1.00 95.00 331 LEU A N 1
ATOM 2620 C CA . LEU A 1 331 ? 24.793 -1.115 -15.312 1.00 95.00 331 LEU A CA 1
ATOM 2621 C C . LEU A 1 331 ? 24.877 -2.451 -14.557 1.00 95.00 331 LEU A C 1
ATOM 2623 O O . LEU A 1 331 ? 24.317 -2.578 -13.468 1.00 95.00 331 LEU A O 1
ATOM 2627 N N . GLY A 1 332 ? 25.584 -3.431 -15.115 1.00 91.62 332 GLY A N 1
ATOM 2628 C CA . GLY A 1 332 ? 25.768 -4.744 -14.493 1.00 91.62 332 GLY A CA 1
ATOM 2629 C C . GLY A 1 332 ? 24.486 -5.576 -14.377 1.00 91.62 332 GLY A C 1
ATOM 2630 O O . GLY A 1 332 ? 24.480 -6.569 -13.658 1.00 91.62 332 GLY A O 1
ATOM 2631 N N . CYS A 1 333 ? 23.390 -5.175 -15.035 1.00 92.12 333 CYS A N 1
ATOM 2632 C CA . CYS A 1 333 ? 22.102 -5.853 -14.915 1.00 92.12 333 CYS A CA 1
ATOM 2633 C C . CYS A 1 333 ? 22.143 -7.238 -15.588 1.00 92.12 333 CYS A C 1
ATOM 2635 O O . CYS A 1 333 ? 22.293 -7.305 -16.814 1.00 92.12 333 CYS A O 1
ATOM 2637 N N . PRO A 1 334 ? 21.958 -8.343 -14.842 1.00 85.94 334 PRO A N 1
ATOM 2638 C CA . PRO A 1 334 ? 22.132 -9.685 -15.394 1.00 85.94 334 PRO A CA 1
ATOM 2639 C C . PRO A 1 334 ? 20.869 -10.234 -16.077 1.00 85.94 334 PRO A C 1
ATOM 2641 O O . PRO A 1 334 ? 20.960 -11.188 -16.846 1.00 85.94 334 PRO A O 1
ATOM 2644 N N . GLY A 1 335 ? 19.694 -9.653 -15.808 1.00 90.12 335 GLY A N 1
ATOM 2645 C CA . GLY A 1 335 ? 18.412 -10.154 -16.316 1.00 90.12 335 GLY A CA 1
ATOM 2646 C C . GLY A 1 335 ? 17.975 -9.563 -17.654 1.00 90.12 335 GLY A C 1
ATOM 2647 O O . GLY A 1 335 ? 17.357 -10.254 -18.465 1.00 90.12 335 GLY A O 1
ATOM 2648 N N . VAL A 1 336 ? 18.286 -8.287 -17.911 1.00 93.81 336 VAL A N 1
ATOM 2649 C CA . VAL A 1 336 ? 17.698 -7.544 -19.037 1.00 93.81 336 VAL A CA 1
ATOM 2650 C C . VAL A 1 336 ? 18.309 -7.973 -20.360 1.00 93.81 336 VAL A C 1
ATOM 2652 O O . VAL A 1 336 ? 19.443 -7.629 -20.666 1.00 93.81 336 VAL A O 1
ATOM 2655 N N . LYS A 1 337 ? 17.503 -8.639 -21.193 1.00 95.06 337 LYS A N 1
ATOM 2656 C CA . LYS A 1 337 ? 17.877 -9.102 -22.538 1.00 95.06 337 LYS A CA 1
ATOM 2657 C C . LYS A 1 337 ? 17.413 -8.149 -23.634 1.00 95.06 337 LYS A C 1
ATOM 2659 O O . LYS A 1 337 ? 18.084 -8.006 -24.655 1.00 95.06 337 LYS A O 1
ATOM 2664 N N . VAL A 1 338 ? 16.261 -7.493 -23.453 1.00 96.38 338 VAL A N 1
ATOM 2665 C CA . VAL A 1 338 ? 15.621 -6.680 -24.500 1.00 96.38 338 VAL A CA 1
ATOM 2666 C C . VAL A 1 338 ? 15.215 -5.304 -24.000 1.00 96.38 338 VAL A C 1
ATOM 2668 O O . VAL A 1 338 ? 14.366 -5.185 -23.117 1.00 96.38 338 VAL A O 1
ATOM 2671 N N . VAL A 1 339 ? 15.694 -4.254 -24.673 1.00 97.62 339 VAL A N 1
ATOM 2672 C CA . VAL A 1 339 ? 15.262 -2.873 -24.412 1.00 97.62 339 VAL A CA 1
ATOM 2673 C C . VAL A 1 339 ? 14.802 -2.181 -25.689 1.00 97.62 339 VAL A C 1
ATOM 2675 O O . VAL A 1 339 ? 15.471 -2.197 -26.723 1.00 97.62 339 VAL A O 1
ATOM 2678 N N . LYS A 1 340 ? 13.615 -1.571 -25.643 1.00 97.44 340 LYS A N 1
ATOM 2679 C CA . LYS A 1 340 ? 13.010 -0.892 -26.795 1.00 97.44 340 LYS A CA 1
ATOM 2680 C C . LYS A 1 340 ? 12.567 0.511 -26.429 1.00 97.44 340 LYS A C 1
ATOM 2682 O O . LYS A 1 340 ? 11.581 0.664 -25.721 1.00 97.44 340 LYS A O 1
ATOM 2687 N N . PHE A 1 341 ? 13.197 1.503 -27.035 1.00 97.44 341 PHE A N 1
ATOM 2688 C CA . PHE A 1 341 ? 12.730 2.880 -27.043 1.00 97.44 341 PHE A CA 1
ATOM 2689 C C . PHE A 1 341 ? 11.834 3.139 -28.261 1.00 97.44 341 PHE A C 1
ATOM 2691 O O . PHE A 1 341 ? 12.101 2.655 -29.374 1.00 97.44 341 PHE A O 1
ATOM 2698 N N . ASP A 1 342 ? 10.739 3.869 -28.052 1.00 96.06 342 ASP A N 1
ATOM 2699 C CA . ASP A 1 342 ? 9.903 4.396 -29.129 1.00 96.06 342 ASP A CA 1
ATOM 2700 C C . ASP A 1 342 ? 10.493 5.701 -29.712 1.00 96.06 342 ASP A C 1
ATOM 2702 O O . ASP A 1 342 ? 11.682 5.985 -29.544 1.00 96.06 342 ASP A O 1
ATOM 2706 N N . LYS A 1 343 ? 9.704 6.442 -30.501 1.00 96.19 343 LYS A N 1
ATOM 2707 C CA . LYS A 1 343 ? 10.135 7.665 -31.193 1.00 96.19 343 LYS A CA 1
ATOM 2708 C C . LYS A 1 343 ? 10.649 8.717 -30.190 1.00 96.19 343 LYS A C 1
ATOM 2710 O O . LYS A 1 343 ? 10.090 8.874 -29.104 1.00 96.19 343 LYS A O 1
ATOM 2715 N N . TYR A 1 344 ? 11.658 9.483 -30.599 1.00 96.81 344 TYR A N 1
ATOM 2716 C CA . TYR A 1 344 ? 12.162 10.664 -29.885 1.00 96.81 344 TYR A CA 1
ATOM 2717 C C . TYR A 1 344 ? 12.797 10.395 -28.514 1.00 96.81 344 TYR A C 1
ATOM 2719 O O . TYR A 1 344 ? 12.642 11.190 -27.588 1.00 96.81 344 TYR A O 1
ATOM 2727 N N . PHE A 1 345 ? 13.515 9.281 -28.362 1.00 97.56 345 PHE A N 1
ATOM 2728 C CA . PHE A 1 345 ? 14.357 9.087 -27.181 1.00 97.56 345 PHE A CA 1
ATOM 2729 C C . PHE A 1 345 ? 15.492 10.119 -27.146 1.00 97.56 345 PHE A C 1
ATOM 2731 O O . PHE A 1 345 ? 16.290 10.199 -28.081 1.00 97.56 345 PHE A O 1
ATOM 2738 N N . SER A 1 346 ? 15.589 10.866 -26.049 1.00 97.56 346 SER A N 1
ATOM 2739 C CA . SER A 1 346 ? 16.596 11.912 -25.837 1.00 97.56 346 SER A CA 1
ATOM 2740 C C . SER A 1 346 ? 17.216 11.860 -24.433 1.00 97.56 346 SER A C 1
ATOM 2742 O O . SER A 1 346 ? 17.683 12.878 -23.929 1.00 97.56 346 SER A O 1
ATOM 2744 N N . GLY A 1 347 ? 17.120 10.711 -23.759 1.00 97.62 347 GLY A N 1
ATOM 2745 C CA . GLY A 1 347 ? 17.627 10.505 -22.401 1.00 97.62 347 GLY A CA 1
ATOM 2746 C C . GLY A 1 347 ? 19.047 9.946 -22.364 1.00 97.62 347 GLY A C 1
ATOM 2747 O O . GLY A 1 347 ? 19.751 9.936 -23.371 1.00 97.62 347 GLY A O 1
ATOM 2748 N N . TYR A 1 348 ? 19.432 9.438 -21.196 1.00 98.50 348 TYR A N 1
ATOM 2749 C CA . TYR A 1 348 ? 20.682 8.703 -20.984 1.00 98.50 348 TYR A CA 1
ATOM 2750 C C . TYR A 1 348 ? 20.362 7.256 -20.616 1.00 98.50 348 TYR A C 1
ATOM 2752 O O . TYR A 1 348 ? 19.578 7.029 -19.689 1.00 98.50 348 TYR A O 1
ATOM 2760 N N . ALA A 1 349 ? 20.969 6.294 -21.305 1.00 98.25 349 ALA A N 1
ATOM 2761 C CA . ALA A 1 349 ? 20.834 4.876 -21.001 1.00 98.25 349 ALA A CA 1
ATOM 2762 C C . ALA A 1 349 ? 22.203 4.196 -20.902 1.00 98.25 349 ALA A C 1
ATOM 2764 O O . ALA A 1 349 ? 22.971 4.181 -21.862 1.00 98.25 349 ALA A O 1
ATOM 2765 N N . ASP A 1 350 ? 22.478 3.617 -19.737 1.00 98.19 350 ASP A N 1
ATOM 2766 C CA . ASP A 1 350 ? 23.709 2.880 -19.466 1.00 98.19 350 ASP A CA 1
ATOM 2767 C C . ASP A 1 350 ? 23.421 1.388 -19.414 1.00 98.19 350 ASP A C 1
ATOM 2769 O O . ASP A 1 350 ? 22.706 0.927 -18.521 1.00 98.19 350 ASP A O 1
ATOM 2773 N N . PHE A 1 351 ? 23.956 0.664 -20.390 1.00 97.50 351 PHE A N 1
ATOM 2774 C CA . PHE A 1 351 ? 23.857 -0.785 -20.518 1.00 97.50 351 PHE A CA 1
ATOM 2775 C C . PHE A 1 351 ? 25.160 -1.485 -20.149 1.00 97.50 351 PHE A C 1
ATOM 2777 O O . PHE A 1 351 ? 25.262 -2.692 -20.354 1.00 97.50 351 PHE A O 1
ATOM 2784 N N . SER A 1 352 ? 26.162 -0.755 -19.660 1.00 96.88 352 SER A N 1
ATOM 2785 C CA . SER A 1 352 ? 27.495 -1.311 -19.458 1.00 96.88 352 SER A CA 1
ATOM 2786 C C . SER A 1 352 ? 27.449 -2.538 -18.550 1.00 96.88 352 SER A C 1
ATOM 2788 O O . SER A 1 352 ? 26.669 -2.574 -17.601 1.00 96.88 352 SER A O 1
ATOM 2790 N N . GLU A 1 353 ? 28.240 -3.564 -18.859 1.00 95.12 353 GLU A N 1
ATOM 2791 C CA . GLU A 1 353 ? 28.308 -4.827 -18.101 1.00 95.12 353 GLU A CA 1
ATOM 2792 C C . GLU A 1 353 ? 26.962 -5.579 -17.977 1.00 95.12 353 GLU A C 1
ATOM 2794 O O . GLU A 1 353 ? 26.844 -6.518 -17.193 1.00 95.12 353 GLU A O 1
ATOM 2799 N N . SER A 1 354 ? 25.924 -5.186 -18.726 1.00 94.56 354 SER A N 1
ATOM 2800 C CA . SER A 1 354 ? 24.615 -5.846 -18.681 1.00 94.56 354 SER A CA 1
ATOM 2801 C C . SER A 1 354 ? 24.537 -7.059 -19.608 1.00 94.56 354 SER A C 1
ATOM 2803 O O . SER A 1 354 ? 25.272 -7.183 -20.590 1.00 94.56 354 SER A O 1
ATOM 2805 N N . ALA A 1 355 ? 23.567 -7.933 -19.344 1.00 94.25 355 ALA A N 1
ATOM 2806 C CA . ALA A 1 355 ? 23.274 -9.104 -20.166 1.00 94.25 355 ALA A CA 1
ATOM 2807 C C . ALA A 1 355 ? 22.463 -8.789 -21.441 1.00 94.25 355 ALA A C 1
ATOM 2809 O O . ALA A 1 355 ? 21.899 -9.702 -22.045 1.00 94.25 355 ALA A O 1
ATOM 2810 N N . VAL A 1 356 ? 22.382 -7.520 -21.856 1.00 95.88 356 VAL A N 1
ATOM 2811 C CA . VAL A 1 356 ? 21.516 -7.102 -22.961 1.00 95.88 356 VAL A CA 1
ATOM 2812 C C . VAL A 1 356 ? 21.911 -7.759 -24.281 1.00 95.88 356 VAL A C 1
ATOM 2814 O O . VAL A 1 356 ? 23.068 -7.744 -24.687 1.00 95.88 356 VAL A O 1
ATOM 2817 N N . GLU A 1 357 ? 20.920 -8.303 -24.984 1.00 96.56 357 GLU A N 1
ATOM 2818 C CA . GLU A 1 357 ? 21.095 -8.991 -26.266 1.00 96.56 357 GLU A CA 1
ATOM 2819 C C . GLU A 1 357 ? 20.560 -8.146 -27.432 1.00 96.56 357 GLU A C 1
ATOM 2821 O O . GLU A 1 357 ? 21.120 -8.149 -28.534 1.00 96.56 357 GLU A O 1
ATOM 2826 N N . TYR A 1 358 ? 19.470 -7.405 -27.200 1.00 96.62 358 TYR A N 1
ATOM 2827 C CA . TYR A 1 358 ? 18.798 -6.600 -28.215 1.00 96.62 358 TYR A CA 1
ATOM 2828 C C . TYR A 1 358 ? 18.380 -5.227 -27.695 1.00 96.62 358 TYR A C 1
ATOM 2830 O O . TYR A 1 358 ? 17.515 -5.110 -26.822 1.00 96.62 358 TYR A O 1
ATOM 2838 N N . VAL A 1 359 ? 18.904 -4.176 -28.330 1.00 97.06 359 VAL A N 1
ATOM 2839 C CA . VAL A 1 359 ? 18.446 -2.800 -28.110 1.00 97.06 359 VAL A CA 1
ATOM 2840 C C . VAL A 1 359 ? 17.889 -2.201 -29.393 1.00 97.06 359 VAL A C 1
ATOM 2842 O O . VAL A 1 359 ? 18.456 -2.337 -30.480 1.00 97.06 359 VAL A O 1
ATOM 2845 N N . ARG A 1 360 ? 16.753 -1.510 -29.272 1.00 95.50 360 ARG A N 1
ATOM 2846 C CA . ARG A 1 360 ? 16.147 -0.748 -30.366 1.00 95.50 360 ARG A CA 1
ATOM 2847 C C . ARG A 1 360 ? 15.801 0.668 -29.940 1.00 95.50 360 ARG A C 1
ATOM 2849 O O . ARG A 1 360 ? 15.111 0.836 -28.942 1.00 95.50 360 ARG A O 1
ATOM 2856 N N . ALA A 1 361 ? 16.094 1.637 -30.801 1.00 95.75 361 ALA A N 1
ATOM 2857 C CA . ALA A 1 361 ? 15.433 2.942 -30.807 1.00 95.75 361 ALA A CA 1
ATOM 2858 C C . ALA A 1 361 ? 14.704 3.186 -32.137 1.00 95.75 361 ALA A C 1
ATOM 2860 O O . ALA A 1 361 ? 15.083 2.631 -33.172 1.00 95.75 361 ALA A O 1
ATOM 2861 N N . LYS A 1 362 ? 13.635 3.988 -32.118 1.00 94.56 362 LYS A N 1
ATOM 2862 C CA . LYS A 1 362 ? 12.954 4.457 -33.337 1.00 94.56 362 LYS A CA 1
ATOM 2863 C C . LYS A 1 362 ? 13.358 5.897 -33.678 1.00 94.56 362 LYS A C 1
ATOM 2865 O O . LYS A 1 362 ? 14.120 6.513 -32.942 1.00 94.56 362 LYS A O 1
ATOM 2870 N N . TYR A 1 363 ? 12.828 6.383 -34.804 1.00 93.75 363 TYR A N 1
ATOM 2871 C CA . TYR A 1 363 ? 12.955 7.741 -35.353 1.00 93.75 363 TYR A CA 1
ATOM 2872 C C . TYR A 1 363 ? 13.113 8.843 -34.293 1.00 93.75 363 TYR A C 1
ATOM 2874 O O . TYR A 1 363 ? 12.399 8.844 -33.286 1.00 93.75 363 TYR A O 1
ATOM 2882 N N . GLY A 1 364 ? 14.012 9.796 -34.548 1.00 92.00 364 GLY A N 1
ATOM 2883 C CA . GLY A 1 364 ? 14.274 10.939 -33.673 1.00 92.00 364 GLY A CA 1
ATOM 2884 C C . GLY A 1 364 ? 15.114 10.615 -32.435 1.00 92.00 364 GLY A C 1
ATOM 2885 O O . GLY A 1 364 ? 15.086 11.373 -31.472 1.00 92.00 364 GLY A O 1
ATOM 2886 N N . CYS A 1 365 ? 15.827 9.487 -32.423 1.00 94.94 365 CYS A N 1
ATOM 2887 C CA . CYS A 1 365 ? 16.719 9.124 -31.324 1.00 94.94 365 CYS A CA 1
ATOM 2888 C C . CYS A 1 365 ? 17.932 10.067 -31.273 1.00 94.94 365 CYS A C 1
ATOM 2890 O O . CYS A 1 365 ? 18.791 10.032 -32.156 1.00 94.94 365 CYS A O 1
ATOM 2892 N N . SER A 1 366 ? 18.016 10.878 -30.221 1.00 95.88 366 SER A N 1
ATOM 2893 C CA . SER A 1 366 ? 19.097 11.839 -29.971 1.00 95.88 366 SER A CA 1
ATOM 2894 C C . SER A 1 366 ? 19.738 11.684 -28.588 1.00 95.88 366 SER A C 1
ATOM 2896 O O . SER A 1 366 ? 20.545 12.519 -28.195 1.00 95.88 366 SER A O 1
ATOM 2898 N N . GLY A 1 367 ? 19.331 10.670 -27.821 1.00 94.56 367 GLY A N 1
ATOM 2899 C CA . GLY A 1 367 ? 19.866 10.402 -26.487 1.00 94.56 367 GLY A CA 1
ATOM 2900 C C . GLY A 1 367 ? 21.264 9.788 -26.507 1.00 94.56 367 GLY A C 1
ATOM 2901 O O . GLY A 1 367 ? 21.802 9.450 -27.562 1.00 94.56 367 GLY A O 1
ATOM 2902 N N . GLU A 1 368 ? 21.827 9.615 -25.320 1.00 97.69 368 GLU A N 1
ATOM 2903 C CA . GLU A 1 368 ? 23.107 8.947 -25.102 1.00 97.69 368 GLU A CA 1
ATOM 2904 C C . GLU A 1 368 ? 22.879 7.485 -24.707 1.00 97.69 368 GLU A C 1
ATOM 2906 O O . GLU A 1 368 ? 22.033 7.183 -23.858 1.00 97.69 368 GLU A O 1
ATOM 2911 N N . MET A 1 369 ? 23.619 6.576 -25.343 1.00 98.06 369 MET A N 1
ATOM 2912 C CA . MET A 1 369 ? 23.592 5.146 -25.044 1.00 98.06 369 MET A CA 1
ATOM 2913 C C . MET A 1 369 ? 25.011 4.613 -24.853 1.00 98.06 369 MET A C 1
ATOM 2915 O O . MET A 1 369 ? 25.858 4.771 -25.734 1.00 98.06 369 MET A O 1
ATOM 2919 N N . VAL A 1 370 ? 25.253 3.952 -23.723 1.00 98.06 370 VAL A N 1
ATOM 2920 C CA . VAL A 1 370 ? 26.571 3.431 -23.338 1.00 98.06 370 VAL A CA 1
ATOM 2921 C C . VAL A 1 370 ? 26.527 1.904 -23.259 1.00 98.06 370 VAL A C 1
ATOM 2923 O O . VAL A 1 370 ? 25.638 1.345 -22.620 1.00 98.06 370 VAL A O 1
ATOM 2926 N N . PHE A 1 371 ? 27.479 1.243 -23.921 1.00 97.00 371 PHE A N 1
ATOM 2927 C CA . PHE A 1 371 ? 27.593 -0.210 -24.072 1.00 97.00 371 PHE A CA 1
ATOM 2928 C C . PHE A 1 371 ? 29.038 -0.681 -23.828 1.00 97.00 371 PHE A C 1
ATOM 2930 O O . PHE A 1 371 ? 29.688 -1.218 -24.729 1.00 97.00 371 PHE A O 1
ATOM 2937 N N . LEU A 1 372 ? 29.577 -0.447 -22.631 1.00 96.31 372 LEU A N 1
ATOM 2938 C CA . LEU A 1 372 ? 30.912 -0.940 -22.261 1.00 96.31 372 LEU A CA 1
ATOM 2939 C C . LEU A 1 372 ? 30.808 -2.385 -21.756 1.00 96.31 372 LEU A C 1
ATOM 2941 O O . LEU A 1 372 ? 29.843 -2.718 -21.068 1.00 96.31 372 LEU A O 1
ATOM 2945 N N . ASN A 1 373 ? 31.756 -3.259 -22.106 1.00 94.44 373 ASN A N 1
ATOM 2946 C CA . ASN A 1 373 ? 31.779 -4.661 -21.648 1.00 94.44 373 ASN A CA 1
ATOM 2947 C C . ASN A 1 373 ? 30.447 -5.441 -21.814 1.00 94.44 373 ASN A C 1
ATOM 2949 O O . ASN A 1 373 ? 30.079 -6.260 -20.976 1.00 94.44 373 ASN A O 1
ATOM 2953 N N . CYS A 1 374 ? 29.691 -5.189 -22.889 1.00 93.31 374 CYS A N 1
ATOM 2954 C CA . CYS A 1 374 ? 28.423 -5.877 -23.175 1.00 93.31 374 CYS A CA 1
ATOM 2955 C C . CYS A 1 374 ? 28.651 -7.125 -24.044 1.00 93.31 374 CYS A C 1
ATOM 2957 O O . CYS A 1 374 ? 28.447 -7.093 -25.261 1.00 93.31 374 CYS A O 1
ATOM 2959 N N . GLU A 1 375 ? 29.095 -8.230 -23.445 1.00 91.44 375 GLU A N 1
ATOM 2960 C CA . GLU A 1 375 ? 29.473 -9.442 -24.193 1.00 91.44 375 GLU A CA 1
ATOM 2961 C C . GLU A 1 375 ? 28.300 -10.037 -24.992 1.00 91.44 375 GLU A C 1
ATOM 2963 O O . GLU A 1 375 ? 28.461 -10.382 -26.167 1.00 91.44 375 GLU A O 1
ATOM 2968 N N . ASN A 1 376 ? 27.101 -10.041 -24.402 1.00 93.62 376 ASN A N 1
ATOM 2969 C CA . ASN A 1 376 ? 25.899 -10.663 -24.968 1.00 93.62 376 ASN A CA 1
ATOM 2970 C C . ASN A 1 376 ? 25.197 -9.833 -26.053 1.00 93.62 376 ASN A C 1
ATOM 2972 O O . ASN A 1 376 ? 24.278 -10.339 -26.702 1.00 93.62 376 ASN A O 1
ATOM 2976 N N . LEU A 1 377 ? 25.613 -8.581 -26.286 1.00 95.38 377 LEU A N 1
ATOM 2977 C CA . LEU A 1 377 ? 24.951 -7.706 -27.252 1.00 95.38 377 LEU A CA 1
ATOM 2978 C C . LEU A 1 377 ? 25.025 -8.323 -28.653 1.00 95.38 377 LEU A C 1
ATOM 2980 O O . LEU A 1 377 ? 26.095 -8.406 -29.250 1.00 95.38 377 LEU A O 1
ATOM 2984 N N . ALA A 1 378 ? 23.887 -8.746 -29.200 1.00 95.31 378 ALA A N 1
ATOM 2985 C CA . ALA A 1 378 ? 23.823 -9.383 -30.512 1.00 95.31 378 ALA A CA 1
ATOM 2986 C C . ALA A 1 378 ? 23.369 -8.402 -31.596 1.00 95.31 378 ALA A C 1
ATOM 2988 O O . ALA A 1 378 ? 23.903 -8.424 -32.708 1.00 95.31 378 ALA A O 1
ATOM 2989 N N . LEU A 1 379 ? 22.406 -7.528 -31.279 1.00 95.75 379 LEU A N 1
ATOM 2990 C CA . LEU A 1 379 ? 21.828 -6.595 -32.243 1.00 95.75 379 LEU A CA 1
ATOM 2991 C C . LEU A 1 379 ? 21.494 -5.239 -31.617 1.00 95.75 379 LEU A C 1
ATOM 2993 O O . LEU A 1 379 ? 20.713 -5.140 -30.669 1.00 95.75 379 LEU A O 1
ATOM 2997 N N . LEU A 1 380 ? 21.980 -4.177 -32.254 1.00 95.56 380 LEU A N 1
ATOM 2998 C CA . LEU A 1 380 ? 21.560 -2.805 -31.995 1.00 95.56 380 LEU A CA 1
ATOM 2999 C C . LEU A 1 380 ? 20.845 -2.259 -33.236 1.00 95.56 380 LEU A C 1
ATOM 3001 O O . LEU A 1 380 ? 21.442 -2.094 -34.301 1.00 95.56 380 LEU A O 1
ATOM 3005 N N . LYS A 1 381 ? 19.545 -1.981 -33.106 1.00 95.06 381 LYS A N 1
ATOM 3006 C CA . LYS A 1 381 ? 18.717 -1.412 -34.178 1.00 95.06 381 LYS A CA 1
ATOM 3007 C C . LYS A 1 381 ? 18.456 0.068 -33.922 1.00 95.06 381 LYS A C 1
ATOM 3009 O O . LYS A 1 381 ? 17.752 0.418 -32.974 1.00 95.06 381 LYS A O 1
ATOM 3014 N N . LEU A 1 382 ? 18.937 0.925 -34.812 1.00 94.94 382 LEU A N 1
ATOM 3015 C CA . LEU A 1 382 ? 18.837 2.377 -34.668 1.00 94.94 382 LEU A CA 1
ATOM 3016 C C . LEU A 1 382 ? 18.277 3.028 -35.930 1.00 94.94 382 LEU A C 1
ATOM 3018 O O . LEU A 1 382 ? 18.428 2.472 -37.017 1.00 94.94 382 LEU A O 1
ATOM 3022 N N . PRO A 1 383 ? 17.635 4.198 -35.823 1.00 93.38 383 PRO A N 1
ATOM 3023 C CA . PRO A 1 383 ? 17.140 4.899 -36.996 1.00 93.38 383 PRO A CA 1
ATOM 3024 C C . PRO A 1 383 ? 18.298 5.536 -37.789 1.00 93.38 383 PRO A C 1
ATOM 3026 O O . PRO A 1 383 ? 19.340 5.871 -37.220 1.00 93.38 383 PRO A O 1
ATOM 3029 N N . LYS A 1 384 ? 18.131 5.706 -39.107 1.00 90.62 384 LYS A N 1
ATOM 3030 C CA . LYS A 1 384 ? 19.133 6.372 -39.966 1.00 90.62 384 LYS A CA 1
ATOM 3031 C C . LYS A 1 384 ? 19.311 7.854 -39.624 1.00 90.62 384 LYS A C 1
ATOM 3033 O O . LYS A 1 384 ? 20.412 8.371 -39.743 1.00 90.62 384 LYS A O 1
ATOM 3038 N N . ASP A 1 385 ? 18.247 8.503 -39.161 1.00 85.19 385 ASP A N 1
ATOM 3039 C CA . ASP A 1 385 ? 18.203 9.902 -38.720 1.00 85.19 385 ASP A CA 1
ATOM 3040 C 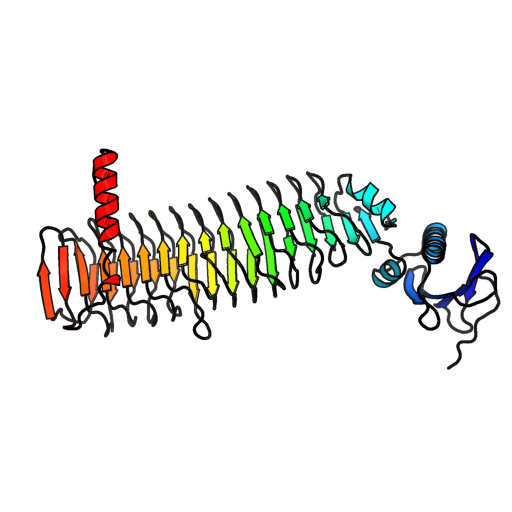C . ASP A 1 385 ? 18.684 10.113 -37.273 1.00 85.19 385 ASP A C 1
ATOM 3042 O O . ASP A 1 385 ? 18.447 11.171 -36.692 1.00 85.19 385 ASP A O 1
ATOM 3046 N N . LYS A 1 386 ? 19.339 9.118 -36.658 1.00 83.94 386 LYS A N 1
ATOM 3047 C CA . LYS A 1 386 ? 19.827 9.254 -35.283 1.00 83.94 386 LYS A CA 1
ATOM 3048 C C . LYS A 1 386 ? 20.821 10.415 -35.160 1.00 83.94 386 LYS A C 1
ATOM 3050 O O . LYS A 1 386 ? 21.730 10.558 -35.973 1.00 83.94 386 LYS A O 1
ATOM 3055 N N . ASN A 1 387 ? 20.697 11.162 -34.070 1.00 85.50 387 ASN A N 1
ATOM 3056 C CA . ASN A 1 387 ? 21.707 12.113 -33.599 1.00 85.50 387 ASN A CA 1
ATOM 3057 C C . ASN A 1 387 ? 22.191 11.725 -32.190 1.00 85.50 387 ASN A C 1
ATOM 3059 O O . ASN A 1 387 ? 22.456 12.571 -31.344 1.00 85.50 387 ASN A O 1
ATOM 3063 N N . SER A 1 388 ? 22.178 10.422 -31.905 1.00 84.25 388 SER A N 1
ATOM 3064 C CA . SER A 1 388 ? 22.523 9.844 -30.609 1.00 84.25 388 SER A CA 1
ATOM 3065 C C . SER A 1 388 ? 24.030 9.677 -30.455 1.00 84.25 388 SER A C 1
ATOM 3067 O O . SER A 1 388 ? 24.674 9.138 -31.362 1.00 84.25 388 SER A O 1
ATOM 3069 N N . ALA A 1 389 ? 24.561 10.018 -29.284 1.00 90.31 389 ALA A N 1
ATOM 3070 C CA . ALA A 1 389 ? 25.902 9.609 -28.882 1.00 90.31 389 ALA A CA 1
ATOM 3071 C C . ALA A 1 389 ? 25.870 8.131 -28.464 1.00 90.31 389 ALA A C 1
ATOM 3073 O O . ALA A 1 389 ? 25.072 7.743 -27.610 1.00 90.31 389 ALA A O 1
ATOM 3074 N N . ILE A 1 390 ? 26.696 7.298 -29.100 1.00 93.56 390 ILE A N 1
ATOM 3075 C CA . ILE A 1 390 ? 26.794 5.869 -28.789 1.00 93.56 390 ILE A CA 1
ATOM 3076 C C . ILE A 1 390 ? 28.232 5.577 -28.408 1.00 93.56 390 ILE A C 1
ATOM 3078 O O . ILE A 1 390 ? 29.129 5.713 -29.241 1.00 93.56 390 ILE A O 1
ATOM 3082 N N . THR A 1 391 ? 28.423 5.149 -27.170 1.00 95.31 391 THR A N 1
ATOM 3083 C CA . THR A 1 391 ? 29.720 4.730 -26.649 1.00 95.31 391 THR A CA 1
ATOM 3084 C C . THR A 1 391 ? 29.733 3.212 -26.594 1.00 95.31 391 THR A C 1
ATOM 3086 O O . THR A 1 391 ? 28.964 2.618 -25.843 1.00 95.31 391 THR A O 1
ATOM 3089 N N . ILE A 1 392 ? 30.570 2.578 -27.412 1.00 94.06 392 ILE A N 1
ATOM 3090 C CA . ILE A 1 392 ? 30.692 1.120 -27.493 1.00 94.06 392 ILE A CA 1
ATOM 3091 C C . ILE A 1 392 ? 32.140 0.741 -27.809 1.00 94.06 392 ILE A C 1
ATOM 3093 O O . ILE A 1 392 ? 32.768 1.368 -28.657 1.00 94.06 392 ILE A O 1
ATOM 3097 N N . GLU A 1 393 ? 32.670 -0.265 -27.114 1.00 90.62 393 GLU A N 1
ATOM 3098 C CA . GLU A 1 393 ? 34.066 -0.709 -27.281 1.00 90.62 393 GLU A CA 1
ATOM 3099 C C . GLU A 1 393 ? 34.229 -1.702 -28.435 1.00 90.62 393 GLU A C 1
ATOM 3101 O O . GLU A 1 393 ? 35.275 -1.749 -29.078 1.00 90.62 393 GLU A O 1
ATOM 3106 N N . ARG A 1 394 ? 33.192 -2.507 -28.702 1.00 89.81 394 ARG A N 1
ATOM 3107 C CA . ARG A 1 394 ? 33.228 -3.567 -29.712 1.00 89.81 394 ARG A CA 1
ATOM 3108 C C . ARG A 1 394 ? 32.829 -3.037 -31.084 1.00 89.81 394 ARG A C 1
ATOM 3110 O O . ARG A 1 394 ? 31.804 -2.372 -31.220 1.00 89.81 394 ARG A O 1
ATOM 3117 N N . GLU A 1 395 ? 33.585 -3.404 -32.114 1.00 90.69 395 GLU A N 1
ATOM 3118 C CA . GLU A 1 395 ? 33.181 -3.158 -33.499 1.00 90.69 395 GLU A CA 1
ATOM 3119 C C . GLU A 1 395 ? 32.084 -4.149 -33.941 1.00 90.69 395 GLU A C 1
ATOM 3121 O O . GLU A 1 395 ? 32.109 -5.323 -33.554 1.00 90.69 395 GLU A O 1
ATOM 3126 N N . PRO A 1 396 ? 31.090 -3.706 -34.733 1.00 93.88 396 PRO A N 1
ATOM 3127 C CA . PRO A 1 396 ? 30.067 -4.597 -35.272 1.00 93.88 396 PRO A CA 1
ATOM 3128 C C . PRO A 1 396 ? 30.668 -5.570 -36.300 1.00 93.88 396 PRO A C 1
ATOM 3130 O O . PRO A 1 396 ? 31.475 -5.176 -37.137 1.00 93.88 396 PRO A O 1
ATOM 3133 N N . LEU A 1 397 ? 30.209 -6.826 -36.289 1.00 95.00 397 LEU A N 1
ATOM 3134 C CA . LEU A 1 397 ? 30.545 -7.843 -37.297 1.00 95.00 397 LEU A CA 1
ATOM 3135 C C . LEU A 1 397 ? 29.984 -7.479 -38.675 1.00 95.00 397 LEU A C 1
ATOM 3137 O O . LEU A 1 397 ? 30.619 -7.709 -39.701 1.00 95.00 397 LEU A O 1
ATOM 3141 N N . ALA A 1 398 ? 28.776 -6.916 -38.689 1.00 93.62 398 ALA A N 1
ATOM 3142 C CA . ALA A 1 398 ? 28.112 -6.457 -39.896 1.00 93.62 398 ALA A CA 1
ATOM 3143 C C . ALA A 1 398 ? 27.228 -5.245 -39.595 1.00 93.62 398 ALA A C 1
ATOM 3145 O O . ALA A 1 398 ? 26.668 -5.103 -38.502 1.00 93.62 398 ALA A O 1
ATOM 3146 N N . VAL A 1 399 ? 27.086 -4.375 -40.594 1.00 93.62 399 VAL A N 1
ATOM 3147 C CA . VAL A 1 399 ? 26.143 -3.257 -40.559 1.00 93.62 399 VAL A CA 1
ATOM 3148 C C . VAL A 1 399 ? 25.216 -3.375 -41.757 1.00 93.62 399 VAL A C 1
ATOM 3150 O O . VAL A 1 399 ? 25.611 -3.121 -42.893 1.00 93.62 399 VAL A O 1
ATOM 3153 N N . GLU A 1 400 ? 23.969 -3.745 -41.493 1.00 92.38 400 GLU A N 1
ATOM 3154 C CA . GLU A 1 400 ? 22.917 -3.782 -42.504 1.00 92.38 400 GLU A CA 1
ATOM 3155 C C . GLU A 1 400 ? 22.047 -2.527 -42.416 1.00 92.38 400 GLU A C 1
ATOM 3157 O O . GLU A 1 400 ? 21.990 -1.835 -41.393 1.00 92.38 400 GLU A O 1
ATOM 3162 N N . SER A 1 401 ? 21.330 -2.215 -43.494 1.00 90.88 401 SER A N 1
ATOM 3163 C CA . SER A 1 401 ? 20.392 -1.098 -43.485 1.00 90.88 401 SER A CA 1
ATOM 3164 C C . SER A 1 401 ? 19.135 -1.391 -44.290 1.00 90.88 401 SER A C 1
ATOM 3166 O O . SER A 1 401 ? 19.196 -2.029 -45.337 1.00 90.88 401 SER A O 1
ATOM 3168 N N . ASP A 1 402 ? 18.002 -0.877 -43.813 1.00 89.19 402 ASP A N 1
ATOM 3169 C CA . ASP A 1 402 ? 16.765 -0.777 -44.592 1.00 89.19 402 ASP A CA 1
ATOM 3170 C C . ASP A 1 402 ? 16.454 0.695 -44.909 1.00 89.19 402 ASP A C 1
ATOM 3172 O O . ASP A 1 402 ? 17.306 1.568 -44.726 1.00 89.19 402 ASP A O 1
ATOM 3176 N N . SER A 1 403 ? 15.259 1.012 -45.414 1.00 83.94 403 SER A N 1
ATOM 3177 C CA . SER A 1 403 ? 14.906 2.396 -45.761 1.00 83.94 403 SER A CA 1
ATOM 3178 C C . SER A 1 403 ? 15.027 3.367 -44.578 1.00 83.94 403 SER A C 1
ATOM 3180 O O . SER A 1 403 ? 15.367 4.528 -44.784 1.00 83.94 403 SER A O 1
ATOM 3182 N N . ASN A 1 404 ? 14.805 2.899 -43.345 1.00 86.69 404 ASN A N 1
ATOM 3183 C CA . ASN A 1 404 ? 14.623 3.756 -42.171 1.00 86.69 404 ASN A CA 1
ATOM 3184 C C . ASN A 1 404 ? 15.613 3.453 -41.031 1.00 86.69 404 ASN A C 1
ATOM 3186 O O . ASN A 1 404 ? 15.751 4.262 -40.117 1.00 86.69 404 ASN A O 1
ATOM 3190 N N . ASN A 1 405 ? 16.277 2.295 -41.038 1.00 91.69 405 ASN A N 1
ATOM 3191 C CA . ASN A 1 405 ? 17.057 1.791 -39.911 1.00 91.69 405 ASN A CA 1
ATOM 3192 C C . ASN A 1 405 ? 18.439 1.288 -40.332 1.00 91.69 405 ASN A C 1
ATOM 3194 O O . ASN A 1 405 ? 18.650 0.829 -41.456 1.00 91.69 405 ASN A O 1
ATOM 3198 N N . LEU A 1 406 ? 19.345 1.328 -39.364 1.00 93.00 406 LEU A N 1
ATOM 3199 C CA . LEU A 1 406 ? 20.642 0.674 -39.339 1.00 93.00 406 LEU A CA 1
ATOM 3200 C C . LEU A 1 406 ? 20.588 -0.475 -38.328 1.00 93.00 406 LEU A C 1
ATOM 3202 O O . LEU A 1 406 ? 20.015 -0.336 -37.240 1.00 93.00 406 LEU A O 1
ATOM 3206 N N . TYR A 1 407 ? 21.191 -1.597 -38.694 1.00 94.19 407 TYR A N 1
ATOM 3207 C CA . TYR A 1 407 ? 21.268 -2.812 -37.898 1.00 94.19 407 TYR A CA 1
ATOM 3208 C C . TYR A 1 407 ? 22.742 -3.120 -37.672 1.00 94.19 407 TYR A C 1
ATOM 3210 O O . TYR A 1 407 ? 23.433 -3.546 -38.591 1.00 94.19 407 TYR A O 1
ATOM 3218 N N . TYR A 1 408 ? 23.220 -2.869 -36.459 1.00 95.12 408 TYR A N 1
ATOM 3219 C CA . TYR A 1 408 ? 24.579 -3.202 -36.052 1.00 95.12 408 TYR A CA 1
ATOM 3220 C C . TYR A 1 408 ? 24.547 -4.589 -35.422 1.00 95.12 408 TYR A C 1
ATOM 3222 O O . TYR A 1 408 ? 23.991 -4.769 -34.333 1.00 95.12 408 TYR A O 1
ATOM 3230 N N . GLN A 1 409 ? 25.081 -5.568 -36.140 1.00 95.00 409 GLN A N 1
ATOM 3231 C CA . GLN A 1 409 ? 25.167 -6.945 -35.689 1.00 95.00 409 GLN A CA 1
ATOM 3232 C C . GLN A 1 409 ? 26.515 -7.164 -35.021 1.00 95.00 409 GLN A C 1
ATOM 3234 O O . GLN A 1 409 ? 27.548 -6.791 -35.570 1.00 95.00 409 GLN A O 1
ATOM 3239 N N . PHE A 1 410 ? 26.515 -7.805 -33.858 1.00 94.75 410 PHE A N 1
ATOM 3240 C CA . PHE A 1 410 ? 27.761 -8.136 -33.164 1.00 94.75 410 PHE A CA 1
ATOM 3241 C C . PHE A 1 410 ? 27.860 -9.583 -32.708 1.00 94.75 410 PHE A C 1
ATOM 3243 O O . PHE A 1 410 ? 28.875 -9.958 -32.132 1.00 94.75 410 PHE A O 1
ATOM 3250 N N . SER A 1 411 ? 26.863 -10.405 -33.011 1.00 91.44 411 SER A N 1
ATOM 3251 C CA . SER A 1 411 ? 26.958 -11.854 -32.888 1.00 91.44 411 SER A CA 1
ATOM 3252 C C . SER A 1 411 ? 26.288 -12.516 -34.088 1.00 91.44 411 SER A C 1
ATOM 3254 O O . SER A 1 411 ? 25.292 -12.005 -34.603 1.00 91.44 411 SER A O 1
ATOM 3256 N N . ASP A 1 412 ? 26.789 -13.682 -34.491 1.00 85.50 412 ASP A N 1
ATOM 3257 C CA . ASP A 1 412 ? 26.115 -14.577 -35.444 1.00 85.50 412 ASP A CA 1
ATOM 3258 C C . ASP A 1 412 ? 24.913 -15.301 -34.808 1.00 85.50 412 ASP A C 1
ATOM 3260 O O . ASP A 1 412 ? 24.144 -15.993 -35.480 1.00 85.50 412 ASP A O 1
ATOM 3264 N N . THR A 1 413 ? 24.729 -15.136 -33.494 1.00 83.25 413 THR A N 1
ATOM 3265 C CA . THR A 1 413 ? 23.638 -15.749 -32.740 1.00 83.25 413 THR A CA 1
ATOM 3266 C C . THR A 1 413 ? 22.295 -15.195 -33.195 1.00 83.25 413 THR A C 1
ATOM 3268 O O . THR A 1 413 ? 22.018 -13.995 -33.122 1.00 83.25 413 THR A O 1
ATOM 3271 N N . ARG A 1 414 ? 21.409 -16.094 -33.627 1.00 83.56 414 ARG A N 1
ATOM 3272 C CA . ARG A 1 414 ? 20.050 -15.727 -34.015 1.00 83.56 414 ARG A CA 1
ATOM 3273 C C . ARG A 1 414 ? 19.222 -15.385 -32.780 1.00 83.56 414 ARG A C 1
ATOM 3275 O O . ARG A 1 414 ? 18.896 -16.261 -31.983 1.00 83.56 414 ARG A O 1
ATOM 3282 N N . LEU A 1 415 ? 18.814 -14.123 -32.685 1.00 89.06 415 LEU A N 1
ATOM 3283 C CA . LEU A 1 415 ? 17.936 -13.656 -31.618 1.00 89.06 415 LEU A CA 1
ATOM 3284 C C . LEU A 1 415 ? 16.555 -14.340 -31.651 1.00 89.06 415 LEU A C 1
ATOM 3286 O O . LEU A 1 415 ? 16.004 -14.574 -32.737 1.00 89.06 415 LEU A O 1
ATOM 3290 N N . PRO A 1 416 ? 15.942 -14.602 -30.482 1.00 88.62 416 PRO A N 1
ATOM 3291 C CA . PRO A 1 416 ? 14.614 -15.191 -30.405 1.00 88.62 416 PRO A CA 1
ATOM 3292 C C . PRO A 1 416 ? 13.538 -14.359 -31.134 1.00 88.62 416 PRO A C 1
ATOM 3294 O O . PRO A 1 416 ? 13.478 -13.138 -30.972 1.00 88.62 416 PRO A O 1
ATOM 3297 N N . PRO A 1 417 ? 12.597 -14.984 -31.872 1.00 83.44 417 PRO A N 1
ATOM 3298 C CA . PRO A 1 417 ? 11.563 -14.252 -32.612 1.00 83.44 417 PRO A CA 1
ATOM 3299 C C . PRO A 1 417 ? 10.682 -13.334 -31.749 1.00 83.44 417 PRO A C 1
ATOM 3301 O O . PRO A 1 417 ? 10.223 -12.294 -32.221 1.00 83.44 417 PRO A O 1
ATOM 3304 N N . HIS A 1 418 ? 10.457 -13.691 -30.481 1.00 82.50 418 HIS A N 1
ATOM 3305 C CA . HIS A 1 418 ? 9.618 -12.927 -29.553 1.00 82.50 418 HIS A CA 1
ATOM 3306 C C . HIS A 1 418 ? 10.268 -11.615 -29.072 1.00 82.50 418 HIS A C 1
ATOM 3308 O O . HIS A 1 418 ? 9.576 -10.744 -28.534 1.00 82.50 418 HIS A O 1
ATOM 3314 N N . TYR A 1 419 ? 11.576 -11.428 -29.298 1.00 85.81 419 TYR A N 1
ATOM 3315 C CA . TYR A 1 419 ? 12.254 -10.153 -29.043 1.00 85.81 419 TYR A CA 1
ATOM 3316 C C . TYR A 1 419 ? 11.759 -9.068 -29.983 1.00 85.81 419 TYR A C 1
ATOM 3318 O O . TYR A 1 419 ? 11.677 -7.894 -29.618 1.00 85.81 419 TYR A O 1
ATOM 3326 N N . PHE A 1 420 ? 11.367 -9.445 -31.191 1.00 81.00 420 PHE A N 1
ATOM 3327 C CA . PHE A 1 420 ? 10.826 -8.526 -32.170 1.00 81.00 420 PHE A CA 1
ATOM 3328 C C . PHE A 1 420 ? 9.346 -8.278 -31.864 1.00 81.00 420 PHE A C 1
ATOM 3330 O O . PHE A 1 420 ? 8.660 -9.101 -31.265 1.00 81.00 420 PHE A O 1
ATOM 3337 N N . THR A 1 421 ? 8.851 -7.075 -32.170 1.00 64.25 421 THR A N 1
ATOM 3338 C CA . THR A 1 421 ? 7.442 -6.725 -31.925 1.00 64.25 421 THR A CA 1
ATOM 3339 C C . THR A 1 421 ? 6.535 -7.830 -32.487 1.00 64.25 421 THR A C 1
ATOM 3341 O O . THR A 1 421 ? 6.765 -8.207 -33.638 1.00 64.25 421 THR A O 1
ATOM 3344 N N . PRO A 1 422 ? 5.532 -8.338 -31.736 1.00 53.62 422 PRO A N 1
ATOM 3345 C CA . PRO A 1 422 ? 4.695 -9.431 -32.213 1.00 53.62 422 PRO A CA 1
ATOM 3346 C C . PRO A 1 422 ? 4.122 -9.046 -33.569 1.00 53.62 422 PRO A C 1
ATOM 3348 O O . PRO A 1 422 ? 3.479 -8.000 -33.691 1.00 53.62 422 PRO A O 1
ATOM 3351 N N . PHE A 1 423 ? 4.390 -9.861 -34.584 1.00 42.34 423 PHE A N 1
ATOM 3352 C CA . PHE A 1 423 ? 3.941 -9.655 -35.961 1.00 42.34 423 PHE A CA 1
ATOM 3353 C C . PHE A 1 423 ? 2.450 -9.249 -36.027 1.00 42.34 423 PHE A C 1
ATOM 3355 O O . PHE A 1 423 ? 2.074 -8.321 -36.742 1.00 42.34 423 PHE A O 1
ATOM 3362 N N . TYR A 1 424 ? 1.628 -9.826 -35.144 1.00 41.28 424 TYR A N 1
ATOM 3363 C CA . TYR A 1 424 ? 0.202 -9.532 -34.982 1.00 41.28 424 TYR A CA 1
ATOM 3364 C C . TYR A 1 424 ? -0.140 -8.108 -34.510 1.00 41.28 424 TYR A C 1
ATOM 3366 O O . TYR A 1 424 ? -1.176 -7.579 -34.901 1.00 41.28 424 TYR A O 1
ATOM 3374 N N . ARG A 1 425 ? 0.713 -7.434 -33.725 1.00 46.62 425 ARG A N 1
ATOM 3375 C CA . ARG A 1 425 ? 0.460 -6.058 -33.244 1.00 46.62 425 ARG A CA 1
ATOM 3376 C C . ARG A 1 425 ? 0.652 -5.024 -34.358 1.00 46.62 425 ARG A C 1
ATOM 3378 O O . ARG A 1 425 ? -0.056 -4.024 -34.389 1.00 46.62 425 ARG A O 1
ATOM 3385 N N . LYS A 1 426 ? 1.568 -5.288 -35.303 1.00 48.28 426 LYS A N 1
ATOM 3386 C CA . LYS A 1 426 ? 1.707 -4.510 -36.549 1.00 48.28 426 LYS A CA 1
ATOM 3387 C C . LYS A 1 426 ? 0.474 -4.668 -37.438 1.00 48.28 426 LYS A C 1
ATOM 3389 O O . LYS A 1 426 ? -0.000 -3.676 -37.978 1.00 48.28 426 LYS A O 1
ATOM 3394 N N . LEU A 1 427 ? -0.053 -5.889 -37.540 1.00 43.81 427 LEU A N 1
ATOM 3395 C CA . LEU A 1 427 ? -1.265 -6.180 -38.305 1.00 43.81 427 LEU A CA 1
ATOM 3396 C C . LEU A 1 427 ? -2.494 -5.495 -37.683 1.00 43.81 427 LEU A C 1
ATOM 3398 O O . LEU A 1 427 ? -3.216 -4.790 -38.372 1.00 43.81 427 LEU A O 1
ATOM 3402 N N . TYR A 1 428 ? -2.678 -5.622 -36.365 1.00 45.06 428 TYR A N 1
ATOM 3403 C CA . TYR A 1 428 ? -3.791 -5.008 -35.636 1.00 45.06 428 TYR A CA 1
ATOM 3404 C C . TYR A 1 428 ? -3.751 -3.476 -35.673 1.00 45.06 428 TYR A C 1
ATOM 3406 O O . TYR A 1 428 ? -4.770 -2.849 -35.942 1.00 45.06 428 TYR A O 1
ATOM 3414 N N . ASN A 1 429 ? -2.583 -2.858 -35.463 1.00 48.75 429 ASN A N 1
ATOM 3415 C CA . ASN A 1 429 ? -2.451 -1.401 -35.560 1.00 48.75 429 ASN A CA 1
ATOM 3416 C C . ASN A 1 429 ? -2.598 -0.902 -37.004 1.00 48.75 429 ASN A C 1
ATOM 3418 O O . ASN A 1 429 ? -3.176 0.159 -37.200 1.00 48.75 429 ASN A O 1
ATOM 3422 N N . GLY A 1 430 ? -2.139 -1.668 -38.002 1.00 47.50 430 GLY A N 1
ATOM 3423 C CA . GLY A 1 430 ? -2.359 -1.353 -39.417 1.00 47.50 430 GLY A CA 1
ATOM 3424 C C . GLY A 1 430 ? -3.831 -1.443 -39.827 1.00 47.50 430 GLY A C 1
ATOM 3425 O O . GLY A 1 430 ? -4.313 -0.601 -40.573 1.00 47.50 430 GLY A O 1
ATOM 3426 N N . ILE A 1 431 ? -4.570 -2.413 -39.282 1.00 47.91 431 ILE A N 1
ATOM 3427 C CA . ILE A 1 431 ? -6.023 -2.518 -39.467 1.00 47.91 431 ILE A CA 1
ATOM 3428 C C . ILE A 1 431 ? -6.735 -1.374 -38.731 1.00 47.91 431 ILE A C 1
ATOM 3430 O O . ILE A 1 431 ? -7.634 -0.753 -39.286 1.00 47.91 431 ILE A O 1
ATOM 3434 N N . LYS A 1 432 ? -6.310 -1.040 -37.507 1.00 42.66 432 LYS A N 1
ATOM 3435 C CA . LYS A 1 432 ? -6.897 0.054 -36.724 1.00 42.66 432 LYS A CA 1
ATOM 3436 C C . LYS A 1 432 ? -6.687 1.416 -37.389 1.00 42.66 432 LYS A C 1
ATOM 3438 O O . LYS A 1 432 ? -7.649 2.166 -37.461 1.00 42.66 432 LYS A O 1
ATOM 3443 N N . SER A 1 433 ? -5.494 1.713 -37.910 1.00 49.12 433 SER A N 1
ATOM 3444 C CA . SER A 1 433 ? -5.228 2.976 -38.614 1.00 49.12 433 SER A CA 1
ATOM 3445 C C . SER A 1 433 ? -5.944 3.063 -39.964 1.00 49.12 433 SER A C 1
ATOM 3447 O O . SER A 1 433 ? -6.422 4.134 -40.328 1.00 49.12 433 SER A O 1
ATOM 3449 N N . MET A 1 434 ? -6.124 1.935 -40.666 1.00 48.56 434 MET A N 1
ATOM 3450 C CA . MET A 1 434 ? -6.992 1.868 -41.852 1.00 48.56 434 MET A CA 1
ATOM 3451 C C . MET A 1 434 ? -8.465 2.150 -41.530 1.00 48.56 434 MET A C 1
ATOM 3453 O O . MET A 1 434 ? -9.167 2.705 -42.368 1.00 48.56 434 MET A O 1
ATOM 3457 N N . ILE A 1 435 ? -8.934 1.782 -40.335 1.00 51.12 435 ILE A N 1
ATOM 3458 C CA . ILE A 1 435 ? -10.322 1.999 -39.906 1.00 51.12 435 ILE A CA 1
ATOM 3459 C C . ILE A 1 435 ? -10.523 3.403 -39.308 1.00 51.12 435 ILE A C 1
ATOM 3461 O O . ILE A 1 435 ? -11.586 3.988 -39.496 1.00 51.12 435 ILE A O 1
ATOM 3465 N N . SER A 1 436 ? -9.538 3.955 -38.590 1.00 52.59 436 SER A N 1
ATOM 3466 C CA . SER A 1 436 ? -9.667 5.240 -37.883 1.00 52.59 436 SER A CA 1
ATOM 3467 C C . SER A 1 436 ? -9.187 6.460 -38.671 1.00 52.59 436 SER A C 1
ATOM 3469 O O . SER A 1 436 ? -9.446 7.579 -38.242 1.00 52.59 436 SER A O 1
ATOM 3471 N N . GLY A 1 437 ? -8.496 6.277 -39.803 1.00 40.16 437 GLY A N 1
ATOM 3472 C CA . GLY A 1 437 ? -8.044 7.375 -40.666 1.00 40.16 437 GLY A CA 1
ATOM 3473 C C . GLY A 1 437 ? -6.913 8.240 -40.092 1.00 40.16 437 GLY A C 1
ATOM 3474 O O . GLY A 1 437 ? -6.560 9.251 -40.694 1.00 40.16 437 GLY A O 1
ATOM 3475 N N . GLU A 1 438 ? -6.322 7.860 -38.958 1.00 37.09 438 GLU A N 1
ATOM 3476 C CA . GLU A 1 438 ? -5.169 8.558 -38.380 1.00 37.09 438 GLU A CA 1
ATOM 3477 C C . GLU A 1 438 ? -3.849 7.955 -38.904 1.00 37.09 438 GLU A C 1
ATOM 3479 O O . GLU A 1 438 ? -3.696 6.727 -38.902 1.00 37.09 438 GLU A O 1
ATOM 3484 N N . PRO A 1 439 ? -2.878 8.773 -39.357 1.00 37.69 439 PRO A N 1
ATOM 3485 C CA . PRO A 1 439 ? -1.585 8.275 -39.825 1.00 37.69 439 PRO A CA 1
ATOM 3486 C C . PRO A 1 439 ? -0.706 7.732 -38.676 1.00 37.69 439 PRO A C 1
ATOM 3488 O O . PRO A 1 439 ? -0.769 8.214 -37.547 1.00 37.69 439 PRO A O 1
ATOM 3491 N N . ASN A 1 440 ? 0.119 6.718 -38.988 1.00 42.88 440 ASN A N 1
ATOM 3492 C CA . ASN A 1 440 ? 1.041 6.008 -38.068 1.00 42.88 440 ASN A CA 1
ATOM 3493 C C . ASN A 1 440 ? 2.251 6.831 -37.570 1.00 42.88 440 ASN A C 1
ATOM 3495 O O . ASN A 1 440 ? 2.806 7.616 -38.366 1.00 42.88 440 ASN A O 1
#

Secondary structure (DSSP, 8-state):
-PPPEEEEEEEE-GGG-EEEEETTEEEEEEEE-TTS-EEEEEEEETTEEEEEEEGGGPPPPHHHHHHHHHHHHHTT-EE-HHHHHHTT-EEEEETTSPPEEE-HHHHHHHTTS--SSEEEE-S--EEEEEEEPTT--SEEEE-TT-EEEEEEEPTT-EEEEE-TT-SS--EEEE-SS-EEEEE-TT----EEEE-SSEEEEEEEES-SS-EEEEE-SSEESEEEEES-EEEEEEE-SSB--EEEEES-EESS-EEE-SS--SEEEEES-BEEEEEE-SS--SEEEEE-BTTBSEEEEEE-TT--SEEEEEE-TT--EEEE-TT--SEEE-TT-SS--EEEE-TT--SEEE-TT----EEE--SS--SEEEETT-TT--EEEEETT---EEEESSPPSEEEE-SSEEEEE--S----GGGSPPHHHHHHHHHHHHHH----